Protein AF-A0A3A0BJ01-F1 (afdb_monomer)

Nearest PDB structures (foldseek):
  8jm9-assembly1_A  TM=3.245E-01  e=1.003E-01  Drosophila melanogaster
  8x84-assembly1_A  TM=2.658E-01  e=8.375E-02  Drosophila melanogaster
  3ja6-assembly1_H  TM=1.370E-01  e=4.586E+00  Escherichia coli

Structure (mmCIF, N/CA/C/O backbone):
data_AF-A0A3A0BJ01-F1
#
_entry.id   AF-A0A3A0BJ01-F1
#
loop_
_atom_site.group_PDB
_atom_site.id
_atom_site.type_symbol
_atom_site.label_atom_id
_atom_site.label_alt_id
_atom_site.label_comp_id
_atom_site.label_asym_id
_atom_site.label_entity_id
_atom_site.label_seq_id
_atom_site.pdbx_PDB_ins_code
_atom_site.Cartn_x
_atom_site.Cartn_y
_atom_site.Cartn_z
_atom_site.occupancy
_atom_site.B_iso_or_equiv
_atom_site.auth_seq_id
_atom_site.auth_comp_id
_atom_site.auth_asym_id
_atom_site.auth_atom_id
_atom_site.pdbx_PDB_model_num
ATOM 1 N N . MET A 1 1 ? -69.010 23.542 46.496 1.00 43.38 1 MET A N 1
ATOM 2 C CA . MET A 1 1 ? -68.711 22.134 46.824 1.00 43.38 1 MET A CA 1
ATOM 3 C C . MET A 1 1 ? -67.770 21.592 45.762 1.00 43.38 1 MET A C 1
ATOM 5 O O . MET A 1 1 ? -68.018 21.868 44.595 1.00 43.38 1 MET A O 1
ATOM 9 N N . PRO A 1 2 ? -66.666 20.950 46.166 1.00 45.06 2 PRO A N 1
ATOM 10 C CA . PRO A 1 2 ? -65.554 20.593 45.295 1.00 45.06 2 PRO A CA 1
ATOM 11 C C . PRO A 1 2 ? -65.758 19.198 44.686 1.00 45.06 2 PRO A C 1
ATOM 13 O O . PRO A 1 2 ? -66.287 18.313 45.352 1.00 45.06 2 PRO A O 1
ATOM 16 N N . SER A 1 3 ? -65.291 18.983 43.456 1.00 46.34 3 SER A N 1
ATOM 17 C CA . SER A 1 3 ? -64.956 17.643 42.967 1.00 46.34 3 SER A CA 1
ATOM 18 C C . SER A 1 3 ? -63.480 17.633 42.591 1.00 46.34 3 SER A C 1
ATOM 20 O O . SER A 1 3 ? -63.078 18.188 41.568 1.00 46.34 3 SER A O 1
ATOM 22 N N . SER A 1 4 ? -62.685 17.044 43.478 1.00 53.72 4 SER A N 1
ATOM 23 C CA . SER A 1 4 ? -61.303 16.646 43.254 1.00 53.72 4 SER A CA 1
ATOM 24 C C . SER A 1 4 ? -61.236 15.619 42.126 1.00 53.72 4 SER A C 1
ATOM 26 O O . SER A 1 4 ? -61.880 14.573 42.208 1.00 53.72 4 SER A O 1
ATOM 28 N N . GLN A 1 5 ? -60.445 15.898 41.097 1.00 47.75 5 GLN A N 1
ATOM 29 C CA . GLN A 1 5 ? -59.937 14.869 40.199 1.00 47.75 5 GLN A CA 1
ATOM 30 C C . GLN A 1 5 ? -58.415 14.960 40.202 1.00 47.75 5 GLN A C 1
ATOM 32 O O . GLN A 1 5 ? -57.836 15.971 39.805 1.00 47.75 5 GLN A O 1
ATOM 37 N N . ASP A 1 6 ? -57.816 13.904 40.741 1.00 53.72 6 ASP A N 1
ATOM 38 C CA . ASP A 1 6 ? -56.385 13.651 40.816 1.00 53.72 6 ASP A CA 1
ATOM 39 C C . ASP A 1 6 ? -55.763 13.489 39.421 1.00 53.72 6 ASP A C 1
ATOM 41 O O . ASP A 1 6 ? -56.314 12.766 38.587 1.00 53.72 6 ASP A O 1
ATOM 45 N N . PRO A 1 7 ? -54.573 14.063 39.172 1.00 49.47 7 PRO A N 1
ATOM 46 C CA . PRO A 1 7 ? -53.703 13.659 38.083 1.00 49.47 7 PRO A CA 1
ATOM 47 C C . PRO A 1 7 ? -52.473 12.947 38.663 1.00 49.47 7 PRO A C 1
ATOM 49 O O . PRO A 1 7 ? -51.399 13.531 38.797 1.00 49.47 7 PRO A O 1
ATOM 52 N N . LEU A 1 8 ? -52.628 11.676 39.028 1.00 53.25 8 LEU A N 1
ATOM 53 C CA . LEU A 1 8 ? -51.527 10.799 39.430 1.00 53.25 8 LEU A CA 1
ATOM 54 C C . LEU A 1 8 ? -51.725 9.427 38.787 1.00 53.25 8 LEU A C 1
ATOM 56 O O . LEU A 1 8 ? -52.238 8.533 39.437 1.00 53.25 8 LEU A O 1
ATOM 60 N N . GLU A 1 9 ? -51.353 9.279 37.513 1.00 48.84 9 GLU A N 1
ATOM 61 C CA . GLU A 1 9 ? -50.993 7.983 36.904 1.00 48.84 9 GLU A CA 1
ATOM 62 C C . GLU A 1 9 ? -50.535 8.183 35.447 1.00 48.84 9 GLU A C 1
ATOM 64 O O . GLU A 1 9 ? -51.226 7.869 34.482 1.00 48.84 9 GLU A O 1
ATOM 69 N N . GLN A 1 10 ? -49.352 8.770 35.249 1.00 49.44 10 GLN A N 1
ATOM 70 C CA . GLN A 1 10 ? -48.706 8.749 33.931 1.00 49.44 10 GLN A CA 1
ATOM 71 C C . GLN A 1 10 ? -47.186 8.866 34.075 1.00 49.44 10 GLN A C 1
ATOM 73 O O . GLN A 1 10 ? -46.572 9.851 33.677 1.00 49.44 10 GLN A O 1
ATOM 78 N N . GLY A 1 11 ? -46.576 7.874 34.730 1.00 49.19 11 GLY A N 1
ATOM 79 C CA . GLY A 1 11 ? -45.164 7.951 35.107 1.00 49.19 11 GLY A CA 1
ATOM 80 C C . GLY A 1 11 ? -44.356 6.659 35.062 1.00 49.19 11 GLY A C 1
ATOM 81 O O . GLY A 1 11 ? -43.204 6.723 35.464 1.00 49.19 11 GLY A O 1
ATOM 82 N N . ASP A 1 12 ? -44.889 5.528 34.575 1.00 48.81 12 ASP A N 1
ATOM 83 C CA . ASP A 1 12 ? -44.187 4.233 34.727 1.00 48.81 12 ASP A CA 1
ATOM 84 C C . ASP A 1 12 ? -43.915 3.436 33.437 1.00 48.81 12 ASP A C 1
ATOM 86 O O . ASP A 1 12 ? -43.229 2.415 33.465 1.00 48.81 12 ASP A O 1
ATOM 90 N N . ASP A 1 13 ? -44.336 3.921 32.265 1.00 48.31 13 ASP A N 1
ATOM 91 C CA . ASP A 1 13 ? -44.242 3.122 31.028 1.00 48.31 13 ASP A CA 1
ATOM 92 C C . ASP A 1 13 ? -42.974 3.353 30.179 1.00 48.31 13 ASP A C 1
ATOM 94 O O . ASP A 1 13 ? -42.780 2.719 29.141 1.00 48.31 13 ASP A O 1
ATOM 98 N N . LEU A 1 14 ? -42.050 4.220 30.616 1.00 49.53 14 LEU A N 1
ATOM 99 C CA . LEU A 1 14 ? -40.811 4.511 29.869 1.00 49.53 14 LEU A CA 1
ATOM 100 C C . LEU A 1 14 ? -39.543 3.844 30.429 1.00 49.53 14 LEU A C 1
ATOM 102 O O . LEU A 1 14 ? -38.511 3.854 29.752 1.00 49.53 14 LEU A O 1
ATOM 106 N N . GLN A 1 15 ? -39.597 3.196 31.599 1.00 49.59 15 GLN A N 1
ATOM 107 C CA . GLN A 1 15 ? -38.452 2.435 32.129 1.00 49.59 15 GLN A CA 1
ATOM 108 C C . GLN A 1 15 ? -38.462 0.941 31.756 1.00 49.59 15 GLN A C 1
ATOM 110 O O . GLN A 1 15 ? -37.413 0.292 31.779 1.00 49.59 15 GLN A O 1
ATOM 115 N N . SER A 1 16 ? -39.592 0.388 31.306 1.00 44.19 16 SER A N 1
ATOM 116 C CA . SER A 1 16 ? -39.706 -1.038 30.956 1.00 44.19 16 SER A CA 1
ATOM 117 C C . SER A 1 16 ? -39.141 -1.396 29.565 1.00 44.19 16 SER A C 1
ATOM 119 O O . SER A 1 16 ? -38.820 -2.560 29.313 1.00 44.19 16 SER A O 1
ATOM 121 N N . GLN A 1 17 ? -38.905 -0.415 28.679 1.00 45.84 17 GLN A N 1
ATOM 122 C CA . GLN A 1 17 ? -38.385 -0.646 27.317 1.00 45.84 17 GLN A CA 1
ATOM 123 C C . GLN A 1 17 ? -36.856 -0.549 27.149 1.00 45.84 17 GLN A C 1
ATOM 125 O O . GLN A 1 17 ? -36.343 -0.833 26.066 1.00 45.84 17 GLN A O 1
ATOM 130 N N . ARG A 1 18 ? -36.083 -0.228 28.199 1.00 46.28 18 ARG A N 1
ATOM 131 C CA . ARG A 1 18 ? -34.603 -0.185 28.139 1.00 46.28 18 ARG A CA 1
ATOM 132 C C . ARG A 1 18 ? -33.897 -1.309 28.895 1.00 46.28 18 ARG A C 1
ATOM 134 O O . ARG A 1 18 ? -32.713 -1.198 29.206 1.00 46.28 18 ARG A O 1
ATOM 141 N N . ARG A 1 19 ? -34.544 -2.466 29.077 1.00 42.84 19 ARG A N 1
ATOM 142 C CA . ARG A 1 19 ? -33.780 -3.714 29.226 1.00 42.84 19 ARG A CA 1
ATOM 143 C C . ARG A 1 19 ? -33.149 -4.037 27.878 1.00 42.84 19 ARG A C 1
ATOM 145 O O . ARG A 1 19 ? -33.715 -4.768 27.067 1.00 42.84 19 ARG A O 1
ATOM 152 N N . VAL A 1 20 ? -31.960 -3.481 27.648 1.00 47.81 20 VAL A N 1
ATOM 153 C CA . VAL A 1 20 ? -31.007 -3.981 26.660 1.00 47.81 20 VAL A CA 1
ATOM 154 C C . VAL A 1 20 ? -30.790 -5.449 27.011 1.00 47.81 20 VAL A C 1
ATOM 156 O O . VAL A 1 20 ? -29.992 -5.780 27.884 1.00 47.81 20 VAL A O 1
ATOM 159 N N . ARG A 1 21 ? -31.569 -6.341 26.384 1.00 38.78 21 ARG A N 1
ATOM 160 C CA . ARG A 1 21 ? -31.279 -7.770 26.365 1.00 38.78 21 ARG A CA 1
ATOM 161 C C . ARG A 1 21 ? -29.864 -7.865 25.821 1.00 38.78 21 ARG A C 1
ATOM 163 O O . ARG A 1 21 ? -29.648 -7.706 24.620 1.00 38.78 21 ARG A O 1
ATOM 170 N N . LEU A 1 22 ? -28.906 -8.107 26.711 1.00 41.88 22 LEU A N 1
ATOM 171 C CA . LEU A 1 22 ? -27.646 -8.741 26.369 1.00 41.88 22 LEU A CA 1
ATOM 172 C C . LEU A 1 22 ? -28.039 -10.106 25.809 1.00 41.88 22 LEU A C 1
ATOM 174 O O . LEU A 1 22 ? -28.161 -11.086 26.539 1.00 41.88 22 LEU A O 1
ATOM 178 N N . LEU A 1 23 ? -28.386 -10.126 24.520 1.00 40.41 23 LEU A N 1
ATOM 179 C CA . LEU A 1 23 ? -28.652 -11.346 23.786 1.00 40.41 23 LEU A CA 1
ATOM 180 C C . LEU A 1 23 ? -27.433 -12.242 24.024 1.00 40.41 23 LEU A C 1
ATOM 182 O O . LEU A 1 23 ? -26.309 -11.772 23.808 1.00 40.41 23 LEU A O 1
ATOM 186 N N . PRO A 1 24 ? -27.624 -13.482 24.510 1.00 44.88 24 PRO A N 1
ATOM 187 C CA . PRO A 1 24 ? -26.521 -14.410 24.674 1.00 44.88 24 PRO A CA 1
ATOM 188 C C . PRO A 1 24 ? -25.799 -14.471 23.334 1.00 44.88 24 PRO A C 1
ATOM 190 O O . PRO A 1 24 ? -26.431 -14.732 22.309 1.00 44.88 24 PRO A O 1
ATOM 193 N N . LEU A 1 25 ? -24.506 -14.125 23.343 1.00 47.22 25 LEU A N 1
ATOM 194 C CA . LEU A 1 25 ? -23.654 -14.124 22.157 1.00 47.22 25 LEU A CA 1
ATOM 195 C C . LEU A 1 25 ? -23.925 -15.434 21.404 1.00 47.22 25 LEU A C 1
ATOM 197 O O . LEU A 1 25 ? -23.622 -16.497 21.956 1.00 47.22 25 LEU A O 1
ATOM 201 N N . PRO A 1 26 ? -24.541 -15.396 20.205 1.00 47.75 26 PRO A N 1
ATOM 202 C CA . PRO A 1 26 ? -24.910 -16.611 19.497 1.00 47.75 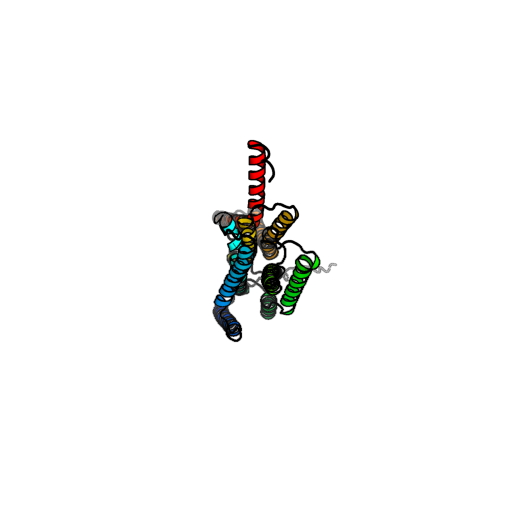26 PRO A CA 1
ATOM 203 C C . PRO A 1 26 ? -23.644 -17.437 19.334 1.00 47.75 26 PRO A C 1
ATOM 205 O O . PRO A 1 26 ? -22.620 -16.905 18.913 1.00 47.75 26 PRO A O 1
ATOM 208 N N . ALA A 1 27 ? -23.684 -18.702 19.756 1.00 51.38 27 ALA A N 1
ATOM 209 C CA . ALA A 1 27 ? -22.530 -19.587 19.781 1.00 51.38 27 ALA A CA 1
ATOM 210 C C . ALA A 1 27 ? -21.781 -19.510 18.440 1.00 51.38 27 ALA A C 1
ATOM 212 O O . ALA A 1 27 ? -22.235 -20.057 17.446 1.00 51.38 27 ALA A O 1
ATOM 213 N N . TRP A 1 28 ? -20.625 -18.835 18.405 1.00 53.66 28 TRP A N 1
ATOM 214 C CA . TRP A 1 28 ? -19.832 -18.532 17.199 1.00 53.66 28 TRP A CA 1
ATOM 215 C C . TRP A 1 28 ? -19.160 -19.772 16.567 1.00 53.66 28 TRP A C 1
ATOM 217 O O . TRP A 1 28 ? -18.328 -19.657 15.664 1.00 53.66 28 TRP A O 1
ATOM 227 N N . ARG A 1 29 ? -19.497 -20.983 17.030 1.00 54.44 29 ARG A N 1
ATOM 228 C CA . ARG A 1 29 ? -18.917 -22.247 16.553 1.00 54.44 29 ARG A CA 1
ATOM 229 C C . ARG A 1 29 ? -19.273 -22.618 15.096 1.00 54.44 29 ARG A C 1
ATOM 231 O O . ARG A 1 29 ? -18.358 -23.094 14.425 1.00 54.44 29 ARG A O 1
ATOM 238 N N . PRO A 1 30 ? -20.479 -22.368 14.538 1.00 55.19 30 PRO A N 1
ATOM 239 C CA . PRO A 1 30 ? -20.766 -22.723 13.148 1.00 55.19 30 PRO A CA 1
ATOM 240 C C . PRO A 1 30 ? -20.083 -21.777 12.146 1.00 55.19 30 PRO A C 1
ATOM 242 O O . PRO A 1 30 ? -19.709 -22.209 11.060 1.00 55.19 30 PRO A O 1
ATOM 245 N N . LEU A 1 31 ? -19.795 -20.522 12.520 1.00 52.22 31 LEU A N 1
ATOM 246 C CA . LEU A 1 31 ? -19.111 -19.563 11.639 1.00 52.22 31 LEU A CA 1
ATOM 247 C C . LEU A 1 31 ? -17.642 -19.925 11.367 1.00 52.22 31 LEU A C 1
ATOM 249 O O . LEU A 1 31 ? -17.128 -19.585 10.305 1.00 52.22 31 LEU A O 1
ATOM 253 N N . ARG A 1 32 ? -16.963 -20.651 12.271 1.00 57.38 32 ARG A N 1
ATOM 254 C CA . ARG A 1 32 ? -15.603 -21.166 12.006 1.00 57.38 32 ARG A CA 1
ATOM 255 C C . ARG A 1 32 ? -15.589 -22.325 11.009 1.00 57.38 32 ARG A C 1
ATOM 257 O O . ARG A 1 32 ? -14.658 -22.411 10.217 1.00 57.38 32 ARG A O 1
ATOM 264 N N . ALA A 1 33 ? -16.599 -23.195 11.039 1.00 63.81 33 ALA A N 1
ATOM 265 C CA . ALA A 1 33 ? -16.736 -24.272 10.057 1.00 63.81 33 ALA A CA 1
ATOM 266 C C . ALA A 1 33 ? -17.129 -23.713 8.680 1.00 63.81 33 ALA A C 1
ATOM 268 O O . ALA A 1 33 ? -16.581 -24.118 7.662 1.00 63.81 33 ALA A O 1
ATOM 269 N N . ILE A 1 34 ? -18.013 -22.714 8.650 1.00 60.03 34 ILE A N 1
ATOM 270 C CA . ILE A 1 34 ? -18.410 -22.044 7.409 1.00 60.03 34 ILE A CA 1
ATOM 271 C C . ILE A 1 34 ? -17.249 -21.225 6.833 1.00 60.03 34 ILE A C 1
ATOM 273 O O . ILE A 1 34 ? -17.028 -21.269 5.628 1.00 60.03 34 ILE A O 1
ATOM 277 N N . SER A 1 35 ? -16.451 -20.538 7.660 1.00 57.97 35 SER A N 1
ATOM 278 C CA . SER A 1 35 ? -15.294 -19.788 7.160 1.00 57.97 35 SER A CA 1
ATOM 279 C C . SER A 1 35 ? -14.182 -20.697 6.648 1.00 57.97 35 SER A C 1
ATOM 281 O O . SER A 1 35 ? -13.565 -20.350 5.647 1.00 57.97 35 SER A O 1
ATOM 283 N N . SER A 1 36 ? -13.941 -21.862 7.263 1.00 70.00 36 SER A N 1
ATOM 284 C CA . SER A 1 36 ? -12.944 -22.814 6.764 1.00 70.00 36 SER A CA 1
ATOM 285 C C . SER A 1 36 ? -13.384 -23.470 5.457 1.00 70.00 36 SER A C 1
ATOM 287 O O . SER A 1 36 ? -12.555 -23.586 4.560 1.00 70.00 36 SER A O 1
ATOM 289 N N . ILE A 1 37 ? -14.670 -23.815 5.315 1.00 73.25 37 ILE A N 1
ATOM 290 C CA . ILE A 1 37 ? -15.249 -24.366 4.079 1.00 73.25 37 ILE A CA 1
ATOM 291 C C . ILE A 1 37 ? -15.296 -23.305 2.975 1.00 73.25 37 ILE A C 1
ATOM 293 O O . ILE A 1 37 ? -14.919 -23.582 1.843 1.00 73.25 37 ILE A O 1
ATOM 297 N N . LEU A 1 38 ? -15.690 -22.066 3.283 1.00 63.81 38 LEU A N 1
ATOM 298 C CA . LEU A 1 38 ? -15.644 -20.967 2.314 1.00 63.81 38 LEU A CA 1
ATOM 299 C C . LEU A 1 38 ? -14.208 -20.635 1.923 1.00 63.81 38 LEU A C 1
ATOM 301 O O . LEU A 1 38 ? -13.948 -20.403 0.751 1.00 63.81 38 LEU A O 1
ATOM 305 N N . LEU A 1 39 ? -13.257 -20.647 2.860 1.00 65.81 39 LEU A N 1
ATOM 306 C CA . LEU A 1 39 ? -11.843 -20.444 2.552 1.00 65.81 39 LEU A CA 1
ATOM 307 C C . LEU A 1 39 ? -11.308 -21.546 1.645 1.00 65.81 39 LEU A C 1
ATOM 309 O O . LEU A 1 39 ? -10.656 -21.226 0.655 1.00 65.81 39 LEU A O 1
ATOM 313 N N . THR A 1 40 ? -11.586 -22.817 1.944 1.00 75.19 40 THR A N 1
ATOM 314 C CA . THR A 1 40 ? -11.135 -23.930 1.103 1.00 75.19 40 THR A CA 1
ATOM 315 C C . THR A 1 40 ? -11.834 -23.935 -0.243 1.00 75.19 40 THR A C 1
ATOM 317 O O . THR A 1 40 ? -11.164 -24.178 -1.236 1.00 75.19 40 THR A O 1
ATOM 320 N N . GLU A 1 41 ? -13.121 -23.607 -0.326 1.00 69.56 41 GLU A N 1
ATOM 321 C CA . GLU A 1 41 ? -13.867 -23.596 -1.585 1.00 69.56 41 GLU A CA 1
ATOM 322 C C . GLU A 1 41 ? -13.527 -22.371 -2.448 1.00 69.56 41 GLU A C 1
ATOM 324 O O . GLU A 1 41 ? -13.358 -22.502 -3.659 1.00 69.56 41 GLU A O 1
ATOM 329 N N . ILE A 1 42 ? -13.331 -21.191 -1.846 1.00 62.16 42 ILE A N 1
ATOM 330 C CA . ILE A 1 42 ? -12.821 -19.997 -2.536 1.00 62.16 42 ILE A CA 1
ATOM 331 C C . ILE A 1 42 ? -11.411 -20.269 -3.042 1.00 62.16 42 ILE A C 1
ATOM 333 O O . ILE A 1 42 ? -11.145 -20.001 -4.207 1.00 62.16 42 ILE A O 1
ATOM 337 N N . ASP A 1 43 ? -10.530 -20.836 -2.217 1.00 65.12 43 ASP A N 1
ATOM 338 C CA . ASP A 1 43 ? -9.165 -21.189 -2.606 1.00 65.12 43 ASP A CA 1
ATOM 339 C C . ASP A 1 43 ? -9.155 -22.304 -3.664 1.00 65.12 43 ASP A C 1
ATOM 341 O O . ASP A 1 43 ? -8.414 -22.230 -4.639 1.00 65.12 43 ASP A O 1
ATOM 345 N N . ARG A 1 44 ? -10.048 -23.295 -3.574 1.00 72.44 44 ARG A N 1
ATOM 346 C CA . ARG A 1 44 ? -10.195 -24.365 -4.569 1.00 72.44 44 ARG A CA 1
ATOM 347 C C . ARG A 1 44 ? -10.722 -23.828 -5.893 1.00 72.44 44 ARG A C 1
ATOM 349 O O . ARG A 1 44 ? -10.128 -24.136 -6.920 1.00 72.44 44 ARG A O 1
ATOM 356 N N . ARG A 1 45 ? -11.757 -22.981 -5.896 1.00 64.69 45 ARG A N 1
ATOM 357 C CA . ARG A 1 45 ? -12.277 -22.310 -7.102 1.00 64.69 45 ARG A CA 1
ATOM 358 C C . ARG A 1 45 ? -11.271 -21.325 -7.683 1.00 64.69 45 ARG A C 1
ATOM 360 O O . ARG A 1 45 ? -11.142 -21.244 -8.901 1.00 64.69 45 ARG A O 1
ATOM 367 N N . TRP A 1 46 ? -10.502 -20.633 -6.846 1.00 61.78 46 TRP A N 1
ATOM 368 C CA . TRP A 1 46 ? -9.414 -19.767 -7.298 1.00 61.78 46 TRP A CA 1
ATOM 369 C C . TRP A 1 46 ? -8.275 -20.552 -7.932 1.00 61.78 46 TRP A C 1
ATOM 371 O O . TRP A 1 46 ? -7.837 -20.218 -9.032 1.00 61.78 46 TRP A O 1
ATOM 381 N N . ARG A 1 47 ? -7.810 -21.618 -7.277 1.00 61.94 47 ARG A N 1
ATOM 382 C CA . ARG A 1 47 ? -6.783 -22.514 -7.816 1.00 61.94 47 ARG A CA 1
ATOM 383 C C . ARG A 1 47 ? -7.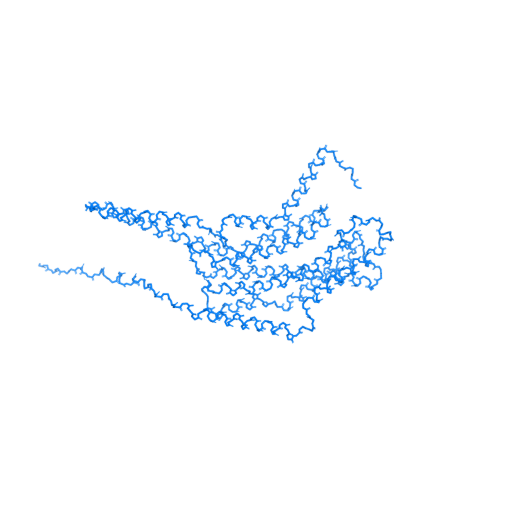277 -23.223 -9.072 1.00 61.94 47 ARG A C 1
ATOM 385 O O . ARG A 1 47 ? -6.498 -23.353 -10.007 1.00 61.94 47 ARG A O 1
ATOM 392 N N . ALA A 1 48 ? -8.542 -23.636 -9.129 1.00 63.81 48 ALA A N 1
ATOM 393 C CA . ALA A 1 48 ? -9.145 -24.264 -10.302 1.00 63.81 48 ALA A CA 1
ATOM 394 C C . ALA A 1 48 ? -9.301 -23.270 -11.464 1.00 63.81 48 ALA A C 1
ATOM 396 O O . ALA A 1 48 ? -8.957 -23.598 -12.594 1.00 63.81 48 ALA A O 1
ATOM 397 N N . GLY A 1 49 ? -9.718 -22.030 -11.192 1.00 56.84 49 GLY A N 1
ATOM 398 C CA . GLY A 1 49 ? -9.815 -20.967 -12.195 1.00 56.84 49 GLY A CA 1
ATOM 399 C C . GLY A 1 49 ? -8.456 -20.507 -12.735 1.00 56.84 49 GLY A C 1
ATOM 400 O O . GLY A 1 49 ? -8.350 -20.178 -13.913 1.00 56.84 49 GLY A O 1
ATOM 401 N N . LEU A 1 50 ? -7.406 -20.528 -11.904 1.00 52.16 50 LEU A N 1
ATOM 402 C CA . LEU A 1 50 ? -6.027 -20.225 -12.313 1.00 52.16 50 LEU A CA 1
ATOM 403 C C . LEU A 1 50 ? -5.339 -21.399 -13.025 1.00 52.16 50 LEU A C 1
ATOM 405 O O . LEU A 1 50 ? -4.599 -21.167 -13.976 1.00 52.16 50 LEU A O 1
ATOM 409 N N . ARG A 1 51 ? -5.569 -22.647 -12.595 1.00 49.81 51 ARG A N 1
ATOM 410 C CA . ARG A 1 51 ? -4.983 -23.842 -13.233 1.00 49.81 51 ARG A CA 1
ATOM 411 C C . ARG A 1 51 ? -5.698 -24.248 -14.516 1.00 49.81 51 ARG A C 1
ATOM 413 O O . ARG A 1 51 ? -5.074 -24.852 -15.374 1.00 49.81 51 ARG A O 1
ATOM 420 N N . GLY A 1 52 ? -6.981 -23.927 -14.661 1.00 46.88 52 GLY A N 1
ATOM 421 C CA . GLY A 1 52 ? -7.792 -24.453 -15.757 1.00 46.88 52 GLY A CA 1
ATOM 422 C C . GLY A 1 52 ? -7.553 -23.820 -17.129 1.00 46.88 52 GLY A C 1
ATOM 423 O O . GLY A 1 52 ? -8.090 -24.337 -18.101 1.00 46.88 52 GLY A O 1
ATOM 424 N N . ARG A 1 53 ? -6.828 -22.693 -17.244 1.00 55.06 53 ARG A N 1
ATOM 425 C CA . ARG A 1 53 ? -6.750 -21.946 -18.523 1.00 55.06 53 ARG A CA 1
ATOM 426 C C . ARG A 1 53 ? -5.423 -21.264 -18.860 1.00 55.06 53 ARG A C 1
ATOM 428 O O . ARG A 1 53 ? -5.303 -20.756 -19.970 1.00 55.06 53 ARG A O 1
ATOM 435 N N . ALA A 1 54 ? -4.441 -21.224 -17.961 1.00 54.50 54 ALA A N 1
ATOM 436 C CA . ALA A 1 54 ? -3.120 -20.700 -18.305 1.00 54.50 54 ALA A CA 1
ATOM 437 C C . ALA A 1 54 ? -2.198 -21.880 -18.662 1.00 54.50 54 ALA A C 1
ATOM 439 O O . ALA A 1 54 ? -1.877 -22.659 -17.766 1.00 54.50 54 ALA A O 1
ATOM 440 N N . PRO A 1 55 ? -1.760 -22.030 -19.928 1.00 64.81 55 PRO A N 1
ATOM 441 C CA . PRO A 1 55 ? -0.902 -23.146 -20.344 1.00 64.81 55 PRO A CA 1
ATOM 442 C C . PRO A 1 55 ? 0.488 -23.127 -19.681 1.00 64.81 55 PRO A C 1
ATOM 444 O O . PRO A 1 55 ? 1.231 -24.097 -19.778 1.00 64.81 55 PRO A O 1
ATOM 447 N N . VAL A 1 56 ? 0.844 -22.039 -18.988 1.00 76.81 56 VAL A N 1
ATOM 448 C CA . VAL A 1 56 ? 2.174 -21.801 -18.423 1.00 76.81 56 VAL A CA 1
ATOM 449 C C . VAL A 1 56 ? 2.066 -21.483 -16.932 1.00 76.81 56 VAL A C 1
ATOM 451 O O . VAL A 1 56 ? 1.234 -20.678 -16.505 1.00 76.81 56 VAL A O 1
ATOM 454 N N . SER A 1 57 ? 2.921 -22.111 -16.118 1.00 88.12 57 SER A N 1
ATOM 455 C CA . SER A 1 57 ? 2.997 -21.809 -14.687 1.00 88.12 57 SER A CA 1
ATOM 456 C C . SER A 1 57 ? 3.435 -20.352 -14.482 1.00 88.12 57 SER A C 1
ATOM 458 O O . SER A 1 57 ? 4.291 -19.834 -15.195 1.00 88.12 57 SER A O 1
ATOM 460 N N . TYR A 1 58 ? 2.881 -19.672 -13.478 1.00 86.50 58 TYR A N 1
ATOM 461 C CA . TYR A 1 58 ? 3.229 -18.272 -13.209 1.00 86.50 58 TYR A CA 1
ATOM 462 C C . TYR A 1 58 ? 4.738 -18.049 -12.991 1.00 86.50 58 TYR A C 1
ATOM 464 O O . TYR A 1 58 ? 5.258 -16.988 -13.315 1.00 86.50 58 TYR A O 1
ATOM 472 N N . GLY A 1 59 ? 5.445 -19.048 -12.449 1.00 89.75 59 GLY A N 1
ATOM 473 C CA . GLY A 1 59 ? 6.897 -18.978 -12.265 1.00 89.75 59 GLY A CA 1
ATOM 474 C C . GLY A 1 59 ? 7.642 -18.837 -13.592 1.00 89.75 59 GLY A C 1
ATOM 475 O O . GLY A 1 59 ? 8.516 -17.984 -13.705 1.00 89.75 59 GLY A O 1
ATOM 476 N N . TRP A 1 60 ? 7.234 -19.590 -14.617 1.00 92.50 60 TRP A N 1
ATOM 477 C CA . TRP A 1 60 ? 7.814 -19.488 -15.958 1.00 92.50 60 TRP A CA 1
ATOM 478 C C . TRP A 1 60 ? 7.557 -18.131 -16.609 1.00 92.50 60 TRP A C 1
ATOM 480 O O . TRP A 1 60 ? 8.436 -17.619 -17.293 1.00 92.50 60 TRP A O 1
ATOM 490 N N . LEU A 1 61 ? 6.401 -17.514 -16.350 1.00 91.69 61 LEU A N 1
ATOM 491 C CA . LEU A 1 61 ? 6.128 -16.151 -16.809 1.00 91.69 61 LEU A CA 1
ATOM 492 C C . LEU A 1 61 ? 7.107 -15.149 -16.182 1.00 91.69 61 LEU A C 1
ATOM 494 O O . LEU A 1 61 ? 7.689 -14.347 -16.901 1.00 91.69 61 LEU A O 1
ATOM 498 N N . VAL A 1 62 ? 7.345 -15.220 -14.868 1.00 93.38 62 VAL A N 1
ATOM 499 C CA . VAL A 1 62 ? 8.310 -14.335 -14.184 1.00 93.38 62 VAL A CA 1
ATOM 500 C C . VAL A 1 62 ? 9.724 -14.519 -14.742 1.00 93.38 62 VAL A C 1
ATOM 502 O O . VAL A 1 62 ? 10.400 -13.533 -15.025 1.00 93.38 62 VAL A O 1
ATOM 505 N N . VAL A 1 63 ? 10.153 -15.770 -14.940 1.00 94.62 63 VAL A N 1
ATOM 506 C CA . VAL A 1 63 ? 11.464 -16.084 -15.530 1.00 94.62 63 VAL A CA 1
ATOM 507 C C . VAL A 1 63 ? 11.563 -15.539 -16.955 1.00 94.62 63 VAL A C 1
ATOM 509 O O . VAL A 1 63 ? 12.539 -14.867 -17.274 1.00 94.62 63 VAL A O 1
ATOM 512 N N . GLY A 1 64 ? 10.542 -15.756 -17.788 1.00 94.12 64 GLY A N 1
ATOM 513 C CA . GLY A 1 64 ? 10.501 -15.249 -19.161 1.00 94.12 64 GLY A CA 1
ATOM 514 C C . GLY A 1 64 ? 10.608 -13.725 -19.233 1.00 94.12 64 GLY A C 1
ATOM 515 O O . GLY A 1 64 ? 11.378 -13.206 -20.037 1.00 94.12 64 GLY A O 1
ATOM 516 N N . LEU A 1 65 ? 9.914 -13.004 -18.345 1.00 92.69 65 LEU A N 1
ATOM 517 C CA . LEU A 1 65 ? 10.019 -11.544 -18.244 1.00 92.69 65 LEU A CA 1
ATOM 518 C C . LEU A 1 65 ? 11.430 -11.090 -17.842 1.00 92.69 65 LEU A C 1
ATOM 520 O O . LEU A 1 65 ? 11.951 -10.134 -18.413 1.00 92.69 65 LEU A O 1
ATOM 524 N N . GLY A 1 66 ? 12.062 -11.784 -16.891 1.00 93.19 66 GLY A N 1
ATOM 525 C CA . GLY A 1 66 ? 13.442 -11.506 -16.489 1.00 93.19 66 GLY A CA 1
ATOM 526 C C . GLY A 1 66 ? 14.434 -11.717 -17.636 1.00 93.19 66 GLY A C 1
ATOM 527 O O . GLY A 1 66 ? 15.224 -10.824 -17.933 1.00 93.19 66 GLY A O 1
ATOM 528 N N . VAL A 1 67 ? 14.348 -12.858 -18.329 1.00 94.31 67 VAL A N 1
ATOM 529 C CA . VAL A 1 67 ? 15.195 -13.172 -19.495 1.00 94.31 67 VAL A CA 1
ATOM 530 C C . VAL A 1 67 ? 15.005 -12.139 -20.603 1.00 94.31 67 VAL A C 1
ATOM 532 O O . VAL A 1 67 ? 15.987 -11.674 -21.175 1.00 94.31 67 VAL A O 1
ATOM 535 N N . MET A 1 68 ? 13.766 -11.721 -20.867 1.00 93.81 68 MET A N 1
ATOM 536 C CA . MET A 1 68 ? 13.484 -10.695 -21.868 1.00 93.81 68 MET A CA 1
ATOM 537 C C . MET A 1 68 ? 14.115 -9.343 -21.505 1.00 93.81 68 MET A C 1
ATOM 539 O O . MET A 1 68 ? 14.713 -8.703 -22.367 1.00 93.81 68 MET A O 1
ATOM 543 N N . GLY A 1 69 ? 14.056 -8.934 -20.232 1.00 91.25 69 GLY A N 1
ATOM 544 C CA . GLY A 1 69 ? 14.730 -7.721 -19.760 1.00 91.25 69 GLY A CA 1
ATOM 545 C C . GLY A 1 69 ? 16.253 -7.781 -19.922 1.00 91.25 69 GLY A C 1
ATOM 546 O O . GLY A 1 69 ? 16.861 -6.804 -20.358 1.00 91.25 69 GLY A O 1
ATOM 547 N N . VAL A 1 70 ? 16.873 -8.933 -19.634 1.00 92.06 70 VAL A N 1
ATOM 548 C CA . VAL A 1 70 ? 18.315 -9.148 -19.864 1.00 92.06 70 VAL A CA 1
ATOM 549 C C . VAL A 1 70 ? 18.646 -9.073 -21.354 1.00 92.06 70 VAL A C 1
ATOM 551 O O . VAL A 1 70 ? 19.580 -8.372 -21.736 1.00 92.06 70 VAL A O 1
ATOM 554 N N . ALA A 1 71 ? 17.863 -9.745 -22.201 1.00 92.31 71 ALA A N 1
ATOM 555 C CA . ALA A 1 71 ? 18.062 -9.742 -23.646 1.00 92.31 71 ALA A CA 1
ATOM 556 C C . ALA A 1 71 ? 17.966 -8.323 -24.231 1.00 92.31 71 ALA A C 1
ATOM 558 O O . ALA A 1 71 ? 18.811 -7.939 -25.037 1.00 92.31 71 ALA A O 1
ATOM 559 N N . GLN A 1 72 ? 16.999 -7.510 -23.786 1.00 91.25 72 GLN A N 1
ATOM 560 C CA . GLN A 1 72 ? 16.904 -6.109 -24.208 1.00 91.25 72 GLN A CA 1
ATOM 561 C C . GLN A 1 72 ? 18.152 -5.314 -23.821 1.00 91.25 72 GLN A C 1
ATOM 563 O O . GLN A 1 72 ? 18.702 -4.598 -24.655 1.00 91.25 72 GLN A O 1
ATOM 568 N N . GLN A 1 73 ? 18.621 -5.455 -22.581 1.00 89.06 73 GLN A N 1
ATOM 569 C CA . GLN A 1 73 ? 19.827 -4.765 -22.123 1.00 89.06 73 GLN A CA 1
ATOM 570 C C . GLN A 1 73 ? 21.053 -5.200 -22.936 1.00 89.06 73 GLN A C 1
ATOM 572 O O . GLN A 1 73 ? 21.831 -4.351 -23.357 1.00 89.06 73 GLN A O 1
ATOM 577 N N . MET A 1 74 ? 21.194 -6.491 -23.252 1.00 88.75 74 MET A N 1
ATOM 578 C CA . MET A 1 74 ? 22.271 -6.981 -24.122 1.00 88.75 74 MET A CA 1
ATOM 579 C C . MET A 1 74 ? 22.216 -6.370 -25.530 1.00 88.75 74 MET A C 1
ATOM 581 O O . MET A 1 74 ? 23.256 -5.972 -26.055 1.00 88.75 74 MET A O 1
ATOM 585 N N . VAL A 1 75 ? 21.027 -6.241 -26.129 1.00 89.81 75 VAL A N 1
ATOM 586 C CA . VAL A 1 75 ? 20.852 -5.605 -27.450 1.00 89.81 75 VAL A CA 1
ATOM 587 C C . VAL A 1 75 ? 21.245 -4.127 -27.420 1.00 89.81 75 VAL A C 1
ATOM 589 O O . VAL A 1 75 ? 21.875 -3.653 -28.361 1.00 89.81 75 VAL A O 1
ATOM 592 N N . ILE A 1 76 ? 20.909 -3.408 -26.347 1.00 86.56 76 ILE A N 1
ATOM 593 C CA . ILE A 1 76 ? 21.309 -2.006 -26.174 1.00 86.56 76 ILE A CA 1
ATOM 594 C C . ILE A 1 76 ? 22.835 -1.928 -26.005 1.00 86.56 76 ILE A C 1
ATOM 596 O O . ILE A 1 76 ? 23.518 -1.302 -26.809 1.00 86.56 76 ILE A O 1
ATOM 600 N N . TYR A 1 77 ? 23.414 -2.619 -25.022 1.00 84.25 77 TYR A N 1
ATOM 601 C CA . TYR A 1 77 ? 24.842 -2.465 -24.722 1.00 84.25 77 TYR A CA 1
ATOM 602 C C . TYR A 1 77 ? 25.775 -2.951 -25.829 1.00 84.25 77 TYR A C 1
ATOM 604 O O . TYR A 1 77 ? 26.758 -2.272 -26.107 1.00 84.25 77 TYR A O 1
ATOM 612 N N . SER A 1 78 ? 25.466 -4.074 -26.485 1.00 85.81 78 SER A N 1
ATOM 613 C CA . SER A 1 78 ? 26.314 -4.612 -27.564 1.00 85.81 78 SER A CA 1
ATOM 614 C C . SER A 1 78 ? 26.496 -3.646 -28.737 1.00 85.81 78 SER A C 1
ATOM 616 O O . SER A 1 78 ? 27.482 -3.750 -29.459 1.00 85.81 78 SER A O 1
ATOM 618 N N . ARG A 1 79 ? 25.569 -2.701 -28.927 1.00 82.75 79 ARG A N 1
ATOM 619 C CA . ARG A 1 79 ? 25.640 -1.715 -30.011 1.00 82.75 79 ARG A CA 1
ATOM 620 C C . ARG A 1 79 ? 26.378 -0.446 -29.633 1.00 82.75 79 ARG A C 1
ATOM 622 O O . ARG A 1 79 ? 27.039 0.138 -30.483 1.00 82.75 79 ARG A O 1
ATOM 629 N N . TYR A 1 80 ? 26.218 0.002 -28.394 1.00 78.06 80 TYR A N 1
ATOM 630 C CA . TYR A 1 80 ? 26.618 1.352 -28.005 1.00 78.06 80 TYR A CA 1
ATOM 631 C C . TYR A 1 80 ? 27.865 1.411 -27.119 1.00 78.06 80 TYR A C 1
ATOM 633 O O . TYR A 1 80 ? 28.431 2.487 -26.957 1.00 78.06 80 TYR A O 1
ATOM 641 N N . ASP A 1 81 ? 28.314 0.283 -26.569 1.00 74.75 81 ASP A N 1
ATOM 642 C CA . ASP A 1 81 ? 29.573 0.186 -25.829 1.00 74.75 81 ASP A CA 1
ATOM 643 C C . ASP A 1 81 ? 30.382 -1.014 -26.354 1.00 74.75 81 ASP A C 1
ATOM 645 O O . ASP A 1 81 ? 30.337 -2.100 -25.768 1.00 74.75 81 ASP A O 1
ATOM 649 N N . PRO A 1 82 ? 31.092 -0.852 -27.492 1.00 63.81 82 PRO A N 1
ATOM 650 C CA . PRO A 1 82 ? 31.824 -1.944 -28.132 1.00 63.81 82 PRO A CA 1
ATOM 651 C C . PRO A 1 82 ? 32.993 -2.452 -27.284 1.00 63.81 82 PRO A C 1
ATOM 653 O O . PRO A 1 82 ? 33.495 -3.545 -27.537 1.00 63.81 82 PRO A O 1
ATOM 656 N N . ALA A 1 83 ? 33.436 -1.678 -26.288 1.00 59.28 83 ALA A N 1
ATOM 657 C CA . ALA A 1 83 ? 34.575 -2.047 -25.468 1.00 59.28 83 ALA A CA 1
ATOM 658 C C . ALA A 1 83 ? 34.177 -2.900 -24.257 1.00 59.28 83 ALA A C 1
ATOM 660 O O . ALA A 1 83 ? 35.032 -3.618 -23.749 1.00 59.28 83 ALA A O 1
ATOM 661 N N . LEU A 1 84 ? 32.924 -2.834 -23.769 1.00 62.84 84 LEU A N 1
ATOM 662 C CA . LEU A 1 84 ? 32.478 -3.459 -22.503 1.00 62.84 84 LEU A CA 1
ATOM 663 C C . LEU A 1 84 ? 33.399 -3.155 -21.293 1.00 62.84 84 LEU A C 1
ATOM 665 O O . LEU A 1 84 ? 33.200 -3.706 -20.212 1.00 62.84 84 LEU A O 1
ATOM 669 N N . SER A 1 85 ? 34.394 -2.276 -21.446 1.00 52.03 85 SER A N 1
ATOM 670 C CA . SER A 1 85 ? 35.675 -2.365 -20.735 1.00 52.03 85 SER A CA 1
ATOM 671 C C . SER A 1 85 ? 35.725 -1.547 -19.452 1.00 52.03 85 SER A C 1
ATOM 673 O O . SER A 1 85 ? 36.728 -1.578 -18.746 1.00 52.03 85 SER A O 1
ATOM 675 N N . SER A 1 86 ? 34.650 -0.832 -19.110 1.00 59.69 86 SER A N 1
ATOM 676 C CA . SER A 1 86 ? 34.465 -0.258 -17.772 1.00 59.69 86 SER A CA 1
ATOM 677 C C . SER A 1 86 ? 33.419 -1.066 -16.994 1.00 59.69 86 SER A C 1
ATOM 679 O O . SER A 1 86 ? 32.346 -0.586 -16.629 1.00 59.69 86 SER A O 1
ATOM 681 N N . GLU A 1 87 ? 33.730 -2.345 -16.760 1.00 59.97 87 GLU A N 1
ATOM 682 C CA . GLU A 1 87 ? 32.822 -3.346 -16.176 1.00 59.97 87 GLU A CA 1
ATOM 683 C C . GLU A 1 87 ? 32.176 -2.928 -14.835 1.00 59.97 87 GLU A C 1
ATOM 685 O O . GLU A 1 87 ? 31.076 -3.384 -14.518 1.00 59.97 87 GLU A O 1
ATOM 690 N N . SER A 1 88 ? 32.792 -2.034 -14.050 1.00 60.47 88 SER A N 1
ATOM 691 C CA . SER A 1 88 ? 32.342 -1.717 -12.685 1.00 60.47 88 SER A CA 1
ATOM 692 C C . SER A 1 88 ? 31.235 -0.657 -12.582 1.00 60.47 88 SER A C 1
ATOM 694 O O . SER A 1 88 ? 30.387 -0.758 -11.695 1.00 60.47 88 SER A O 1
ATOM 696 N N . ALA A 1 89 ? 31.181 0.338 -13.475 1.00 62.50 89 ALA A N 1
ATOM 697 C CA . ALA A 1 89 ? 30.223 1.450 -13.361 1.00 62.50 89 ALA A CA 1
ATOM 698 C C . ALA A 1 89 ? 28.859 1.159 -14.016 1.00 62.50 89 ALA A C 1
ATOM 700 O O . ALA A 1 89 ? 27.844 1.763 -13.662 1.00 62.50 89 ALA A O 1
ATOM 701 N N . ILE A 1 90 ? 28.811 0.222 -14.969 1.00 65.81 90 ILE A N 1
ATOM 702 C CA . ILE A 1 90 ? 27.624 -0.020 -15.804 1.00 65.81 90 ILE A CA 1
ATOM 703 C C . ILE A 1 90 ? 26.743 -1.140 -15.231 1.00 65.81 90 ILE A C 1
ATOM 705 O O . ILE A 1 90 ? 25.525 -1.127 -15.425 1.00 65.81 90 ILE A O 1
ATOM 709 N N . PHE A 1 91 ? 27.325 -2.074 -14.469 1.00 74.00 91 PHE A N 1
ATOM 710 C CA . PHE A 1 91 ? 26.621 -3.228 -13.901 1.00 74.00 91 PHE A CA 1
ATOM 711 C C . PHE A 1 91 ? 25.291 -2.898 -13.191 1.00 74.00 91 PHE A C 1
ATOM 713 O O . PHE A 1 91 ? 24.289 -3.534 -13.534 1.00 74.00 91 PHE A O 1
ATOM 720 N N . PRO A 1 92 ? 25.198 -1.901 -12.279 1.00 76.31 92 PRO A N 1
ATOM 721 C CA . PRO A 1 92 ? 23.940 -1.629 -11.582 1.00 76.31 92 PRO A CA 1
ATOM 722 C C . PRO A 1 92 ? 22.815 -1.214 -12.537 1.00 76.31 92 PRO A C 1
ATOM 724 O O . PRO A 1 92 ? 21.676 -1.625 -12.332 1.00 76.31 92 PRO A O 1
ATOM 727 N N . LYS A 1 93 ? 23.127 -0.484 -13.620 1.00 80.06 93 LYS A N 1
ATOM 728 C CA . LYS A 1 93 ? 22.145 -0.039 -14.623 1.00 80.06 93 LYS A CA 1
ATOM 729 C C . LYS A 1 93 ? 21.640 -1.190 -15.503 1.00 80.06 93 LYS A C 1
ATOM 731 O O . LYS A 1 93 ? 20.458 -1.217 -15.842 1.00 80.06 93 LYS A O 1
ATOM 736 N N . ARG A 1 94 ? 22.489 -2.188 -15.798 1.00 82.50 94 ARG A N 1
ATOM 737 C CA . ARG A 1 94 ? 22.123 -3.340 -16.653 1.00 82.50 94 ARG A CA 1
ATOM 738 C C . ARG A 1 94 ? 21.078 -4.251 -16.011 1.00 82.50 94 ARG A C 1
ATOM 740 O O . ARG A 1 94 ? 20.291 -4.885 -16.708 1.00 82.50 94 ARG A O 1
ATOM 747 N N . VAL A 1 95 ? 21.073 -4.334 -14.682 1.00 87.69 95 VAL A N 1
ATOM 748 C CA . VAL A 1 95 ? 20.211 -5.268 -13.940 1.00 87.69 95 VAL A CA 1
ATOM 749 C C . VAL A 1 95 ? 18.867 -4.635 -13.555 1.00 87.69 95 VAL A C 1
ATOM 751 O O . VAL A 1 95 ? 17.927 -5.360 -13.236 1.00 87.69 95 VAL A O 1
ATOM 754 N N . VAL A 1 96 ? 18.718 -3.307 -13.654 1.00 90.44 96 VAL A N 1
ATOM 755 C CA . VAL A 1 96 ? 17.4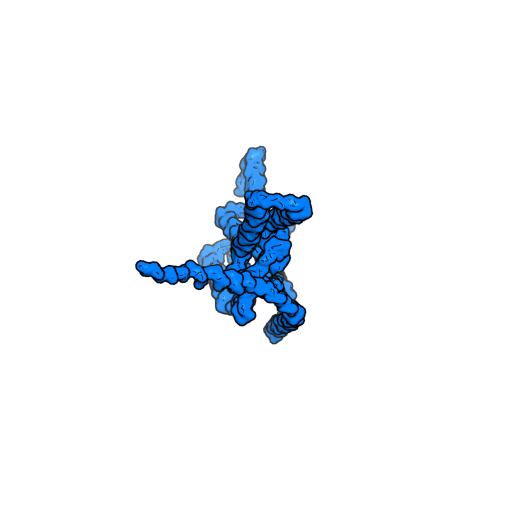90 -2.600 -13.234 1.00 90.44 96 VAL A CA 1
ATOM 756 C C . VAL A 1 96 ? 16.265 -3.129 -13.950 1.00 90.44 96 VAL A C 1
ATOM 758 O O . VAL A 1 96 ? 15.299 -3.517 -13.305 1.00 90.44 96 VAL A O 1
ATOM 761 N N . LEU A 1 97 ? 16.304 -3.173 -15.281 1.00 92.06 97 LEU A N 1
ATOM 762 C CA . LEU A 1 97 ? 15.160 -3.579 -16.085 1.00 92.06 97 LEU A CA 1
ATOM 763 C C . LEU A 1 97 ? 14.684 -5.015 -15.782 1.00 92.06 97 LEU A C 1
ATOM 765 O O . LEU A 1 97 ? 13.500 -5.183 -15.475 1.00 92.06 97 LEU A O 1
ATOM 769 N N . PRO A 1 98 ? 15.537 -6.060 -15.839 1.00 93.31 98 PRO A N 1
ATOM 770 C CA . PRO A 1 98 ? 15.091 -7.412 -15.516 1.00 93.31 98 PRO A CA 1
ATOM 771 C C . PRO A 1 98 ? 14.635 -7.534 -14.059 1.00 93.31 98 PRO A C 1
ATOM 773 O O . PRO A 1 98 ? 13.618 -8.179 -13.796 1.00 93.31 98 PRO A O 1
ATOM 776 N N . LEU A 1 99 ? 15.317 -6.871 -13.118 1.00 94.81 99 LEU A N 1
ATOM 777 C CA . LEU A 1 99 ? 14.914 -6.861 -11.712 1.00 94.81 99 LEU A CA 1
ATOM 778 C C . LEU A 1 99 ? 13.537 -6.208 -11.530 1.00 94.81 99 LEU A C 1
ATOM 780 O O . LEU A 1 99 ? 12.704 -6.729 -10.793 1.00 94.81 99 LEU A O 1
ATOM 784 N N . LEU A 1 100 ? 13.271 -5.116 -12.245 1.00 95.06 100 LEU A N 1
ATOM 785 C CA . LEU A 1 100 ? 12.009 -4.384 -12.223 1.00 95.06 100 LEU A CA 1
ATOM 786 C C . LEU A 1 100 ? 10.862 -5.232 -12.780 1.00 95.06 100 LEU A C 1
ATOM 788 O O . LEU A 1 100 ? 9.809 -5.321 -12.154 1.00 95.06 100 LEU A O 1
ATOM 792 N N . LEU A 1 101 ? 11.070 -5.919 -13.905 1.00 95.00 101 LEU A N 1
ATOM 793 C CA . LEU A 1 101 ? 10.076 -6.827 -14.483 1.00 95.00 101 LEU A CA 1
ATOM 794 C C . LEU A 1 101 ? 9.741 -7.994 -13.544 1.00 95.00 101 LEU A C 1
ATOM 796 O O . LEU A 1 101 ? 8.565 -8.291 -13.308 1.00 95.00 101 LEU A O 1
ATOM 800 N N . VAL A 1 102 ? 10.767 -8.623 -12.961 1.00 96.00 102 VAL A N 1
ATOM 801 C CA . VAL A 1 102 ? 10.602 -9.706 -11.979 1.00 96.00 102 VAL A CA 1
ATOM 802 C C . VAL A 1 102 ? 9.891 -9.202 -10.724 1.00 96.00 102 VAL A C 1
ATOM 804 O O . VAL A 1 102 ? 8.980 -9.871 -10.222 1.00 96.00 102 VAL A O 1
ATOM 807 N N . TYR A 1 103 ? 10.266 -8.017 -10.237 1.00 97.25 103 TYR A N 1
ATOM 808 C CA . TYR A 1 103 ? 9.656 -7.373 -9.080 1.00 97.25 103 TYR A CA 1
ATOM 809 C C . TYR A 1 103 ? 8.177 -7.068 -9.317 1.00 97.25 103 TYR A C 1
ATOM 811 O O . TYR A 1 103 ? 7.344 -7.433 -8.487 1.00 97.25 103 TYR A O 1
ATOM 819 N N . LEU A 1 104 ? 7.833 -6.451 -10.452 1.00 96.62 104 LEU A N 1
ATOM 820 C CA . LEU A 1 104 ? 6.461 -6.086 -10.808 1.00 96.62 104 LEU A CA 1
ATOM 821 C C . LEU A 1 104 ? 5.575 -7.325 -10.907 1.00 96.62 104 LEU A C 1
ATOM 823 O O . LEU A 1 104 ? 4.526 -7.381 -10.264 1.00 96.62 104 LEU A O 1
ATOM 827 N N . ALA A 1 105 ? 6.014 -8.351 -11.640 1.00 95.00 105 ALA A N 1
ATOM 828 C CA . ALA A 1 105 ? 5.273 -9.601 -11.736 1.00 95.00 105 ALA A CA 1
ATOM 829 C C . ALA A 1 105 ? 5.084 -10.220 -10.339 1.00 95.00 105 ALA A C 1
ATOM 831 O O . ALA A 1 105 ? 3.961 -10.373 -9.856 1.00 95.00 105 ALA A O 1
ATOM 832 N N . THR A 1 106 ? 6.170 -10.473 -9.612 1.00 95.81 106 THR A N 1
ATOM 833 C CA . THR A 1 106 ? 6.097 -11.099 -8.283 1.00 95.81 106 THR A CA 1
ATOM 834 C C . THR A 1 106 ? 5.186 -10.322 -7.325 1.00 95.81 106 THR A C 1
ATOM 836 O O . THR A 1 106 ? 4.337 -10.921 -6.655 1.00 95.81 106 THR A O 1
ATOM 839 N N . SER A 1 107 ? 5.281 -8.993 -7.326 1.00 96.38 107 SER A N 1
ATOM 840 C CA . SER A 1 107 ? 4.446 -8.104 -6.519 1.00 96.38 107 SER A CA 1
ATOM 841 C C . SER A 1 107 ? 2.965 -8.208 -6.874 1.00 96.38 107 SER A C 1
ATOM 843 O O . SER A 1 107 ? 2.141 -8.342 -5.971 1.00 96.38 107 SER A O 1
ATOM 845 N N . LEU A 1 108 ? 2.601 -8.254 -8.160 1.00 94.69 108 LEU A N 1
ATOM 846 C CA . LEU A 1 108 ? 1.208 -8.428 -8.593 1.00 94.69 108 LEU A CA 1
ATOM 847 C C . LEU A 1 108 ? 0.583 -9.708 -8.023 1.00 94.69 108 LEU A C 1
ATOM 849 O O . LEU A 1 108 ? -0.551 -9.694 -7.534 1.00 94.69 108 LEU A O 1
ATOM 853 N N . ARG A 1 109 ? 1.325 -10.821 -8.044 1.00 93.88 109 ARG A N 1
ATOM 854 C CA . ARG A 1 109 ? 0.859 -12.087 -7.460 1.00 93.88 109 ARG A CA 1
ATOM 855 C C . ARG A 1 109 ? 0.739 -12.006 -5.942 1.00 93.88 109 ARG A C 1
ATOM 857 O O . ARG A 1 109 ? -0.251 -12.484 -5.383 1.00 93.88 109 ARG A O 1
ATOM 864 N N . ILE A 1 110 ? 1.747 -11.443 -5.280 1.00 94.81 110 ILE A N 1
ATOM 865 C CA . ILE A 1 110 ? 1.787 -11.318 -3.821 1.00 94.81 110 ILE A CA 1
ATOM 866 C C . ILE A 1 110 ? 0.633 -10.444 -3.322 1.00 94.81 110 ILE A C 1
ATOM 868 O O . ILE A 1 110 ? -0.077 -10.870 -2.410 1.00 94.81 110 ILE A O 1
ATOM 872 N N . LEU A 1 111 ? 0.416 -9.281 -3.945 1.00 94.56 111 LEU A N 1
ATOM 873 C CA . LEU A 1 111 ? -0.681 -8.371 -3.627 1.00 94.56 111 LEU A CA 1
ATOM 874 C C . LEU A 1 111 ? -2.020 -9.081 -3.797 1.00 94.56 111 LEU A C 1
ATOM 876 O O . LEU A 1 111 ? -2.752 -9.235 -2.831 1.00 94.56 111 LEU A O 1
ATOM 880 N N . ARG A 1 112 ? -2.299 -9.644 -4.977 1.00 92.69 112 ARG A N 1
ATOM 881 C CA . ARG A 1 112 ? -3.576 -10.323 -5.248 1.00 92.69 112 ARG A CA 1
ATOM 882 C C . ARG A 1 112 ? -3.905 -11.410 -4.211 1.00 92.69 112 ARG A C 1
ATOM 884 O O . ARG A 1 112 ? -5.033 -11.486 -3.719 1.00 92.69 112 ARG A O 1
ATOM 891 N N . ASN A 1 113 ? -2.919 -12.231 -3.848 1.00 92.75 113 ASN A N 1
ATOM 892 C CA . ASN A 1 113 ? -3.098 -13.321 -2.887 1.00 92.75 113 ASN A CA 1
ATOM 893 C C . ASN A 1 113 ? -3.214 -12.842 -1.434 1.00 92.75 113 ASN A C 1
ATOM 895 O O . ASN A 1 113 ? -3.894 -13.480 -0.626 1.00 92.75 113 ASN A O 1
ATOM 899 N N . SER A 1 114 ? -2.515 -11.775 -1.048 1.00 93.44 114 SER A N 1
ATOM 900 C CA . SER A 1 114 ? -2.645 -11.221 0.300 1.00 93.44 114 SER A CA 1
ATOM 901 C C . SER A 1 114 ? -3.974 -10.495 0.473 1.00 93.44 114 SER A C 1
ATOM 903 O O . SER A 1 114 ? -4.620 -10.705 1.498 1.00 93.44 114 SER A O 1
ATOM 905 N N . THR A 1 115 ? -4.434 -9.753 -0.540 1.00 93.88 115 THR A N 1
ATOM 906 C CA . THR A 1 115 ? -5.741 -9.087 -0.545 1.00 93.88 115 THR A CA 1
ATOM 907 C C . THR A 1 115 ? -6.860 -10.082 -0.314 1.00 93.88 115 THR A C 1
ATOM 909 O O . THR A 1 115 ? -7.668 -9.888 0.588 1.00 93.88 115 THR A O 1
ATOM 912 N N . ALA A 1 116 ? -6.892 -11.175 -1.082 1.00 92.94 116 ALA A N 1
ATOM 913 C CA . ALA A 1 116 ? -7.925 -12.194 -0.936 1.00 92.94 116 ALA A CA 1
ATOM 914 C C . ALA A 1 116 ? -7.941 -12.779 0.487 1.00 92.94 116 ALA A C 1
ATOM 916 O O . ALA A 1 116 ? -8.988 -12.808 1.131 1.00 92.94 116 ALA A O 1
ATOM 917 N N . ARG A 1 117 ? -6.773 -13.171 1.018 1.00 94.31 117 ARG A N 1
ATOM 918 C CA . ARG A 1 117 ? -6.659 -13.732 2.376 1.00 94.31 117 ARG A CA 1
ATOM 919 C C . ARG A 1 117 ? -7.105 -12.750 3.453 1.00 94.31 117 ARG A C 1
ATOM 921 O O . ARG A 1 117 ? -7.827 -13.129 4.369 1.00 94.31 117 ARG A O 1
ATOM 928 N N . ALA A 1 118 ? -6.673 -11.501 3.355 1.00 94.19 118 ALA A N 1
ATOM 929 C CA . ALA A 1 118 ? -6.986 -10.491 4.350 1.00 94.19 118 ALA A CA 1
ATOM 930 C C . ALA A 1 118 ? -8.447 -10.034 4.274 1.00 94.19 118 ALA A C 1
ATOM 932 O O . ALA A 1 118 ? -9.051 -9.840 5.321 1.00 94.19 118 ALA A O 1
ATOM 933 N N . LEU A 1 119 ? -9.055 -9.949 3.084 1.00 94.94 119 LEU A N 1
ATOM 934 C CA . LEU A 1 119 ? -10.497 -9.718 2.971 1.00 94.94 119 LEU A CA 1
ATOM 935 C C . LEU A 1 119 ? -11.267 -10.827 3.696 1.00 94.94 119 LEU A C 1
ATOM 937 O O . LEU A 1 119 ? -12.085 -10.527 4.557 1.00 94.94 119 LEU A O 1
ATOM 941 N N . VAL A 1 120 ? -10.921 -12.102 3.501 1.00 94.19 120 VAL A N 1
ATOM 942 C CA . VAL A 1 120 ? -11.600 -13.170 4.254 1.00 94.19 120 VAL A CA 1
ATOM 943 C C . VAL A 1 120 ? -11.400 -13.042 5.773 1.00 94.19 120 VAL A C 1
ATOM 945 O O . VAL A 1 120 ? -12.349 -13.239 6.529 1.00 94.19 120 VAL A O 1
ATOM 948 N N . GLN A 1 121 ? -10.214 -12.632 6.235 1.00 95.19 121 GLN A N 1
ATOM 949 C CA . GLN A 1 121 ? -9.981 -12.337 7.659 1.00 95.19 121 GLN A CA 1
ATOM 950 C C . GLN A 1 121 ? -10.824 -11.164 8.185 1.00 95.19 121 GLN A C 1
ATOM 952 O O . GLN A 1 121 ? -11.132 -11.131 9.373 1.00 95.19 121 GLN A O 1
ATOM 957 N N . LEU A 1 122 ? -11.208 -10.218 7.322 1.00 96.31 122 LEU A N 1
ATOM 958 C CA . LEU A 1 122 ? -12.030 -9.059 7.678 1.00 96.31 122 LEU A CA 1
ATOM 959 C C . LEU A 1 122 ? -13.531 -9.360 7.722 1.00 96.31 122 LEU A C 1
ATOM 961 O O . LEU A 1 122 ? -14.268 -8.609 8.361 1.00 96.31 122 LEU A O 1
ATOM 965 N N . ARG A 1 123 ? -14.001 -10.449 7.097 1.00 96.44 123 ARG A N 1
ATOM 966 C CA . ARG A 1 123 ? -15.429 -10.815 7.080 1.00 96.44 123 ARG A CA 1
ATOM 967 C C . ARG A 1 123 ? -16.119 -10.751 8.455 1.00 96.44 123 ARG A C 1
ATOM 969 O O . ARG A 1 123 ? -17.173 -10.120 8.503 1.00 96.44 123 ARG A O 1
ATOM 976 N N . PRO A 1 124 ? -15.593 -11.337 9.553 1.00 96.06 124 PRO A N 1
ATOM 977 C CA . PRO A 1 124 ? -16.286 -11.334 10.848 1.00 96.06 124 PRO A CA 1
ATOM 978 C C . PRO A 1 124 ? -16.403 -9.946 11.493 1.00 96.06 124 PRO A C 1
ATOM 980 O O . PRO A 1 124 ? -17.213 -9.761 12.397 1.00 96.06 124 PRO A O 1
ATOM 983 N N . VAL A 1 125 ? -15.598 -8.977 11.055 1.00 97.00 125 VAL A N 1
ATOM 984 C CA . VAL A 1 125 ? -15.554 -7.635 11.650 1.00 97.00 125 VAL A CA 1
ATOM 985 C C . VAL A 1 125 ? -16.506 -6.675 10.950 1.00 97.00 125 VAL A C 1
ATOM 987 O O . VAL A 1 125 ? -16.996 -5.729 11.559 1.00 97.00 125 VAL A O 1
ATOM 990 N N . VAL A 1 126 ? -16.798 -6.905 9.673 1.00 97.44 126 VAL A N 1
ATOM 991 C CA . VAL A 1 126 ? -17.649 -6.019 8.877 1.00 97.44 126 VAL A CA 1
ATOM 992 C C . VAL A 1 126 ? -19.123 -6.392 9.080 1.00 97.44 126 VAL A C 1
ATOM 994 O O . VAL A 1 126 ? -19.556 -7.474 8.679 1.00 97.44 126 VAL A O 1
ATOM 997 N N . ARG A 1 127 ? -19.922 -5.485 9.664 1.00 96.88 127 ARG A N 1
ATOM 998 C CA . ARG A 1 127 ? -21.368 -5.669 9.905 1.00 96.88 127 ARG A CA 1
ATOM 999 C C . ARG A 1 127 ? -22.189 -5.353 8.655 1.00 96.88 127 ARG A C 1
ATOM 1001 O O . ARG A 1 127 ? -23.005 -4.437 8.631 1.00 96.88 127 ARG A O 1
ATOM 1008 N N . VAL A 1 128 ? -21.919 -6.093 7.591 1.00 96.56 128 VAL A N 1
ATOM 1009 C CA . VAL A 1 128 ? -22.629 -6.001 6.314 1.00 96.56 128 VAL A CA 1
ATOM 1010 C C . VAL A 1 128 ? -23.172 -7.378 5.960 1.00 96.56 128 VAL A C 1
ATOM 1012 O O . VAL A 1 128 ? -22.583 -8.399 6.333 1.00 96.56 128 VAL A O 1
ATOM 1015 N N . ASP A 1 129 ? -24.302 -7.380 5.260 1.00 97.44 129 ASP A N 1
ATOM 1016 C CA . ASP A 1 129 ? -24.915 -8.581 4.707 1.00 97.44 129 ASP A CA 1
ATOM 1017 C C . ASP A 1 129 ? -23.945 -9.345 3.787 1.00 97.44 129 ASP A C 1
ATOM 1019 O O . ASP A 1 129 ? -23.113 -8.741 3.098 1.00 97.44 129 ASP A O 1
ATOM 1023 N N . ASP A 1 130 ? -24.049 -10.674 3.772 1.00 95.81 130 ASP A N 1
ATOM 1024 C CA . ASP A 1 130 ? -23.142 -11.545 3.020 1.00 95.81 130 ASP A CA 1
ATOM 1025 C C . ASP A 1 130 ? -23.176 -11.235 1.520 1.00 95.81 130 ASP A C 1
ATOM 1027 O O . ASP A 1 130 ? -22.120 -11.106 0.898 1.00 95.81 130 ASP A O 1
ATOM 1031 N N . ALA A 1 131 ? -24.359 -10.996 0.946 1.00 96.56 131 ALA A N 1
ATOM 1032 C CA . ALA A 1 131 ? -24.490 -10.703 -0.481 1.00 96.56 131 ALA A CA 1
ATOM 1033 C C . ALA A 1 131 ? -23.791 -9.387 -0.871 1.00 96.56 131 ALA A C 1
ATOM 1035 O O . ALA A 1 131 ? -23.099 -9.310 -1.894 1.00 96.56 131 ALA A O 1
ATOM 1036 N N . GLN A 1 132 ? -23.920 -8.351 -0.036 1.00 96.94 132 GLN A N 1
ATOM 1037 C CA . GLN A 1 132 ? -23.239 -7.069 -0.239 1.00 96.94 132 GLN A CA 1
ATOM 1038 C C . GLN A 1 132 ? -21.720 -7.205 -0.068 1.00 96.94 132 GLN A C 1
ATOM 1040 O O . GLN A 1 132 ? -20.953 -6.615 -0.836 1.00 96.94 132 GLN A O 1
ATOM 1045 N N . TYR A 1 133 ? -21.279 -7.996 0.913 1.00 96.31 133 TYR A N 1
ATOM 1046 C CA . TYR A 1 133 ? -19.864 -8.268 1.140 1.00 96.31 133 TYR A CA 1
ATOM 1047 C C . TYR A 1 133 ? -19.240 -9.028 -0.041 1.00 96.31 133 TYR A C 1
ATOM 1049 O O . TYR A 1 133 ? -18.179 -8.650 -0.536 1.00 96.31 133 TYR A O 1
ATOM 1057 N N . GLU A 1 134 ? -19.919 -10.050 -0.561 1.00 95.44 134 GLU A N 1
ATOM 1058 C CA . GLU A 1 134 ? -19.482 -10.806 -1.737 1.00 95.44 134 GLU A CA 1
ATOM 1059 C C . GLU A 1 134 ? -19.471 -9.967 -3.017 1.00 95.44 134 GLU A C 1
ATOM 1061 O O . GLU A 1 134 ? -18.569 -10.108 -3.848 1.00 95.44 134 GLU A O 1
ATOM 1066 N N . ALA A 1 135 ? -20.456 -9.085 -3.208 1.00 95.81 135 ALA A N 1
ATOM 1067 C CA . ALA A 1 135 ? -20.456 -8.135 -4.318 1.00 95.81 135 ALA A CA 1
ATOM 1068 C C . ALA A 1 135 ? -19.237 -7.202 -4.240 1.00 95.81 135 ALA A C 1
ATOM 1070 O O . ALA A 1 135 ? -18.544 -7.001 -5.241 1.00 95.81 135 ALA A O 1
ATOM 1071 N N . HIS A 1 136 ? -18.917 -6.707 -3.040 1.00 95.50 136 HIS A N 1
ATOM 1072 C CA . HIS A 1 136 ? -17.721 -5.906 -2.804 1.00 95.50 136 HIS A CA 1
ATOM 1073 C C . HIS A 1 136 ? -16.433 -6.701 -3.065 1.00 95.50 136 HIS A C 1
ATOM 1075 O O . HIS A 1 136 ? -15.539 -6.212 -3.753 1.00 95.50 136 HIS A O 1
ATOM 1081 N N . LEU A 1 137 ? -16.346 -7.944 -2.583 1.00 94.06 137 LEU A N 1
ATOM 1082 C CA . LEU A 1 137 ? -15.203 -8.832 -2.806 1.00 94.06 137 LEU A CA 1
ATOM 1083 C C . LEU A 1 137 ? -14.969 -9.077 -4.302 1.00 94.06 137 LEU A C 1
ATOM 1085 O O . LEU A 1 137 ? -13.837 -8.970 -4.775 1.00 94.06 137 LEU A O 1
ATOM 1089 N N . ARG A 1 138 ? -16.039 -9.366 -5.053 1.00 93.50 138 ARG A N 1
ATOM 1090 C CA . ARG A 1 138 ? -15.983 -9.559 -6.507 1.00 93.50 138 ARG A CA 1
ATOM 1091 C C . ARG A 1 138 ? -15.521 -8.297 -7.215 1.00 93.50 138 ARG A C 1
ATOM 1093 O O . ARG A 1 138 ? -14.620 -8.386 -8.037 1.00 93.50 138 ARG A O 1
ATOM 1100 N N . TRP A 1 139 ? -16.073 -7.135 -6.876 1.00 94.25 139 TRP A N 1
ATOM 1101 C CA . TRP A 1 139 ? -15.648 -5.869 -7.473 1.00 94.25 139 TRP A CA 1
ATOM 1102 C C . TRP A 1 139 ? -14.177 -5.546 -7.170 1.00 94.25 139 TRP A C 1
ATOM 1104 O O . TRP A 1 139 ? -13.445 -5.104 -8.055 1.00 94.25 139 TRP A O 1
ATOM 1114 N N . THR A 1 140 ? -13.726 -5.799 -5.942 1.00 93.06 140 THR A N 1
ATOM 1115 C CA . THR A 1 140 ? -12.354 -5.512 -5.513 1.00 93.06 140 THR A CA 1
ATOM 1116 C C . THR A 1 140 ? -11.348 -6.473 -6.158 1.00 93.06 140 THR A C 1
ATOM 1118 O O . THR A 1 140 ? -10.302 -6.029 -6.620 1.00 93.06 140 THR A O 1
ATOM 1121 N N . LEU A 1 141 ? -11.653 -7.774 -6.245 1.00 91.62 141 LEU A N 1
ATOM 1122 C CA . LEU A 1 141 ? -10.731 -8.790 -6.776 1.00 91.62 141 LEU A CA 1
ATOM 1123 C C . LEU A 1 141 ? -10.815 -9.002 -8.296 1.00 91.62 141 LEU A C 1
ATOM 1125 O O . LEU A 1 141 ? -9.839 -9.469 -8.892 1.00 91.62 141 LEU A O 1
ATOM 1129 N N . ALA A 1 142 ? -11.957 -8.720 -8.925 1.00 91.44 142 ALA A N 1
ATOM 1130 C CA . ALA A 1 142 ? -12.113 -8.829 -10.370 1.00 91.44 142 ALA A CA 1
ATOM 1131 C C . ALA A 1 142 ? -11.660 -7.526 -11.026 1.00 91.44 142 ALA A C 1
ATOM 1133 O O . ALA A 1 142 ? -12.324 -6.493 -10.930 1.00 91.44 142 ALA A O 1
ATOM 1134 N N . VAL A 1 143 ? -10.524 -7.592 -11.715 1.00 87.75 143 VAL A N 1
ATOM 1135 C CA . VAL A 1 143 ? -10.073 -6.500 -12.573 1.00 87.75 143 VAL A CA 1
ATOM 1136 C C . VAL A 1 143 ? -10.819 -6.609 -13.901 1.00 87.75 143 VAL A C 1
ATOM 1138 O O . VAL A 1 143 ? -10.715 -7.652 -14.560 1.00 87.75 143 VAL A O 1
ATOM 1141 N N . PRO A 1 144 ? -11.585 -5.583 -14.307 1.00 87.31 144 PRO A N 1
ATOM 1142 C CA . PRO A 1 144 ? -12.208 -5.573 -15.617 1.00 87.31 144 PRO A CA 1
ATOM 1143 C C . PRO A 1 144 ? -11.132 -5.681 -16.702 1.00 87.31 144 PRO A C 1
ATOM 1145 O O . PRO A 1 144 ? -10.162 -4.927 -16.714 1.00 87.31 144 PRO A O 1
ATOM 1148 N N . ARG A 1 145 ? -11.316 -6.610 -17.646 1.00 89.56 145 ARG A N 1
ATOM 1149 C CA . ARG A 1 145 ? -10.486 -6.686 -18.857 1.00 89.56 145 ARG A CA 1
ATOM 1150 C C . ARG A 1 145 ? -10.389 -5.359 -19.630 1.00 89.56 145 ARG A C 1
ATOM 1152 O O . ARG A 1 145 ? -9.278 -5.076 -20.070 1.00 89.56 145 ARG A O 1
ATOM 1159 N N . PRO A 1 146 ? -11.462 -4.550 -19.804 1.00 92.75 146 PRO A N 1
ATOM 1160 C CA . PRO A 1 146 ? -11.340 -3.288 -20.537 1.00 92.75 146 PRO A CA 1
ATOM 1161 C C . PRO A 1 146 ? -10.320 -2.340 -19.904 1.00 92.75 146 PRO A C 1
ATOM 1163 O O . PRO A 1 146 ? -9.526 -1.762 -20.632 1.00 92.75 146 PRO A O 1
ATOM 1166 N N . ASP A 1 147 ? -10.253 -2.259 -18.573 1.00 92.25 147 ASP A N 1
ATOM 1167 C CA . ASP A 1 147 ? -9.292 -1.396 -17.877 1.00 92.25 147 ASP A CA 1
ATOM 1168 C C . ASP A 1 147 ? -7.846 -1.772 -18.232 1.00 92.25 147 ASP A C 1
ATOM 1170 O O . ASP A 1 147 ? -7.020 -0.904 -18.499 1.00 92.25 147 ASP A O 1
ATOM 1174 N N . ALA A 1 148 ? -7.539 -3.072 -18.310 1.00 91.62 148 ALA A N 1
ATOM 1175 C CA . ALA A 1 148 ? -6.208 -3.540 -18.694 1.00 91.62 148 ALA A CA 1
ATOM 1176 C C . ALA A 1 148 ? -5.852 -3.181 -20.149 1.00 91.62 148 ALA A C 1
ATOM 1178 O O . ALA A 1 148 ? -4.702 -2.828 -20.415 1.00 91.62 148 ALA A O 1
ATOM 1179 N N . PHE A 1 149 ? -6.822 -3.244 -21.070 1.00 94.62 149 PHE A N 1
ATOM 1180 C CA . PHE A 1 149 ? -6.634 -2.833 -22.465 1.00 94.62 149 PHE A CA 1
ATOM 1181 C C . PHE A 1 149 ? -6.500 -1.317 -22.614 1.00 94.62 149 PHE A C 1
ATOM 1183 O O . PHE A 1 149 ? -5.672 -0.867 -23.397 1.00 94.62 149 PHE A O 1
ATOM 1190 N N . LEU A 1 150 ? -7.258 -0.532 -21.844 1.00 96.25 150 LEU A N 1
ATOM 1191 C CA . LEU A 1 150 ? -7.146 0.927 -21.829 1.00 96.25 150 LEU A CA 1
ATOM 1192 C C . LEU A 1 150 ? -5.770 1.371 -21.327 1.00 96.25 150 LEU A C 1
ATOM 1194 O O . LEU A 1 150 ? -5.148 2.232 -21.942 1.00 96.25 150 LEU A O 1
ATOM 1198 N N . LEU A 1 151 ? -5.262 0.745 -20.261 1.00 95.44 151 LEU A N 1
ATOM 1199 C CA . LEU A 1 151 ? -3.904 1.000 -19.777 1.00 95.44 151 LEU A CA 1
ATOM 1200 C C . LEU A 1 151 ? -2.852 0.616 -20.823 1.00 95.44 151 LEU A C 1
ATOM 1202 O O . LEU A 1 151 ? -1.897 1.359 -21.021 1.00 95.44 151 LEU A O 1
ATOM 1206 N N . LEU A 1 152 ? -3.026 -0.512 -21.517 1.00 95.19 152 LEU A N 1
ATOM 1207 C CA . LEU A 1 152 ? -2.116 -0.919 -22.589 1.00 95.19 152 LEU A CA 1
ATOM 1208 C C . LEU A 1 152 ? -2.133 0.077 -23.755 1.00 95.19 152 LEU A C 1
ATOM 1210 O O . LEU A 1 152 ? -1.073 0.487 -24.216 1.00 95.19 152 LEU A O 1
ATOM 1214 N N . ALA A 1 153 ? -3.320 0.497 -24.198 1.00 96.75 153 ALA A N 1
ATOM 1215 C CA . ALA A 1 153 ? -3.487 1.484 -25.260 1.00 96.75 153 ALA A CA 1
ATOM 1216 C C . ALA A 1 153 ? -2.870 2.836 -24.874 1.00 96.75 153 ALA A C 1
ATOM 1218 O O . ALA A 1 153 ? -2.184 3.448 -25.686 1.00 96.75 153 ALA A O 1
ATOM 1219 N N . LEU A 1 154 ? -3.047 3.271 -23.622 1.00 97.44 154 LEU A N 1
ATOM 1220 C CA . LEU A 1 154 ? -2.424 4.485 -23.097 1.00 97.44 154 LEU A CA 1
ATOM 1221 C C . LEU A 1 154 ? -0.893 4.405 -23.162 1.00 97.44 154 LEU A C 1
ATOM 1223 O O . LEU A 1 154 ? -0.250 5.334 -23.646 1.00 97.44 154 LEU A O 1
ATOM 1227 N N . VAL A 1 155 ? -0.308 3.290 -22.713 1.00 96.62 155 VAL A N 1
ATOM 1228 C CA . VAL A 1 155 ? 1.150 3.092 -22.738 1.00 96.62 155 VAL A CA 1
ATOM 1229 C C . VAL A 1 155 ? 1.673 3.010 -24.164 1.00 96.62 155 VAL A C 1
ATOM 1231 O O . VAL A 1 155 ? 2.708 3.605 -24.456 1.00 96.62 155 VAL A O 1
ATOM 1234 N N . LEU A 1 156 ? 0.970 2.310 -25.055 1.00 96.44 156 LEU A N 1
ATOM 1235 C CA . LEU A 1 156 ? 1.325 2.219 -26.468 1.00 96.44 156 LEU A CA 1
ATOM 1236 C C . LEU A 1 156 ? 1.357 3.611 -27.114 1.00 96.44 156 LEU A C 1
ATOM 1238 O O . LEU A 1 156 ? 2.369 3.985 -27.701 1.00 96.44 156 LEU A O 1
ATOM 1242 N N . SER A 1 157 ? 0.292 4.398 -26.942 1.00 96.94 157 SER A N 1
ATOM 1243 C CA . SER A 1 157 ? 0.204 5.765 -27.467 1.00 96.94 157 SER A CA 1
ATOM 1244 C C . SER A 1 157 ? 1.309 6.667 -26.915 1.00 96.94 157 SER A C 1
ATOM 1246 O O . SER A 1 157 ? 1.925 7.410 -27.676 1.00 96.94 157 SER A O 1
ATOM 1248 N N . LEU A 1 158 ? 1.604 6.569 -25.613 1.00 95.94 158 LEU A N 1
ATOM 1249 C CA . LEU A 1 158 ? 2.680 7.331 -24.978 1.00 95.94 158 LEU A CA 1
ATOM 1250 C C . LEU A 1 158 ? 4.055 6.956 -25.553 1.00 95.94 158 LEU A C 1
ATOM 1252 O O . LEU A 1 158 ? 4.820 7.839 -25.924 1.00 95.94 158 LEU A O 1
ATOM 1256 N N . ASN A 1 159 ? 4.360 5.660 -25.676 1.00 93.69 159 ASN A N 1
ATOM 1257 C CA . ASN A 1 159 ? 5.646 5.201 -26.211 1.00 93.69 159 ASN A CA 1
ATOM 1258 C C . ASN A 1 159 ? 5.831 5.603 -27.683 1.00 93.69 159 ASN A C 1
ATOM 1260 O O . ASN A 1 159 ? 6.914 6.048 -28.056 1.00 93.69 159 ASN A O 1
ATOM 1264 N N . ILE A 1 160 ? 4.788 5.488 -28.515 1.00 94.88 160 ILE A N 1
ATOM 1265 C CA . ILE A 1 160 ? 4.842 5.930 -29.918 1.00 94.88 160 ILE A CA 1
ATOM 1266 C C . ILE A 1 160 ? 5.055 7.447 -29.988 1.00 94.88 160 ILE A C 1
ATOM 1268 O O . ILE A 1 160 ? 5.946 7.910 -30.697 1.00 94.88 160 ILE A O 1
ATOM 1272 N N . GLY A 1 161 ? 4.275 8.224 -29.231 1.00 95.94 161 GLY A N 1
ATOM 1273 C CA . GLY A 1 161 ? 4.383 9.682 -29.221 1.00 95.94 161 GLY A CA 1
ATOM 1274 C C . GLY A 1 161 ? 5.767 10.174 -28.788 1.00 95.94 161 GLY A C 1
ATOM 1275 O O . GLY A 1 161 ? 6.364 10.998 -29.476 1.00 95.94 161 GLY A O 1
ATOM 1276 N N . LEU A 1 162 ? 6.306 9.639 -27.689 1.00 93.62 162 LEU A N 1
ATOM 1277 C CA . LEU A 1 162 ? 7.596 10.077 -27.148 1.00 93.62 162 LEU A CA 1
ATOM 1278 C C . LEU A 1 162 ? 8.783 9.590 -27.992 1.00 93.62 162 LEU A C 1
ATOM 1280 O O . LEU A 1 162 ? 9.652 10.382 -28.347 1.00 93.62 162 LEU A O 1
ATOM 1284 N N . TYR A 1 163 ? 8.840 8.302 -28.339 1.00 93.88 163 TYR A N 1
ATOM 1285 C CA . TYR A 1 163 ? 10.059 7.728 -28.926 1.00 93.88 163 TYR A CA 1
ATOM 1286 C C . TYR A 1 163 ? 10.057 7.703 -30.450 1.00 93.88 163 TYR A C 1
ATOM 1288 O O . TYR A 1 163 ? 11.117 7.835 -31.054 1.00 93.88 163 TYR A O 1
ATOM 1296 N N . VAL A 1 164 ? 8.892 7.548 -31.085 1.00 93.06 164 VAL A N 1
ATOM 1297 C CA . VAL A 1 164 ? 8.802 7.474 -32.552 1.00 93.06 164 VAL A CA 1
ATOM 1298 C C . VAL A 1 164 ? 8.556 8.854 -33.150 1.00 93.06 164 VAL A C 1
ATOM 1300 O O . VAL A 1 164 ? 9.230 9.230 -34.101 1.00 93.06 164 VAL A O 1
ATOM 1303 N N . VAL A 1 165 ? 7.611 9.621 -32.594 1.00 95.50 165 VAL A N 1
ATOM 1304 C CA . VAL A 1 165 ? 7.237 10.932 -33.152 1.00 95.50 165 VAL A CA 1
ATOM 1305 C C . VAL A 1 165 ? 8.180 12.039 -32.678 1.00 95.50 165 VAL A C 1
ATOM 1307 O O . VAL A 1 165 ? 8.670 12.805 -33.500 1.00 95.50 165 VAL A O 1
ATOM 1310 N N . GLN A 1 166 ? 8.446 12.132 -31.371 1.00 94.75 166 GLN A N 1
ATOM 1311 C CA . GLN A 1 166 ? 9.316 13.179 -30.814 1.00 94.75 166 GLN A CA 1
ATOM 1312 C C . GLN A 1 166 ? 10.808 12.820 -30.836 1.00 94.75 166 GLN A C 1
ATOM 1314 O O . GLN A 1 166 ? 11.642 13.698 -30.631 1.00 94.75 166 GLN A O 1
ATOM 1319 N N . GLY A 1 167 ? 11.155 11.549 -31.069 1.00 91.62 167 GLY A N 1
ATOM 1320 C CA . GLY A 1 167 ? 12.547 11.097 -31.080 1.00 91.62 167 GLY A CA 1
ATOM 1321 C C . GLY A 1 167 ? 13.248 11.245 -29.727 1.00 91.62 167 GLY A C 1
ATOM 1322 O O . GLY A 1 167 ? 14.461 11.450 -29.692 1.00 91.62 167 GLY A O 1
ATOM 1323 N N . MET A 1 168 ? 12.503 11.174 -28.615 1.00 91.50 168 MET A N 1
ATOM 1324 C CA . MET A 1 168 ? 13.091 11.260 -27.279 1.00 91.50 168 MET A CA 1
ATOM 1325 C C . MET A 1 168 ? 14.077 10.120 -27.023 1.00 91.50 168 MET A C 1
ATOM 1327 O O . MET A 1 168 ? 13.969 9.021 -27.574 1.00 91.50 168 MET A O 1
ATOM 1331 N N . THR A 1 169 ? 15.036 10.380 -26.139 1.00 90.19 169 THR A N 1
ATOM 1332 C CA . THR A 1 169 ? 16.000 9.373 -25.713 1.00 90.19 169 THR A CA 1
ATOM 1333 C C . THR A 1 169 ? 15.326 8.302 -24.861 1.00 90.19 169 THR A C 1
ATOM 1335 O O . THR A 1 169 ? 14.400 8.558 -24.087 1.00 90.19 169 THR A O 1
ATOM 1338 N N . LEU A 1 170 ? 15.775 7.062 -25.031 1.00 85.50 170 LEU A N 1
ATOM 1339 C CA . LEU A 1 170 ? 15.223 5.914 -24.335 1.00 85.50 170 LEU A CA 1
ATOM 1340 C C . LEU A 1 170 ? 15.568 6.002 -22.837 1.00 85.50 170 LEU A C 1
ATOM 1342 O O . LEU A 1 170 ? 16.741 6.174 -22.477 1.00 85.50 170 LEU A O 1
ATOM 1346 N N . PRO A 1 171 ? 14.579 5.827 -21.942 1.00 76.75 171 PRO A N 1
ATOM 1347 C CA . PRO A 1 171 ? 14.831 5.794 -20.514 1.00 76.75 171 PRO A CA 1
ATOM 1348 C C . PRO A 1 171 ? 15.751 4.608 -20.219 1.00 76.75 171 PRO A C 1
ATOM 1350 O O . PRO A 1 171 ? 15.612 3.538 -20.812 1.00 76.75 171 PRO A O 1
ATOM 1353 N N . LEU A 1 172 ? 16.690 4.790 -19.289 1.00 76.12 172 LEU A N 1
ATOM 1354 C CA . LEU A 1 172 ? 17.702 3.795 -18.897 1.00 76.12 172 LEU A CA 1
ATOM 1355 C C . LEU A 1 172 ? 18.808 3.518 -19.944 1.00 76.12 172 LEU A C 1
ATOM 1357 O O . LEU A 1 172 ? 19.780 2.849 -19.600 1.00 76.12 172 LEU A O 1
ATOM 1361 N N . ALA A 1 173 ? 18.722 4.041 -21.174 1.00 72.31 173 ALA A N 1
ATOM 1362 C CA . ALA A 1 173 ? 19.671 3.743 -22.259 1.00 72.31 173 ALA A CA 1
ATOM 1363 C C . ALA A 1 173 ? 20.729 4.842 -22.491 1.00 72.31 173 ALA A C 1
ATOM 1365 O O . ALA A 1 173 ? 21.160 5.057 -23.616 1.00 72.31 173 ALA A O 1
ATOM 1366 N N . MET A 1 174 ? 21.145 5.566 -21.446 1.00 70.56 174 MET A N 1
ATOM 1367 C CA . MET A 1 174 ? 22.262 6.531 -21.512 1.00 70.56 174 MET A CA 1
ATOM 1368 C C . MET A 1 174 ? 22.144 7.548 -22.672 1.00 70.56 174 MET A C 1
ATOM 1370 O O . MET A 1 174 ? 23.080 7.722 -23.445 1.00 70.56 174 MET A O 1
ATOM 1374 N N . ALA A 1 175 ? 20.987 8.209 -22.795 1.00 75.56 175 ALA A N 1
ATOM 1375 C CA . ALA A 1 175 ? 20.708 9.231 -23.815 1.00 75.56 175 ALA A CA 1
ATOM 1376 C C . ALA A 1 175 ? 20.706 8.741 -25.283 1.00 75.56 175 ALA A C 1
ATOM 1378 O O . ALA A 1 175 ? 20.883 9.533 -26.205 1.00 75.56 175 ALA A O 1
ATOM 1379 N N . GLN A 1 176 ? 20.464 7.451 -25.523 1.00 83.94 176 GLN A N 1
ATOM 1380 C CA . GLN A 1 176 ? 20.391 6.891 -26.877 1.00 83.94 176 GLN A CA 1
ATOM 1381 C C . GLN A 1 176 ? 18.980 6.968 -27.462 1.00 83.94 176 GLN A C 1
ATOM 1383 O O . GLN A 1 176 ? 17.986 6.829 -26.748 1.00 83.94 176 GLN A O 1
ATOM 1388 N N . THR A 1 177 ? 18.889 7.152 -28.777 1.00 91.88 177 THR A N 1
ATOM 1389 C CA . THR A 1 177 ? 17.640 7.068 -29.544 1.00 91.88 177 THR A CA 1
ATOM 1390 C C . THR A 1 177 ? 17.354 5.625 -29.981 1.00 91.88 177 THR A C 1
ATOM 1392 O O . THR A 1 177 ? 18.151 4.707 -29.760 1.00 91.88 177 THR A O 1
ATOM 1395 N N . LEU A 1 178 ? 16.176 5.394 -30.571 1.00 92.56 178 LEU A N 1
ATOM 1396 C CA . LEU A 1 178 ? 15.823 4.086 -31.126 1.00 92.56 178 LEU A CA 1
ATOM 1397 C C . LEU A 1 178 ? 16.812 3.669 -32.230 1.00 92.56 178 LEU A C 1
ATOM 1399 O O . LEU A 1 178 ? 17.158 4.494 -33.078 1.00 92.56 178 LEU A O 1
ATOM 1403 N N . PRO A 1 179 ? 17.242 2.394 -32.262 1.00 92.38 179 PRO A N 1
ATOM 1404 C CA . PRO A 1 179 ? 18.112 1.912 -33.325 1.00 92.38 179 PRO A CA 1
ATOM 1405 C C . PRO A 1 179 ? 17.386 1.965 -34.683 1.00 92.38 179 PRO A C 1
ATOM 1407 O O . PRO A 1 179 ? 16.178 1.730 -34.735 1.00 92.38 179 PRO A O 1
ATOM 1410 N N . PRO A 1 180 ? 18.106 2.201 -35.795 1.00 93.31 180 PRO A N 1
ATOM 1411 C CA . PRO A 1 180 ? 17.503 2.280 -37.129 1.00 93.31 180 PRO A CA 1
ATOM 1412 C C . PRO A 1 180 ? 16.963 0.930 -37.631 1.00 93.31 180 PRO A C 1
ATOM 1414 O O . PRO A 1 180 ? 16.148 0.884 -38.548 1.00 93.31 180 PRO A O 1
ATOM 1417 N N . GLU A 1 181 ? 17.406 -0.184 -37.043 1.00 95.06 181 GLU A N 1
ATOM 1418 C CA . GLU A 1 181 ? 16.935 -1.516 -37.409 1.00 95.06 181 GLU A CA 1
ATOM 1419 C C . GLU A 1 181 ? 15.539 -1.802 -36.829 1.00 95.06 181 GLU A C 1
ATOM 1421 O O . GLU A 1 181 ? 15.376 -1.827 -35.603 1.00 95.06 181 GLU A O 1
ATOM 1426 N N . PRO A 1 182 ? 14.536 -2.113 -37.672 1.00 94.38 182 PRO A N 1
ATOM 1427 C CA . PRO A 1 182 ? 13.141 -2.198 -37.242 1.00 94.38 182 PRO A CA 1
ATOM 1428 C C . PRO A 1 182 ? 12.886 -3.339 -36.252 1.00 94.38 182 PRO A C 1
ATOM 1430 O O . PRO A 1 182 ? 12.065 -3.194 -35.349 1.00 94.38 182 PRO A O 1
ATOM 1433 N N . LEU A 1 183 ? 13.607 -4.461 -36.373 1.00 94.88 183 LEU A N 1
ATOM 1434 C CA . LEU A 1 183 ? 13.477 -5.591 -35.447 1.00 94.88 183 LEU A CA 1
ATOM 1435 C C . LEU A 1 183 ? 13.992 -5.239 -34.045 1.00 94.88 183 LEU A C 1
ATOM 1437 O O . LEU A 1 183 ? 13.319 -5.523 -33.054 1.00 94.88 183 LEU A O 1
ATOM 1441 N N . ALA A 1 184 ? 15.152 -4.582 -33.954 1.00 93.00 184 ALA A N 1
ATOM 1442 C CA . ALA A 1 184 ? 15.718 -4.149 -32.679 1.00 93.00 184 ALA A CA 1
ATOM 1443 C C . ALA A 1 184 ? 14.864 -3.046 -32.036 1.00 93.00 184 ALA A C 1
ATOM 1445 O O . ALA A 1 184 ? 14.562 -3.118 -30.843 1.00 93.00 184 ALA A O 1
ATOM 1446 N N . ALA A 1 185 ? 14.414 -2.068 -32.830 1.00 93.88 185 ALA A N 1
ATOM 1447 C CA . ALA A 1 185 ? 13.517 -1.012 -32.371 1.00 93.88 185 ALA A CA 1
ATOM 1448 C C . ALA A 1 185 ? 12.185 -1.584 -31.868 1.00 93.88 185 ALA A C 1
ATOM 1450 O O . ALA A 1 185 ? 11.749 -1.254 -30.766 1.00 93.88 185 ALA A O 1
ATOM 1451 N N . GLY A 1 186 ? 11.574 -2.498 -32.629 1.00 94.81 186 GLY A N 1
ATOM 1452 C CA . GLY A 1 186 ? 10.339 -3.180 -32.248 1.00 94.81 186 GLY A CA 1
ATOM 1453 C C . GLY A 1 186 ? 10.482 -3.986 -30.956 1.00 94.81 186 GLY A C 1
ATOM 1454 O O . GLY A 1 186 ? 9.597 -3.936 -30.105 1.00 94.81 186 GLY A O 1
ATOM 1455 N N . PHE A 1 187 ? 11.610 -4.675 -30.759 1.00 94.81 187 PHE A N 1
ATOM 1456 C CA . PHE A 1 187 ? 11.882 -5.423 -29.529 1.00 94.81 187 PHE A CA 1
ATOM 1457 C C . PHE A 1 187 ? 12.058 -4.513 -28.300 1.00 94.81 187 PHE A C 1
ATOM 1459 O O . PHE A 1 187 ? 11.482 -4.779 -27.239 1.00 94.81 187 PHE A O 1
ATOM 1466 N N . ILE A 1 188 ? 12.804 -3.411 -28.445 1.00 92.44 188 ILE A N 1
ATOM 1467 C CA . ILE A 1 188 ? 12.985 -2.398 -27.392 1.00 92.44 188 ILE A CA 1
ATOM 1468 C C . ILE A 1 188 ? 11.640 -1.759 -27.031 1.00 92.44 188 ILE A C 1
ATOM 1470 O O . ILE A 1 188 ? 11.273 -1.730 -25.855 1.00 92.44 188 ILE A O 1
ATOM 1474 N N . LEU A 1 189 ? 10.876 -1.309 -28.031 1.00 94.12 189 LEU A N 1
ATOM 1475 C CA . LEU A 1 189 ? 9.555 -0.708 -27.832 1.00 94.12 189 LEU A CA 1
ATOM 1476 C C . LEU A 1 189 ? 8.567 -1.693 -27.212 1.00 94.12 189 LEU A C 1
ATOM 1478 O O . LEU A 1 189 ? 7.842 -1.325 -26.293 1.00 94.12 189 LEU A O 1
ATOM 1482 N N . GLY A 1 190 ? 8.553 -2.949 -27.661 1.00 94.62 190 GLY A N 1
ATOM 1483 C CA . GLY A 1 190 ? 7.690 -3.985 -27.097 1.00 94.62 190 GLY A CA 1
ATOM 1484 C C . GLY A 1 190 ? 7.975 -4.227 -25.615 1.00 94.62 190 GLY A C 1
ATOM 1485 O O . GLY A 1 190 ? 7.047 -4.312 -24.807 1.00 94.62 190 GLY A O 1
ATOM 1486 N N . THR A 1 191 ? 9.253 -4.259 -25.232 1.00 93.12 191 THR A N 1
ATOM 1487 C CA . THR A 1 191 ? 9.635 -4.453 -23.829 1.00 93.12 191 THR A CA 1
ATOM 1488 C C . THR A 1 191 ? 9.334 -3.221 -22.973 1.00 93.12 191 THR A C 1
ATOM 1490 O O . THR A 1 191 ? 8.807 -3.370 -21.870 1.00 93.12 191 THR A O 1
ATOM 1493 N N . LEU A 1 192 ? 9.576 -2.006 -23.483 1.00 92.00 192 LEU A N 1
ATOM 1494 C CA . LEU A 1 192 ? 9.194 -0.757 -22.808 1.00 92.00 192 LEU A CA 1
ATOM 1495 C C . LEU A 1 192 ? 7.677 -0.623 -22.655 1.00 92.00 192 LEU A C 1
ATOM 1497 O O . LEU A 1 192 ? 7.199 -0.238 -21.588 1.00 92.00 192 LEU A O 1
ATOM 1501 N N . MET A 1 193 ? 6.907 -1.006 -23.675 1.00 95.12 193 MET A N 1
ATOM 1502 C CA . MET A 1 193 ? 5.448 -1.023 -23.616 1.00 95.12 193 MET A CA 1
ATOM 1503 C C . MET A 1 193 ? 4.962 -1.992 -22.539 1.00 95.12 193 MET A C 1
ATOM 1505 O O . MET A 1 193 ? 4.104 -1.650 -21.729 1.00 95.12 193 MET A O 1
ATOM 1509 N N . MET A 1 194 ? 5.527 -3.197 -22.491 1.00 94.81 194 MET A N 1
ATOM 1510 C CA . MET A 1 194 ? 5.169 -4.179 -21.477 1.00 94.81 194 MET A CA 1
ATOM 1511 C C . MET A 1 194 ? 5.563 -3.713 -20.068 1.00 94.81 194 MET A C 1
ATOM 1513 O O . MET A 1 194 ? 4.775 -3.867 -19.133 1.00 94.81 194 MET A O 1
ATOM 1517 N N . LEU A 1 195 ? 6.743 -3.106 -19.908 1.00 94.56 195 LEU A N 1
ATOM 1518 C CA . LEU A 1 195 ? 7.182 -2.521 -18.644 1.00 94.56 195 LEU A CA 1
ATOM 1519 C C . LEU A 1 195 ? 6.235 -1.407 -18.184 1.00 94.56 195 LEU A C 1
ATOM 1521 O O . LEU A 1 195 ? 5.744 -1.448 -17.056 1.00 94.56 195 LEU A O 1
ATOM 1525 N N . GLY A 1 196 ? 5.964 -0.433 -19.055 1.00 94.50 196 GLY A N 1
ATOM 1526 C CA . GLY A 1 196 ? 5.070 0.686 -18.767 1.00 94.50 196 GLY A CA 1
ATOM 1527 C C . GLY A 1 196 ? 3.659 0.210 -18.432 1.00 94.50 196 GLY A C 1
ATOM 1528 O O . GLY A 1 196 ? 3.048 0.700 -17.483 1.00 94.50 196 GLY A O 1
ATOM 1529 N N . TRP A 1 197 ? 3.169 -0.811 -19.141 1.00 96.31 197 TRP A N 1
ATOM 1530 C CA . TRP A 1 197 ? 1.884 -1.439 -18.853 1.00 96.31 197 TRP A CA 1
ATOM 1531 C C . TRP A 1 197 ? 1.866 -2.089 -17.471 1.00 96.31 197 TRP A C 1
ATOM 1533 O O . TRP A 1 197 ? 0.957 -1.812 -16.693 1.00 96.31 197 TRP A O 1
ATOM 1543 N N . LEU A 1 198 ? 2.876 -2.891 -17.116 1.00 95.94 198 LEU A N 1
ATOM 1544 C CA . LEU A 1 198 ? 2.973 -3.505 -15.788 1.00 95.94 198 LEU A CA 1
ATOM 1545 C C . LEU A 1 198 ? 3.073 -2.459 -14.667 1.00 95.94 198 LEU A C 1
ATOM 1547 O O . LEU A 1 198 ? 2.461 -2.638 -13.612 1.00 95.94 198 LEU A O 1
ATOM 1551 N N . LEU A 1 199 ? 3.807 -1.368 -14.898 1.00 95.44 199 LEU A N 1
ATOM 1552 C CA . LEU A 1 199 ? 3.974 -0.276 -13.941 1.00 95.44 199 LEU A CA 1
ATOM 1553 C C . LEU A 1 199 ? 2.657 0.478 -13.712 1.00 95.44 199 LEU A C 1
ATOM 1555 O O . LEU A 1 199 ? 2.222 0.637 -12.571 1.00 95.44 199 LEU A O 1
ATOM 1559 N N . LEU A 1 200 ? 1.964 0.884 -14.776 1.00 95.62 200 LEU A N 1
ATOM 1560 C CA . LEU A 1 200 ? 0.648 1.507 -14.624 1.00 95.62 200 LEU A CA 1
ATOM 1561 C C . LEU A 1 200 ? -0.371 0.535 -14.028 1.00 95.62 200 LEU A C 1
ATOM 1563 O O . LEU A 1 200 ? -1.193 0.934 -13.206 1.00 95.62 200 LEU A O 1
ATOM 1567 N N . TYR A 1 201 ? -0.299 -0.746 -14.388 1.00 96.19 201 TYR A N 1
ATOM 1568 C CA . TYR A 1 201 ? -1.202 -1.765 -13.873 1.00 96.19 201 TYR A CA 1
ATOM 1569 C C . TYR A 1 201 ? -1.035 -1.986 -12.365 1.00 96.19 201 TYR A C 1
ATOM 1571 O O . TYR A 1 201 ? -2.038 -2.097 -11.657 1.00 96.19 201 TYR A O 1
ATOM 1579 N N . ILE A 1 202 ? 0.197 -2.002 -11.836 1.00 96.12 202 ILE A N 1
ATOM 1580 C CA . ILE A 1 202 ? 0.412 -2.133 -10.387 1.00 96.12 202 ILE A CA 1
ATOM 1581 C C . ILE A 1 202 ? -0.063 -0.890 -9.627 1.00 96.12 202 ILE A C 1
ATOM 1583 O O . ILE A 1 202 ? -0.715 -1.030 -8.592 1.00 96.12 202 ILE A O 1
ATOM 1587 N N . VAL A 1 203 ? 0.179 0.313 -10.161 1.00 96.00 203 VAL A N 1
ATOM 1588 C CA . VAL A 1 203 ? -0.304 1.572 -9.568 1.00 96.00 203 VAL A CA 1
ATOM 1589 C C . VAL A 1 203 ? -1.832 1.608 -9.565 1.00 96.00 203 VAL A C 1
ATOM 1591 O O . VAL A 1 203 ? -2.440 1.876 -8.528 1.00 96.00 203 VAL A O 1
ATOM 1594 N N . TYR A 1 204 ? -2.456 1.257 -10.693 1.00 96.19 204 TYR A N 1
ATOM 1595 C CA . TYR A 1 204 ? -3.907 1.141 -10.824 1.00 96.19 204 TYR A CA 1
ATOM 1596 C C . TYR A 1 204 ? -4.490 0.150 -9.812 1.00 96.19 204 TYR A C 1
ATOM 1598 O O . TYR A 1 204 ? -5.474 0.461 -9.139 1.00 96.19 204 TYR A O 1
ATOM 1606 N N . LEU A 1 205 ? -3.872 -1.025 -9.653 1.00 95.44 205 LEU A N 1
ATOM 1607 C CA . LEU A 1 205 ? -4.315 -2.015 -8.676 1.00 95.44 205 LEU A CA 1
ATOM 1608 C C . LEU A 1 205 ? -4.209 -1.493 -7.247 1.00 95.44 205 LEU A C 1
ATOM 1610 O O . LEU A 1 205 ? -5.185 -1.593 -6.508 1.00 95.44 205 LEU A O 1
ATOM 1614 N N . CYS A 1 206 ? -3.073 -0.909 -6.859 1.00 96.19 206 CYS A N 1
ATOM 1615 C CA . CYS A 1 206 ? -2.909 -0.299 -5.540 1.00 96.19 206 CYS A CA 1
ATOM 1616 C C . CYS A 1 206 ? -3.991 0.759 -5.282 1.00 96.19 206 CYS A C 1
ATOM 1618 O O . CYS A 1 206 ? -4.666 0.693 -4.258 1.00 96.19 206 CYS A O 1
ATOM 1620 N N . ALA A 1 207 ? -4.235 1.666 -6.234 1.00 95.88 207 ALA A N 1
ATOM 1621 C CA . ALA A 1 207 ? -5.277 2.684 -6.117 1.00 95.88 207 ALA A CA 1
ATOM 1622 C C . ALA A 1 207 ? -6.679 2.066 -5.974 1.00 95.88 207 ALA A C 1
ATOM 1624 O O . ALA A 1 207 ? -7.421 2.402 -5.046 1.00 95.88 207 ALA A O 1
ATOM 1625 N N . ARG A 1 208 ? -7.035 1.109 -6.842 1.00 95.62 208 ARG A N 1
ATOM 1626 C CA . ARG A 1 208 ? -8.327 0.409 -6.800 1.00 95.62 208 ARG A CA 1
ATOM 1627 C C . ARG A 1 208 ? -8.529 -0.318 -5.472 1.00 95.62 208 ARG A C 1
ATOM 1629 O O . ARG A 1 208 ? -9.609 -0.228 -4.888 1.00 95.62 208 ARG A O 1
ATOM 1636 N N . PHE A 1 209 ? -7.508 -1.016 -4.980 1.00 94.81 209 PHE A N 1
ATOM 1637 C CA . PHE A 1 209 ? -7.572 -1.728 -3.707 1.00 94.81 209 PHE A CA 1
ATOM 1638 C C . PHE A 1 209 ? -7.671 -0.778 -2.518 1.00 94.81 209 PHE A C 1
ATOM 1640 O O . PHE A 1 209 ? -8.484 -1.029 -1.629 1.00 94.81 209 PHE A O 1
ATOM 1647 N N . SER A 1 210 ? -6.916 0.321 -2.508 1.00 95.62 210 SER A N 1
ATOM 1648 C CA . SER A 1 210 ? -7.022 1.349 -1.470 1.00 95.62 210 SER A CA 1
ATOM 1649 C C . SER A 1 210 ? -8.427 1.957 -1.430 1.00 95.62 210 SER A C 1
ATOM 1651 O O . SER A 1 210 ? -9.003 2.082 -0.351 1.00 95.62 210 SER A O 1
ATOM 1653 N N . VAL A 1 211 ? -9.033 2.239 -2.590 1.00 96.56 211 VAL A N 1
ATOM 1654 C CA . VAL A 1 211 ? -10.429 2.709 -2.684 1.00 96.56 211 VAL A CA 1
ATOM 1655 C C . VAL A 1 211 ? -11.421 1.633 -2.233 1.00 96.56 211 VAL A C 1
ATOM 1657 O O . VAL A 1 211 ? -12.375 1.938 -1.517 1.00 96.56 211 VAL A O 1
ATOM 1660 N N . GLY A 1 212 ? -11.213 0.372 -2.615 1.00 96.00 212 GLY A N 1
ATOM 1661 C CA . GLY A 1 212 ? -12.048 -0.747 -2.174 1.00 96.00 212 GLY A CA 1
ATOM 1662 C C . GLY A 1 212 ? -12.027 -0.918 -0.658 1.00 96.00 212 GLY A C 1
ATOM 1663 O O . GLY A 1 212 ? -13.078 -0.908 -0.020 1.00 96.00 212 GLY A O 1
ATOM 1664 N N . LEU A 1 213 ? -10.835 -0.968 -0.066 1.00 96.62 213 LEU A N 1
ATOM 1665 C CA . LEU A 1 213 ? -10.666 -1.039 1.383 1.00 96.62 213 LEU A CA 1
ATOM 1666 C C . LEU A 1 213 ? -11.250 0.177 2.091 1.00 96.62 213 LEU A C 1
ATOM 1668 O O . LEU A 1 213 ? -11.904 -0.002 3.110 1.00 96.62 213 LEU A O 1
ATOM 1672 N N . TYR A 1 214 ? -11.083 1.381 1.543 1.00 97.44 214 TYR A N 1
ATOM 1673 C CA . TYR A 1 214 ? -11.704 2.584 2.089 1.00 97.44 214 TYR A CA 1
ATOM 1674 C C . TYR A 1 214 ? -13.235 2.474 2.117 1.00 97.44 214 TYR A C 1
ATOM 1676 O O . TYR A 1 214 ? -13.851 2.715 3.152 1.00 97.44 214 TYR A O 1
ATOM 1684 N N . ARG A 1 215 ? -13.859 2.030 1.016 1.00 97.44 215 ARG A N 1
ATOM 1685 C CA . ARG A 1 215 ? -15.315 1.800 0.952 1.00 97.44 215 ARG A CA 1
ATOM 1686 C C . ARG A 1 215 ? -15.776 0.746 1.956 1.00 97.44 215 ARG A C 1
ATOM 1688 O O . ARG A 1 215 ? -16.835 0.904 2.558 1.00 97.44 215 ARG A O 1
ATOM 1695 N N . LEU A 1 216 ? -14.995 -0.315 2.150 1.00 96.88 216 LEU A N 1
ATOM 1696 C CA . LEU A 1 216 ? -15.285 -1.335 3.156 1.00 96.88 216 LEU A CA 1
ATOM 1697 C C . LEU A 1 216 ? -15.136 -0.779 4.579 1.00 96.88 216 LEU A C 1
ATOM 1699 O O . LEU A 1 216 ? -15.976 -1.039 5.433 1.00 96.88 216 LEU A O 1
ATOM 1703 N N . ALA A 1 217 ? -14.110 0.037 4.812 1.00 97.00 217 ALA A N 1
ATOM 1704 C CA . ALA A 1 217 ? -13.826 0.704 6.077 1.00 97.00 217 ALA A CA 1
ATOM 1705 C C . ALA A 1 217 ? -14.818 1.823 6.428 1.00 97.00 217 ALA A C 1
ATOM 1707 O O . ALA A 1 217 ? -14.778 2.331 7.543 1.00 97.00 217 ALA A O 1
ATOM 1708 N N . GLN A 1 218 ? -15.696 2.231 5.509 1.00 97.25 218 GLN A N 1
ATOM 1709 C CA . GLN A 1 218 ? -16.832 3.113 5.804 1.00 97.25 218 GLN A CA 1
ATOM 1710 C C . GLN A 1 218 ? -18.065 2.347 6.301 1.00 97.25 218 GLN A C 1
ATOM 1712 O O . GLN A 1 218 ? -18.989 2.953 6.838 1.00 97.25 218 GLN A O 1
ATOM 1717 N N . LYS A 1 219 ? -18.118 1.024 6.108 1.00 97.81 219 LYS A N 1
ATOM 1718 C CA . LYS A 1 219 ? -19.215 0.191 6.609 1.00 97.81 219 LYS A CA 1
ATOM 1719 C C . LYS A 1 219 ? -19.066 -0.020 8.117 1.00 97.81 219 LYS A C 1
ATOM 1721 O O . LYS A 1 219 ? -17.932 -0.033 8.591 1.00 97.81 219 LYS A O 1
ATOM 1726 N N . PRO A 1 220 ? -20.165 -0.199 8.873 1.00 97.75 220 PRO A N 1
ATOM 1727 C CA . PRO A 1 220 ? -20.091 -0.353 10.322 1.00 97.75 220 PRO A CA 1
ATOM 1728 C C . PRO A 1 220 ? -19.220 -1.556 10.696 1.00 97.75 220 PRO A C 1
ATOM 1730 O O . PRO A 1 220 ? -19.474 -2.688 10.274 1.00 97.75 220 PRO A O 1
ATOM 1733 N N . LEU A 1 221 ? -18.176 -1.301 11.479 1.00 97.81 221 LEU A N 1
ATOM 1734 C CA . LEU A 1 221 ? -17.247 -2.317 11.958 1.00 97.81 221 LEU A CA 1
ATOM 1735 C C . LEU A 1 221 ? -17.626 -2.736 13.382 1.00 97.81 221 LEU A C 1
ATOM 1737 O O . LEU A 1 221 ? -18.073 -1.931 14.198 1.00 97.81 221 LEU A O 1
ATOM 1741 N N . LEU A 1 222 ? -17.436 -4.012 13.705 1.00 96.94 222 LEU A N 1
ATOM 1742 C CA . LEU A 1 222 ? -17.492 -4.500 15.076 1.00 96.94 222 LEU A CA 1
ATOM 1743 C C . LEU A 1 222 ? -16.178 -4.124 15.765 1.00 96.94 222 LEU A C 1
ATOM 1745 O O . LEU A 1 222 ? -15.174 -4.819 15.637 1.00 96.94 222 LEU A O 1
ATOM 1749 N N . ILE A 1 223 ? -16.184 -2.988 16.459 1.00 96.94 223 ILE A N 1
ATOM 1750 C CA . ILE A 1 223 ? -15.002 -2.458 17.136 1.00 96.94 223 ILE A CA 1
ATOM 1751 C C . ILE A 1 223 ? -15.061 -2.847 18.606 1.00 96.94 223 ILE A C 1
ATOM 1753 O O . ILE A 1 223 ? -15.935 -2.396 19.344 1.00 96.94 223 ILE A O 1
ATOM 1757 N N . ASN A 1 224 ? -14.107 -3.672 19.029 1.00 95.75 224 ASN A N 1
ATOM 1758 C CA . ASN A 1 224 ? -13.797 -3.841 20.438 1.00 95.75 224 ASN A CA 1
ATOM 1759 C C . ASN A 1 224 ? -12.639 -2.899 20.785 1.00 95.75 224 ASN A C 1
ATOM 1761 O O . ASN A 1 224 ? -11.510 -3.120 20.356 1.00 95.75 224 ASN A O 1
ATOM 1765 N N . VAL A 1 225 ? -12.916 -1.840 21.548 1.00 94.75 225 VAL A N 1
ATOM 1766 C CA . VAL A 1 225 ? -11.904 -0.837 21.933 1.00 94.75 225 VAL A CA 1
ATOM 1767 C C . VAL A 1 225 ? -10.779 -1.463 22.770 1.00 94.75 225 VAL A C 1
ATOM 1769 O O . VAL A 1 225 ? -9.644 -1.001 22.711 1.00 94.75 225 VAL A O 1
ATOM 1772 N N . LEU A 1 226 ? -11.077 -2.543 23.501 1.00 93.31 226 LEU A N 1
ATOM 1773 C CA . LEU A 1 226 ? -10.114 -3.269 24.333 1.00 93.31 226 LEU A CA 1
ATOM 1774 C C . LEU A 1 226 ? -9.277 -4.279 23.530 1.00 93.31 226 LEU A C 1
ATOM 1776 O O . LEU A 1 226 ? -8.218 -4.700 23.983 1.00 93.31 226 LEU A O 1
ATOM 1780 N N . ASP A 1 227 ? -9.741 -4.671 22.341 1.00 93.81 227 ASP A N 1
ATOM 1781 C CA . ASP A 1 227 ? -9.082 -5.656 21.481 1.00 93.81 227 ASP A CA 1
ATOM 1782 C C . ASP A 1 227 ? -9.149 -5.223 20.000 1.00 93.81 227 ASP A C 1
ATOM 1784 O O . ASP A 1 227 ? -10.044 -5.638 19.252 1.00 93.81 227 ASP A O 1
ATOM 1788 N N . PRO A 1 228 ? -8.190 -4.401 19.530 1.00 92.69 228 PRO A N 1
ATOM 1789 C CA . PRO A 1 228 ? -8.146 -3.957 18.141 1.00 92.69 228 PRO A CA 1
ATOM 1790 C C . PRO A 1 228 ? -7.584 -5.023 17.181 1.00 92.69 228 PRO A C 1
ATOM 1792 O O . PRO A 1 228 ? -7.420 -4.738 15.990 1.00 92.69 228 PRO A O 1
ATOM 1795 N N . TYR A 1 229 ? -7.263 -6.245 17.638 1.00 95.06 229 TYR A N 1
ATOM 1796 C CA . TYR A 1 229 ? -6.562 -7.236 16.809 1.00 95.06 229 TYR A CA 1
ATOM 1797 C C . TYR A 1 229 ? -7.365 -7.659 15.578 1.00 95.06 229 TYR A C 1
ATOM 1799 O O . TYR A 1 229 ? -6.784 -7.939 14.526 1.00 95.06 229 TYR A O 1
ATOM 1807 N N . ALA A 1 230 ? -8.693 -7.634 15.683 1.00 94.81 230 ALA A N 1
ATOM 1808 C CA . ALA A 1 230 ? -9.595 -7.943 14.583 1.00 94.81 230 ALA A CA 1
ATOM 1809 C C . ALA A 1 230 ? -9.472 -6.944 13.409 1.00 94.81 230 ALA A C 1
ATOM 1811 O O . ALA A 1 230 ? -9.727 -7.304 12.261 1.00 94.81 230 ALA A O 1
ATOM 1812 N N . LEU A 1 231 ? -9.016 -5.711 13.669 1.00 96.75 231 LEU A N 1
ATOM 1813 C CA . LEU A 1 231 ? -8.848 -4.657 12.661 1.00 96.75 231 LEU A CA 1
ATOM 1814 C C . LEU A 1 231 ? -7.443 -4.623 12.036 1.00 96.75 231 LEU A C 1
ATOM 1816 O O . LEU A 1 231 ? -7.253 -3.983 11.001 1.00 96.75 231 LEU A O 1
ATOM 1820 N N . LEU A 1 232 ? -6.463 -5.345 12.596 1.00 96.31 232 LEU A N 1
ATOM 1821 C CA . LEU A 1 232 ? -5.083 -5.379 12.085 1.00 96.31 232 LEU A CA 1
ATOM 1822 C C . LEU A 1 232 ? -4.936 -5.784 10.607 1.00 96.31 232 LEU A C 1
ATOM 1824 O O . LEU A 1 232 ? -3.990 -5.301 9.975 1.00 96.31 232 LEU A O 1
ATOM 1828 N N . PRO A 1 233 ? -5.792 -6.644 10.011 1.00 97.19 233 PRO A N 1
ATOM 1829 C CA . PRO A 1 233 ? -5.681 -6.951 8.589 1.00 97.19 233 PRO A CA 1
ATOM 1830 C C . PRO A 1 233 ? -5.829 -5.719 7.683 1.00 97.19 233 PRO A C 1
ATOM 1832 O O . PRO A 1 233 ? -5.164 -5.677 6.649 1.00 97.19 233 PRO A O 1
ATOM 1835 N N . PHE A 1 234 ? -6.596 -4.689 8.080 1.00 97.25 234 PHE A N 1
ATOM 1836 C CA . PHE A 1 234 ? -6.639 -3.415 7.347 1.00 97.25 234 PHE A CA 1
ATOM 1837 C C . PHE A 1 234 ? -5.257 -2.753 7.319 1.00 97.25 234 PHE A C 1
ATOM 1839 O O . PHE A 1 234 ? -4.744 -2.451 6.242 1.00 97.25 234 PHE A O 1
ATOM 1846 N N . GLY A 1 235 ? -4.629 -2.596 8.492 1.00 96.88 235 GLY A N 1
ATOM 1847 C CA . GLY A 1 235 ? -3.296 -2.001 8.628 1.00 96.88 235 GLY A CA 1
ATOM 1848 C C . GLY A 1 235 ? -2.225 -2.767 7.849 1.00 96.88 235 GLY A C 1
ATOM 1849 O O . GLY A 1 235 ? -1.426 -2.165 7.135 1.00 96.88 235 GLY A O 1
ATOM 1850 N N . ARG A 1 236 ? -2.239 -4.105 7.924 1.00 97.12 236 ARG A N 1
ATOM 1851 C CA . ARG A 1 236 ? -1.295 -4.969 7.190 1.00 97.12 236 ARG A CA 1
ATOM 1852 C C . ARG A 1 236 ? -1.442 -4.840 5.677 1.00 97.12 236 ARG A C 1
ATOM 1854 O O . ARG A 1 236 ? -0.429 -4.768 4.988 1.00 97.12 236 ARG A O 1
ATOM 1861 N N . LEU A 1 237 ? -2.675 -4.806 5.167 1.00 96.50 237 LEU A N 1
ATOM 1862 C CA . LEU A 1 237 ? -2.922 -4.639 3.736 1.00 96.50 237 LEU A CA 1
ATOM 1863 C C . LEU A 1 237 ? -2.466 -3.271 3.238 1.00 96.50 237 LEU A C 1
ATOM 1865 O O . LEU A 1 237 ? -1.707 -3.208 2.276 1.00 96.50 237 LEU A O 1
ATOM 1869 N N . ALA A 1 238 ? -2.889 -2.196 3.905 1.00 97.50 238 ALA A N 1
ATOM 1870 C CA . ALA A 1 238 ? -2.500 -0.835 3.541 1.00 97.50 238 ALA A CA 1
ATOM 1871 C C . ALA A 1 238 ? -0.973 -0.669 3.524 1.00 97.50 238 ALA A C 1
ATOM 1873 O O . ALA A 1 238 ? -0.408 -0.146 2.563 1.00 97.50 238 ALA A O 1
ATOM 1874 N N . LEU A 1 239 ? -0.296 -1.207 4.546 1.00 97.62 239 LEU A N 1
ATOM 1875 C CA . LEU A 1 239 ? 1.160 -1.224 4.613 1.00 97.62 239 LEU A CA 1
ATOM 1876 C C . LEU A 1 239 ? 1.778 -1.997 3.447 1.00 97.62 239 LEU A C 1
ATOM 1878 O O . LEU A 1 239 ? 2.741 -1.528 2.855 1.00 97.62 239 LEU A O 1
ATOM 1882 N N . GLN A 1 240 ? 1.230 -3.155 3.084 1.00 97.62 240 GLN A N 1
ATOM 1883 C CA . GLN A 1 240 ? 1.758 -3.955 1.983 1.00 97.62 240 GLN A CA 1
ATOM 1884 C C . GLN A 1 240 ? 1.653 -3.239 0.626 1.00 97.62 240 GLN A C 1
ATOM 1886 O O . GLN A 1 240 ? 2.609 -3.286 -0.150 1.00 97.62 240 GLN A O 1
ATOM 1891 N N . TYR A 1 241 ? 0.539 -2.557 0.333 1.00 96.88 241 TYR A N 1
ATOM 1892 C CA . TYR A 1 241 ? 0.413 -1.765 -0.900 1.00 96.88 241 TYR A CA 1
ATOM 1893 C C . TYR A 1 241 ? 1.401 -0.600 -0.920 1.00 96.88 241 TYR A C 1
ATOM 1895 O O . TYR A 1 241 ? 2.126 -0.428 -1.898 1.00 96.88 241 TYR A O 1
ATOM 1903 N N . SER A 1 242 ? 1.487 0.143 0.186 1.00 97.81 242 SER A N 1
ATOM 1904 C CA . SER A 1 242 ? 2.451 1.233 0.345 1.00 97.81 242 SER A CA 1
ATOM 1905 C C . SER A 1 242 ? 3.890 0.747 0.160 1.00 97.81 242 SER A C 1
ATOM 1907 O O . SER A 1 242 ? 4.636 1.322 -0.625 1.00 97.81 242 SER A O 1
ATOM 1909 N N . LEU A 1 243 ? 4.279 -0.354 0.813 1.00 97.88 243 LEU A N 1
ATOM 1910 C CA . LEU A 1 243 ? 5.622 -0.933 0.697 1.00 97.88 243 LEU A CA 1
ATOM 1911 C C . LEU A 1 243 ? 5.932 -1.458 -0.705 1.00 97.88 243 LEU A C 1
ATOM 1913 O O . LEU A 1 243 ? 7.090 -1.447 -1.109 1.00 97.88 243 LEU A O 1
ATOM 1917 N N . THR A 1 244 ? 4.923 -1.901 -1.455 1.00 97.81 244 THR A N 1
ATOM 1918 C CA . THR A 1 244 ? 5.120 -2.314 -2.851 1.00 97.81 244 THR A CA 1
ATOM 1919 C C . THR A 1 244 ? 5.439 -1.110 -3.739 1.00 97.81 244 THR A C 1
ATOM 1921 O O . THR A 1 244 ? 6.315 -1.176 -4.595 1.00 97.81 244 THR A O 1
ATOM 1924 N N . LEU A 1 245 ? 4.781 0.028 -3.507 1.00 97.81 245 LEU A N 1
ATOM 1925 C CA . LEU A 1 245 ? 5.117 1.266 -4.211 1.00 97.81 245 LEU A CA 1
ATOM 1926 C C . LEU A 1 245 ? 6.475 1.821 -3.765 1.00 97.81 245 LEU A C 1
ATOM 1928 O O . LEU A 1 245 ? 7.267 2.225 -4.607 1.00 97.81 245 LEU A O 1
ATOM 1932 N N . VAL A 1 246 ? 6.799 1.768 -2.470 1.00 98.00 246 VAL A N 1
ATOM 1933 C CA . VAL A 1 246 ? 8.135 2.136 -1.970 1.00 98.00 246 VAL A CA 1
ATOM 1934 C C . VAL A 1 246 ? 9.212 1.268 -2.612 1.00 98.00 246 VAL A C 1
ATOM 1936 O O . VAL A 1 246 ? 10.179 1.805 -3.135 1.00 98.00 246 VAL A O 1
ATOM 1939 N N . GLY A 1 247 ? 9.039 -0.056 -2.629 1.00 97.69 247 GLY A N 1
ATOM 1940 C CA . GLY A 1 247 ? 9.997 -0.968 -3.251 1.00 97.69 247 GLY A CA 1
ATOM 1941 C C . GLY A 1 247 ? 10.187 -0.685 -4.741 1.00 97.69 247 GLY A C 1
ATOM 1942 O O . GLY A 1 247 ? 11.323 -0.673 -5.205 1.00 97.69 247 GLY A O 1
ATOM 1943 N N . LEU A 1 248 ? 9.107 -0.365 -5.460 1.00 96.62 248 LEU A N 1
ATOM 1944 C CA . LEU A 1 248 ? 9.167 0.081 -6.852 1.00 96.62 248 LEU A CA 1
ATOM 1945 C C . LEU A 1 248 ? 10.011 1.357 -7.016 1.00 96.62 248 LEU A C 1
ATOM 1947 O O . LEU A 1 248 ? 10.889 1.397 -7.873 1.00 96.62 248 LEU A O 1
ATOM 1951 N N . ILE A 1 249 ? 9.770 2.380 -6.190 1.00 95.81 249 ILE A N 1
ATOM 1952 C CA . ILE A 1 249 ? 10.503 3.653 -6.256 1.00 95.81 249 ILE A CA 1
ATOM 1953 C C . ILE A 1 249 ? 11.981 3.438 -5.928 1.00 95.81 249 ILE A C 1
ATOM 1955 O O . ILE A 1 249 ? 12.841 3.928 -6.650 1.00 95.81 249 ILE A O 1
ATOM 1959 N N . LEU A 1 250 ? 12.293 2.674 -4.878 1.00 96.19 250 LEU A N 1
ATOM 1960 C CA . LEU A 1 250 ? 13.676 2.388 -4.489 1.00 96.19 250 LEU A CA 1
ATOM 1961 C C . LEU A 1 250 ? 14.432 1.625 -5.575 1.00 96.19 250 LEU A C 1
ATOM 1963 O O . LEU A 1 250 ? 15.594 1.923 -5.832 1.00 96.19 250 LEU A O 1
ATOM 1967 N N . LEU A 1 251 ? 13.770 0.678 -6.239 1.00 94.44 251 LEU A N 1
ATOM 1968 C CA . LEU A 1 251 ? 14.361 -0.096 -7.327 1.00 94.44 251 LEU A CA 1
ATOM 1969 C C . LEU A 1 251 ? 14.664 0.761 -8.562 1.00 94.44 251 LEU A C 1
ATOM 1971 O O . LEU A 1 251 ? 15.542 0.404 -9.338 1.00 94.44 251 LEU A O 1
ATOM 1975 N N . LEU A 1 252 ? 13.981 1.896 -8.726 1.00 90.88 252 LEU A N 1
ATOM 1976 C CA . LEU A 1 252 ? 14.294 2.889 -9.751 1.00 90.88 252 LEU A CA 1
ATOM 1977 C C . LEU A 1 252 ? 15.386 3.857 -9.276 1.00 90.88 252 LEU A C 1
ATOM 1979 O O . LEU A 1 252 ? 16.410 3.988 -9.938 1.00 90.88 252 LEU A O 1
ATOM 1983 N N . VAL A 1 253 ? 15.202 4.494 -8.117 1.00 91.00 253 VAL A N 1
ATOM 1984 C CA . VAL A 1 253 ? 16.070 5.576 -7.616 1.00 91.00 253 VAL A CA 1
ATOM 1985 C C . VAL A 1 253 ? 17.470 5.081 -7.249 1.00 91.00 253 VAL A C 1
ATOM 1987 O O . VAL A 1 253 ? 18.454 5.723 -7.593 1.00 91.00 253 VAL A O 1
ATOM 1990 N N . VAL A 1 254 ? 17.598 3.934 -6.573 1.00 91.50 254 VAL A N 1
ATOM 1991 C CA . VAL A 1 254 ? 18.909 3.444 -6.110 1.00 91.50 254 VAL A CA 1
ATOM 1992 C C . VAL A 1 254 ? 19.883 3.184 -7.269 1.00 91.50 254 VAL A C 1
ATOM 1994 O O . VAL A 1 254 ? 21.001 3.693 -7.205 1.00 91.50 254 VAL A O 1
ATOM 1997 N N . PRO A 1 255 ? 19.520 2.434 -8.329 1.00 87.75 255 PRO A N 1
ATOM 1998 C CA . PRO A 1 255 ? 20.459 2.160 -9.415 1.00 87.75 255 PRO A CA 1
ATOM 1999 C C . PRO A 1 255 ? 20.546 3.272 -10.466 1.00 87.75 255 PRO A C 1
ATOM 2001 O O . PRO A 1 255 ? 21.571 3.371 -11.141 1.00 87.75 255 PRO A O 1
ATOM 2004 N N . LEU A 1 256 ? 19.503 4.098 -10.633 1.00 85.12 256 LEU A N 1
ATOM 2005 C CA . LEU A 1 256 ? 19.582 5.267 -11.518 1.00 85.12 256 LEU A CA 1
ATOM 2006 C C . LEU A 1 256 ? 20.379 6.410 -10.908 1.00 85.12 256 LEU A C 1
ATOM 2008 O O . LEU A 1 256 ? 20.925 7.233 -11.641 1.00 85.12 256 LEU A O 1
ATOM 2012 N N . GLY A 1 257 ? 20.517 6.397 -9.588 1.00 86.69 257 GLY A N 1
ATOM 2013 C CA . GLY A 1 257 ? 21.191 7.436 -8.849 1.00 86.69 257 GLY A CA 1
ATOM 2014 C C . GLY A 1 257 ? 20.296 8.653 -8.668 1.00 86.69 257 GLY A C 1
ATOM 2015 O O . GLY A 1 257 ? 19.066 8.589 -8.689 1.00 86.69 257 GLY A O 1
ATOM 2016 N N . ARG A 1 258 ? 20.960 9.775 -8.422 1.00 87.06 258 ARG A N 1
ATOM 2017 C CA . ARG A 1 258 ? 20.321 11.040 -8.095 1.00 87.06 258 ARG A CA 1
ATOM 2018 C C . ARG A 1 258 ? 19.555 11.591 -9.311 1.00 87.06 258 ARG A C 1
ATOM 2020 O O . ARG A 1 258 ? 20.145 11.658 -10.390 1.00 87.06 258 ARG A O 1
ATOM 2027 N N . PRO A 1 259 ? 18.322 12.088 -9.118 1.00 89.06 259 PRO A N 1
ATOM 2028 C CA . PRO A 1 259 ? 17.621 12.852 -10.139 1.00 89.06 259 PRO A CA 1
ATOM 2029 C C . PRO A 1 259 ? 18.425 14.090 -10.580 1.00 89.06 259 PRO A C 1
ATOM 2031 O O . PRO A 1 259 ? 18.897 14.888 -9.758 1.00 89.06 259 PRO A O 1
ATOM 2034 N N . SER A 1 260 ? 18.606 14.248 -11.883 1.00 86.69 260 SER A N 1
ATOM 2035 C CA . SER A 1 260 ? 19.357 15.341 -12.504 1.00 86.69 260 SER A CA 1
ATOM 2036 C C . SER A 1 260 ? 18.474 16.538 -12.858 1.00 86.69 260 SER A C 1
ATOM 2038 O O . SER A 1 260 ? 18.921 17.681 -12.754 1.00 86.69 260 SER A O 1
ATOM 2040 N N . ALA A 1 261 ? 17.214 16.283 -13.207 1.00 89.06 261 ALA A N 1
ATOM 2041 C CA . ALA A 1 261 ? 16.268 17.280 -13.689 1.00 89.06 261 ALA A CA 1
ATOM 2042 C C . ALA A 1 261 ? 15.024 17.381 -12.787 1.00 89.06 261 ALA A C 1
ATOM 2044 O O . ALA A 1 261 ? 14.692 16.468 -12.030 1.00 89.06 261 ALA A O 1
ATOM 2045 N N . LEU A 1 262 ? 14.353 18.539 -12.821 1.00 89.44 262 LEU A N 1
ATOM 2046 C CA . LEU A 1 262 ? 13.218 18.856 -11.940 1.00 89.44 262 LEU A CA 1
ATOM 2047 C C . LEU A 1 262 ? 12.030 17.903 -12.139 1.00 89.44 262 LEU A C 1
ATOM 2049 O O . LEU A 1 262 ? 11.349 17.553 -11.177 1.00 89.44 262 LEU A O 1
ATOM 2053 N N . ASP A 1 263 ? 11.788 17.469 -13.369 1.00 87.00 263 ASP A N 1
ATOM 2054 C CA . ASP A 1 263 ? 10.767 16.485 -13.721 1.00 87.00 263 ASP A CA 1
ATOM 2055 C C . ASP A 1 263 ? 11.024 15.121 -13.062 1.00 87.00 263 ASP A C 1
ATOM 2057 O O . ASP A 1 263 ? 10.094 14.521 -12.521 1.00 87.00 263 ASP A O 1
ATOM 2061 N N . GLU A 1 264 ? 12.276 14.668 -12.997 1.00 88.19 264 GLU A N 1
ATOM 2062 C CA . GLU A 1 264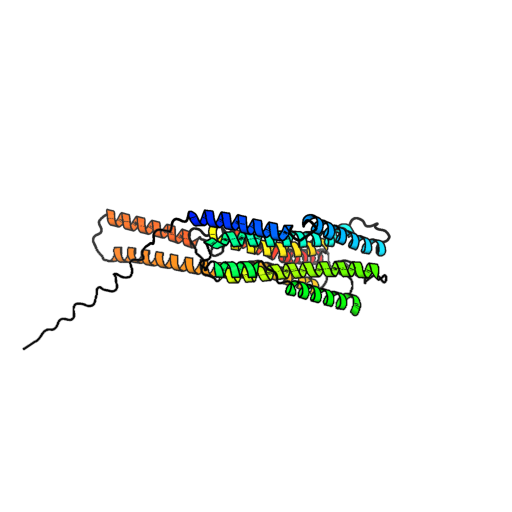 ? 12.647 13.439 -12.287 1.00 88.19 264 GLU A CA 1
ATOM 2063 C C . GLU A 1 264 ? 12.355 13.548 -10.776 1.00 88.19 264 GLU A C 1
ATOM 2065 O O . GLU A 1 264 ? 11.797 12.617 -10.183 1.00 88.19 264 GLU A O 1
ATOM 2070 N N . TYR A 1 265 ? 12.634 14.702 -10.148 1.00 91.69 265 TYR A N 1
ATOM 2071 C CA . TYR A 1 265 ? 12.237 14.949 -8.751 1.00 91.69 265 TYR A CA 1
ATOM 2072 C C . TYR A 1 265 ? 10.720 14.921 -8.578 1.00 91.69 265 TYR A C 1
ATOM 2074 O O . TYR A 1 265 ? 10.226 14.307 -7.630 1.00 91.69 265 TYR A O 1
ATOM 2082 N N . LEU A 1 266 ? 9.970 15.558 -9.483 1.00 93.06 266 LEU A N 1
ATOM 2083 C CA . LEU A 1 266 ? 8.508 15.558 -9.430 1.00 93.06 266 LEU A CA 1
ATOM 2084 C C . LEU A 1 266 ? 7.949 14.137 -9.506 1.00 93.06 266 LEU A C 1
ATOM 2086 O O . LEU A 1 266 ? 7.048 13.804 -8.735 1.00 93.06 266 LEU A O 1
ATOM 2090 N N . VAL A 1 267 ? 8.505 13.279 -10.365 1.00 91.00 267 VAL A N 1
ATOM 2091 C CA . VAL A 1 267 ? 8.108 11.867 -10.452 1.00 91.00 267 VAL A CA 1
ATOM 2092 C C . VAL A 1 267 ? 8.339 11.152 -9.120 1.00 91.00 267 VAL A C 1
ATOM 2094 O O . VAL A 1 267 ? 7.432 10.474 -8.632 1.00 91.00 267 VAL A O 1
ATOM 2097 N N . VAL A 1 268 ? 9.504 11.329 -8.486 1.00 93.06 268 VAL A N 1
ATOM 2098 C CA . VAL A 1 268 ? 9.795 10.691 -7.191 1.00 93.06 268 VAL A CA 1
ATOM 2099 C C . VAL A 1 268 ? 8.887 11.224 -6.079 1.00 93.06 268 VAL A C 1
ATOM 2101 O O . VAL A 1 268 ? 8.370 10.434 -5.284 1.00 93.06 268 VAL A O 1
ATOM 2104 N N . ILE A 1 269 ? 8.642 12.536 -6.030 1.00 95.06 269 ILE A N 1
ATOM 2105 C CA . ILE A 1 2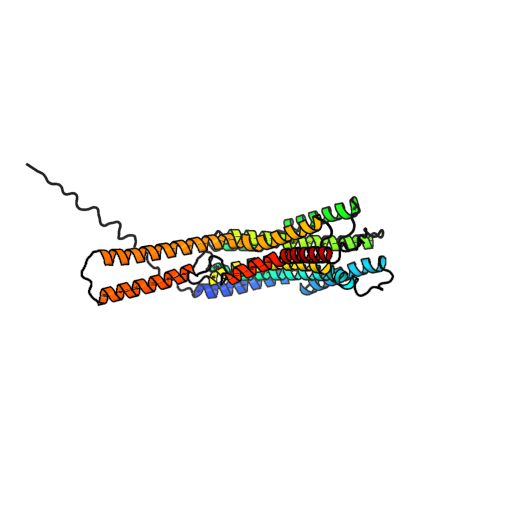69 ? 7.755 13.168 -5.043 1.00 95.06 269 ILE A CA 1
ATOM 2106 C C . ILE A 1 269 ? 6.322 12.656 -5.210 1.00 95.06 269 ILE A C 1
ATOM 2108 O O . ILE A 1 269 ? 5.713 12.221 -4.233 1.00 95.06 269 ILE A O 1
ATOM 2112 N N . LEU A 1 270 ? 5.790 12.652 -6.435 1.00 95.19 270 LEU A N 1
ATOM 2113 C CA . LEU A 1 270 ? 4.439 12.170 -6.723 1.00 95.19 270 LEU A CA 1
ATOM 2114 C C . LEU A 1 270 ? 4.296 10.677 -6.418 1.00 95.19 270 LEU A C 1
ATOM 2116 O O . LEU A 1 270 ? 3.302 10.271 -5.816 1.00 95.19 270 LEU A O 1
ATOM 2120 N N . ALA A 1 271 ? 5.291 9.861 -6.769 1.00 94.06 271 ALA A N 1
ATOM 2121 C CA . ALA A 1 271 ? 5.281 8.437 -6.455 1.00 94.06 271 ALA A CA 1
ATOM 2122 C C . ALA A 1 271 ? 5.329 8.186 -4.935 1.00 94.06 271 ALA A C 1
ATOM 2124 O O . ALA A 1 271 ? 4.586 7.343 -4.429 1.00 94.06 271 ALA A O 1
ATOM 2125 N N . SER A 1 272 ? 6.136 8.957 -4.197 1.00 96.12 272 SER A N 1
ATOM 2126 C CA . SER A 1 272 ? 6.231 8.892 -2.728 1.00 96.12 272 SER A CA 1
ATOM 2127 C C . SER A 1 272 ? 4.953 9.378 -2.040 1.00 96.12 272 SER A C 1
ATOM 2129 O O . SER A 1 272 ? 4.516 8.825 -1.032 1.00 96.12 272 SER A O 1
ATOM 2131 N N . LEU A 1 273 ? 4.297 10.397 -2.594 1.00 96.62 273 LEU A N 1
ATOM 2132 C CA . LEU A 1 273 ? 2.979 10.810 -2.125 1.00 96.62 273 LEU A CA 1
ATOM 2133 C C . LEU A 1 273 ? 1.947 9.711 -2.405 1.00 96.62 273 LEU A C 1
ATOM 2135 O O . LEU A 1 273 ? 1.125 9.404 -1.546 1.00 96.62 273 LEU A O 1
ATOM 2139 N N . GLY A 1 274 ? 2.029 9.066 -3.570 1.00 95.81 274 GLY A N 1
ATOM 2140 C CA . GLY A 1 274 ? 1.211 7.912 -3.931 1.00 95.81 274 GLY A CA 1
ATOM 2141 C C . GLY A 1 274 ? 1.354 6.740 -2.955 1.00 95.81 274 GLY A C 1
ATOM 2142 O O . GLY A 1 274 ? 0.339 6.174 -2.546 1.00 95.81 274 GLY A O 1
ATOM 2143 N N . SER A 1 275 ? 2.576 6.398 -2.522 1.00 96.94 275 SER A N 1
ATOM 2144 C CA . SER A 1 275 ? 2.794 5.354 -1.507 1.00 96.94 275 SER A CA 1
ATOM 2145 C C . SER A 1 275 ? 2.193 5.739 -0.153 1.00 96.94 275 SER A C 1
ATOM 2147 O O . SER A 1 275 ? 1.482 4.932 0.451 1.00 96.94 275 SER A O 1
ATOM 2149 N N . LEU A 1 276 ? 2.384 6.985 0.293 1.00 97.56 276 LEU A N 1
ATOM 2150 C CA . LEU A 1 276 ? 1.789 7.488 1.533 1.00 97.56 276 LEU A CA 1
ATOM 2151 C C . LEU A 1 276 ? 0.254 7.477 1.477 1.00 97.56 276 LEU A C 1
ATOM 2153 O O . LEU A 1 276 ? -0.403 7.029 2.417 1.00 97.56 276 LEU A O 1
ATOM 2157 N N . LEU A 1 277 ? -0.338 7.922 0.370 1.00 97.44 277 LEU A N 1
ATOM 2158 C CA . LEU A 1 277 ? -1.786 7.895 0.171 1.00 97.44 277 LEU A CA 1
ATOM 2159 C C . LEU A 1 277 ? -2.322 6.460 0.129 1.00 97.44 277 LEU A C 1
ATOM 2161 O O . LEU A 1 277 ? -3.371 6.186 0.717 1.00 97.44 277 LEU A O 1
ATOM 2165 N N . ALA A 1 278 ? -1.588 5.525 -0.482 1.00 96.31 278 ALA A N 1
ATOM 2166 C CA . ALA A 1 278 ? -1.940 4.107 -0.473 1.00 96.31 278 ALA A CA 1
ATOM 2167 C C . ALA A 1 278 ? -1.975 3.516 0.948 1.00 96.31 278 ALA A C 1
ATOM 2169 O O . ALA A 1 278 ? -2.760 2.596 1.191 1.00 96.31 278 ALA A O 1
ATOM 2170 N N . LEU A 1 279 ? -1.189 4.064 1.886 1.00 97.62 279 LEU A N 1
ATOM 2171 C CA . LEU A 1 279 ? -1.246 3.734 3.312 1.00 97.62 279 LEU A CA 1
ATOM 2172 C C . LEU A 1 279 ? -2.423 4.420 4.024 1.00 97.62 279 LEU A C 1
ATOM 2174 O O . LEU A 1 279 ? -3.173 3.762 4.741 1.00 97.62 279 LEU A O 1
ATOM 2178 N N . VAL A 1 280 ? -2.583 5.736 3.864 1.00 97.75 280 VAL A N 1
ATOM 2179 C CA . VAL A 1 280 ? -3.500 6.547 4.687 1.00 97.75 280 VAL A CA 1
ATOM 2180 C C . VAL A 1 280 ? -4.961 6.389 4.264 1.00 97.75 280 VAL A C 1
ATOM 2182 O O . VAL A 1 280 ? -5.821 6.164 5.119 1.00 97.75 280 VAL A O 1
ATOM 2185 N N . ILE A 1 281 ? -5.253 6.462 2.960 1.00 97.44 281 ILE A N 1
ATOM 2186 C CA . ILE A 1 281 ? -6.623 6.428 2.422 1.00 97.44 281 ILE A CA 1
ATOM 2187 C C . ILE A 1 281 ? -7.423 5.214 2.925 1.00 97.44 281 ILE A C 1
ATOM 2189 O O . ILE A 1 281 ? -8.487 5.423 3.512 1.00 97.44 281 ILE A O 1
ATOM 2193 N N . PRO A 1 282 ? -6.962 3.954 2.771 1.00 96.50 282 PRO A N 1
ATOM 2194 C CA . PRO A 1 282 ? -7.753 2.795 3.191 1.00 96.50 282 PRO A CA 1
ATOM 2195 C C . PRO A 1 282 ? -7.962 2.713 4.708 1.00 96.50 282 PRO A C 1
ATOM 2197 O O . PRO A 1 282 ? -8.918 2.084 5.158 1.00 96.50 282 PRO A O 1
ATOM 2200 N N . LEU A 1 283 ? -7.089 3.337 5.503 1.00 97.38 283 LEU A N 1
ATOM 2201 C CA . LEU A 1 283 ? -7.143 3.283 6.964 1.00 97.38 283 LEU A CA 1
ATOM 2202 C C . LEU A 1 283 ? -7.980 4.404 7.576 1.00 97.38 283 LEU A C 1
ATOM 2204 O O . LEU A 1 283 ? -8.439 4.257 8.708 1.00 97.38 283 LEU A O 1
ATOM 2208 N N . TRP A 1 284 ? -8.224 5.489 6.838 1.00 97.94 284 TRP A N 1
ATOM 2209 C CA . TRP A 1 284 ? -8.946 6.656 7.345 1.00 97.94 284 TRP A CA 1
ATOM 2210 C C . TRP A 1 284 ? -10.356 6.320 7.850 1.00 97.94 284 TRP A C 1
ATOM 2212 O O . TRP A 1 284 ? -10.780 6.801 8.901 1.00 97.94 284 TRP A O 1
ATOM 2222 N N . GLY A 1 285 ? -11.074 5.443 7.138 1.00 96.62 285 GLY A N 1
ATOM 2223 C CA . GLY A 1 285 ? -12.401 4.981 7.558 1.00 96.62 285 GLY A CA 1
ATOM 2224 C C . GLY A 1 285 ? -12.366 4.226 8.890 1.00 96.62 285 GLY A C 1
ATOM 2225 O O . GLY A 1 285 ? -13.156 4.515 9.788 1.00 96.62 285 GLY A O 1
ATOM 2226 N N . VAL A 1 286 ? -11.396 3.319 9.051 1.00 97.56 286 VAL A N 1
ATOM 2227 C CA . VAL A 1 286 ? -11.210 2.549 10.291 1.00 97.56 286 VAL A CA 1
ATOM 2228 C C . VAL A 1 286 ? -10.805 3.470 11.439 1.00 97.56 286 VAL A C 1
ATOM 2230 O O . VAL A 1 286 ? -11.368 3.369 12.525 1.00 97.56 286 VAL A O 1
ATOM 2233 N N . HIS A 1 287 ? -9.880 4.401 11.185 1.00 97.88 287 HIS A N 1
ATOM 2234 C CA . HIS A 1 287 ? -9.419 5.387 12.160 1.00 97.88 287 HIS A CA 1
ATOM 2235 C C . HIS A 1 287 ? -10.584 6.190 12.751 1.00 97.88 287 HIS A C 1
ATOM 2237 O O . HIS A 1 287 ? -10.734 6.252 13.972 1.00 97.88 287 HIS A O 1
ATOM 2243 N N . ARG A 1 288 ? -11.457 6.730 11.889 1.00 98.19 288 ARG A N 1
ATOM 2244 C CA . ARG A 1 288 ? -12.630 7.496 12.323 1.00 98.19 288 ARG A CA 1
ATOM 2245 C C . ARG A 1 288 ? -13.566 6.659 13.194 1.00 98.19 288 ARG A C 1
ATOM 2247 O O . ARG A 1 288 ? -13.962 7.116 14.260 1.00 98.19 288 ARG A O 1
ATOM 2254 N N . GLN A 1 289 ? -13.894 5.434 12.778 1.00 97.88 289 GLN A N 1
ATOM 2255 C CA . GLN A 1 289 ? -14.788 4.579 13.566 1.00 97.88 289 GLN A CA 1
ATOM 2256 C C . GLN A 1 289 ? -14.169 4.164 14.909 1.00 97.88 289 GLN A C 1
ATOM 2258 O O . GLN A 1 289 ? -14.866 4.145 15.921 1.00 97.88 289 GLN A O 1
ATOM 2263 N N . MET A 1 290 ? -12.863 3.873 14.950 1.00 97.62 290 MET A N 1
ATOM 2264 C CA . MET A 1 290 ? -12.155 3.569 16.200 1.00 97.62 290 MET A CA 1
ATOM 2265 C C . MET A 1 290 ? -12.156 4.765 17.155 1.00 97.62 290 MET A C 1
ATOM 2267 O O . MET A 1 290 ? -12.392 4.591 18.349 1.00 97.62 290 MET A O 1
ATOM 2271 N N . GLN A 1 291 ? -11.931 5.975 16.637 1.00 97.94 291 GLN A N 1
ATOM 2272 C CA . GLN A 1 291 ? -11.980 7.199 17.431 1.00 97.94 291 GLN A CA 1
ATOM 2273 C C . GLN A 1 291 ? -13.375 7.429 18.025 1.00 97.94 291 GLN A C 1
ATOM 2275 O O . GLN A 1 291 ? -13.479 7.708 19.218 1.00 97.94 291 GLN A O 1
ATOM 2280 N N . THR A 1 292 ? -14.437 7.255 17.233 1.00 98.12 292 THR A N 1
ATOM 2281 C CA . THR A 1 292 ? -15.821 7.365 17.717 1.00 98.12 292 THR A CA 1
ATOM 2282 C C . THR A 1 292 ? -16.129 6.313 18.785 1.00 98.12 292 THR A C 1
ATOM 2284 O O . THR A 1 292 ? -16.569 6.672 19.872 1.00 98.12 292 THR A O 1
ATOM 2287 N N . ALA A 1 293 ? -15.805 5.036 18.548 1.00 97.44 293 ALA A N 1
ATOM 2288 C CA . ALA A 1 293 ? -16.030 3.966 19.526 1.00 97.44 293 ALA A CA 1
ATOM 2289 C C . ALA A 1 293 ? -15.279 4.211 20.850 1.00 97.44 293 ALA A C 1
ATOM 2291 O O . ALA A 1 293 ? -15.799 3.950 21.936 1.00 97.44 293 ALA A O 1
ATOM 2292 N N . LYS A 1 294 ? -14.058 4.754 20.771 1.00 97.69 294 LYS A N 1
ATOM 2293 C CA . LYS A 1 294 ? -13.271 5.156 21.941 1.00 97.69 294 LYS A CA 1
ATOM 2294 C C . LYS A 1 294 ? -13.932 6.300 22.710 1.00 97.69 294 LYS A C 1
ATOM 2296 O O . LYS A 1 294 ? -14.026 6.222 23.931 1.00 97.69 294 LYS A O 1
ATOM 2301 N N . GLN A 1 295 ? -14.399 7.337 22.016 1.00 98.12 295 GLN A N 1
ATOM 2302 C CA . GLN A 1 295 ? -15.101 8.469 22.632 1.00 98.12 295 GLN A CA 1
ATOM 2303 C C . GLN A 1 295 ? -16.397 8.026 23.320 1.00 98.12 295 GLN A C 1
ATOM 2305 O O . GLN A 1 295 ? -16.625 8.401 24.465 1.00 98.12 295 GLN A O 1
ATOM 2310 N N . GLU A 1 296 ? -17.195 7.173 22.676 1.00 98.00 296 GLU A N 1
ATOM 2311 C CA . GLU A 1 296 ? -18.419 6.613 23.262 1.00 98.00 296 GLU A CA 1
ATOM 2312 C C . GLU A 1 296 ? -18.137 5.800 24.532 1.00 98.00 296 GLU A C 1
ATOM 2314 O O . GLU A 1 296 ? -18.864 5.906 25.519 1.00 98.00 296 GLU A O 1
ATOM 2319 N N . MET A 1 297 ? -17.074 4.992 24.534 1.00 97.44 297 MET A N 1
ATOM 2320 C CA . MET A 1 297 ? -16.699 4.207 25.710 1.00 97.44 297 MET A CA 1
ATOM 2321 C C . MET A 1 297 ? -16.188 5.096 26.853 1.00 97.44 297 MET A C 1
ATOM 2323 O O . MET A 1 297 ? -16.522 4.859 28.012 1.00 97.44 297 MET A O 1
ATOM 2327 N N . LEU A 1 298 ? -15.412 6.138 26.539 1.00 97.88 298 LEU A N 1
ATOM 2328 C CA . LEU A 1 298 ? -14.955 7.115 27.531 1.00 97.88 298 LEU A CA 1
ATOM 2329 C C . LEU A 1 298 ? -16.116 7.925 28.120 1.00 97.88 298 LEU A C 1
ATOM 2331 O O . LEU A 1 298 ? -16.107 8.174 29.322 1.00 97.88 298 LEU A O 1
ATOM 2335 N N . ALA A 1 299 ? -17.114 8.286 27.309 1.00 98.19 299 ALA A N 1
ATOM 2336 C CA . ALA A 1 299 ? -18.326 8.953 27.778 1.00 98.19 299 ALA A CA 1
ATOM 2337 C C . ALA A 1 299 ? -19.100 8.068 28.766 1.00 98.19 299 ALA A C 1
ATOM 2339 O O . ALA A 1 299 ? -19.388 8.505 29.872 1.00 98.19 299 ALA A O 1
ATOM 2340 N N . LYS A 1 300 ? -19.304 6.783 28.444 1.00 97.81 300 LYS A N 1
ATOM 2341 C CA . LYS A 1 300 ? -19.946 5.823 29.364 1.00 97.81 300 LYS A CA 1
ATOM 2342 C C . LYS A 1 300 ? -19.204 5.683 30.692 1.00 97.81 300 LYS A C 1
ATOM 2344 O O . LYS A 1 300 ? -19.830 5.599 31.740 1.00 97.81 300 LYS A O 1
ATOM 2349 N N . ILE A 1 301 ? -17.871 5.651 30.657 1.00 97.69 301 ILE A N 1
ATOM 2350 C CA . ILE A 1 301 ? -17.061 5.601 31.881 1.00 97.69 301 ILE A CA 1
ATOM 2351 C C . ILE A 1 301 ? -17.212 6.895 32.682 1.00 97.69 301 ILE A C 1
ATOM 2353 O O . ILE A 1 301 ? -17.273 6.846 33.906 1.00 97.69 301 ILE A O 1
ATOM 2357 N N . HIS A 1 302 ? -17.282 8.045 32.012 1.00 97.94 302 HIS A N 1
ATOM 2358 C CA . HIS A 1 302 ? -17.528 9.324 32.669 1.00 97.94 302 HIS A CA 1
ATOM 2359 C C . HIS A 1 302 ? -18.905 9.367 33.345 1.00 97.94 302 HIS A C 1
ATOM 2361 O O . HIS A 1 302 ? -18.982 9.772 34.501 1.00 97.94 302 HIS A O 1
ATOM 2367 N N . ASP A 1 303 ? -19.950 8.870 32.683 1.00 98.25 303 ASP A N 1
ATOM 2368 C CA . ASP A 1 303 ? -21.290 8.759 33.268 1.00 98.25 303 ASP A CA 1
ATOM 2369 C C . ASP A 1 303 ? -21.284 7.849 34.509 1.00 98.25 303 ASP A C 1
ATOM 2371 O O . ASP A 1 303 ? -21.869 8.191 35.531 1.00 98.25 303 ASP A O 1
ATOM 2375 N N . GLN A 1 304 ? -20.546 6.732 34.472 1.00 97.88 304 GLN A N 1
ATOM 2376 C CA . GLN A 1 304 ? -20.380 5.841 35.629 1.00 97.88 304 GLN A CA 1
ATOM 2377 C C . GLN A 1 304 ? -19.585 6.478 36.775 1.00 97.88 304 GLN A C 1
ATOM 2379 O O . GLN A 1 304 ? -19.872 6.210 37.938 1.00 97.88 304 GLN A O 1
ATOM 2384 N N . PHE A 1 305 ? -18.586 7.312 36.475 1.00 97.88 305 PHE A N 1
ATOM 2385 C CA . PHE A 1 305 ? -17.905 8.101 37.504 1.00 97.88 305 PHE A CA 1
ATOM 2386 C C . PHE A 1 305 ? -18.844 9.119 38.141 1.00 97.88 305 PHE A C 1
ATOM 2388 O O . PHE A 1 305 ? -18.807 9.298 39.355 1.00 97.88 305 PHE A O 1
ATOM 2395 N N . ARG A 1 306 ? -19.683 9.768 37.330 1.00 98.00 306 ARG A N 1
ATOM 2396 C CA . ARG A 1 306 ? -20.673 10.723 37.813 1.00 98.00 306 ARG A CA 1
ATOM 2397 C C . ARG A 1 306 ? -21.708 10.045 38.706 1.00 98.00 306 ARG A C 1
ATOM 2399 O O . ARG A 1 306 ? -21.979 10.563 39.771 1.00 98.00 306 ARG A O 1
ATOM 2406 N N . GLU A 1 307 ? -22.189 8.861 38.338 1.00 97.81 307 GLU A N 1
ATOM 2407 C CA . GLU A 1 307 ? -23.084 8.052 39.179 1.00 97.81 307 GLU A CA 1
ATOM 24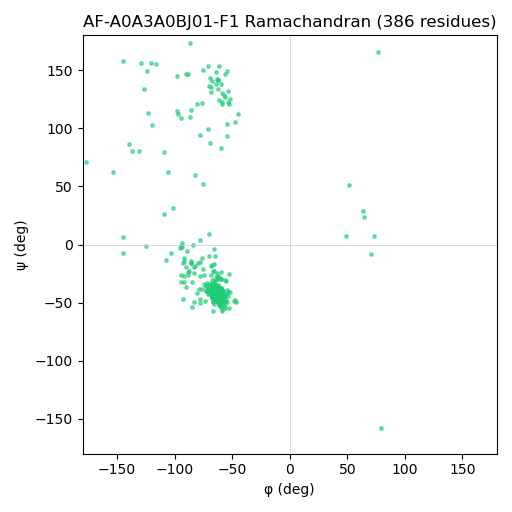08 C C . GLU A 1 307 ? -22.460 7.743 40.553 1.00 97.81 307 GLU A C 1
ATOM 2410 O O . GLU A 1 307 ? -23.109 7.909 41.584 1.00 97.81 307 GLU A O 1
ATOM 2415 N N . VAL A 1 308 ? -21.180 7.349 40.586 1.00 96.50 308 VAL A N 1
ATOM 2416 C CA . VAL A 1 308 ? -20.4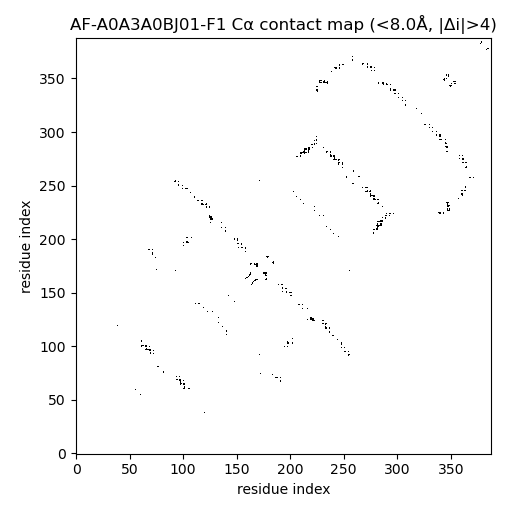47 7.113 41.845 1.00 96.50 308 VAL A CA 1
ATOM 2417 C C . VAL A 1 308 ? -20.302 8.404 42.658 1.00 96.50 308 VAL A C 1
ATOM 2419 O O . VAL A 1 308 ? -20.477 8.386 43.873 1.00 96.50 308 VAL A O 1
ATOM 2422 N N . GLN A 1 309 ? -20.011 9.529 42.003 1.00 96.88 309 GLN A N 1
ATOM 2423 C CA . GLN A 1 309 ? -19.897 10.831 42.658 1.00 96.88 309 GLN A CA 1
ATOM 2424 C C . GLN A 1 309 ? -21.239 11.314 43.220 1.00 96.88 309 GLN A C 1
ATOM 2426 O O . GLN A 1 309 ? -21.285 11.752 44.364 1.00 96.88 309 GLN A O 1
ATOM 2431 N N . ASP A 1 310 ? -22.309 11.232 42.434 1.00 97.06 310 ASP A N 1
ATOM 2432 C CA . ASP A 1 310 ? -23.656 11.640 42.831 1.00 97.06 310 ASP A CA 1
ATOM 2433 C C . ASP A 1 310 ? -24.127 10.788 44.018 1.00 97.06 310 ASP A C 1
ATOM 2435 O O . ASP A 1 310 ? -24.643 11.338 44.985 1.00 97.06 310 ASP A O 1
ATOM 2439 N N . THR A 1 311 ? -23.828 9.480 44.005 1.00 95.75 311 THR A N 1
ATOM 2440 C CA . THR A 1 311 ? -24.055 8.591 45.157 1.00 95.75 311 THR A CA 1
ATOM 2441 C C . THR A 1 311 ? -23.329 9.128 46.389 1.00 95.75 311 THR A C 1
ATOM 2443 O O . THR A 1 311 ? -23.970 9.398 47.392 1.00 95.75 311 THR A O 1
ATOM 2446 N N . LEU A 1 312 ? -22.016 9.379 46.311 1.00 95.00 312 LEU A N 1
ATOM 2447 C CA . LEU A 1 312 ? -21.230 9.903 47.440 1.00 95.00 312 LEU A CA 1
ATOM 2448 C C . LEU A 1 312 ? -21.723 11.267 47.964 1.00 95.00 312 LEU A C 1
ATOM 2450 O O . LEU A 1 312 ? -21.537 11.564 49.145 1.00 95.00 312 LEU A O 1
ATOM 2454 N N . LEU A 1 313 ? -22.314 12.102 47.104 1.00 95.75 313 LEU A N 1
ATOM 2455 C CA . LEU A 1 313 ? -22.796 13.444 47.447 1.00 95.75 313 LEU A CA 1
ATOM 2456 C C . LEU A 1 313 ? -24.216 13.475 48.028 1.00 95.75 313 LEU A C 1
ATOM 2458 O O . LEU A 1 313 ? -24.566 14.482 48.640 1.00 95.75 313 LEU A O 1
ATOM 2462 N N . ASP A 1 314 ? -25.006 12.406 47.896 1.00 95.81 314 ASP A N 1
ATOM 2463 C CA . ASP A 1 314 ? -26.400 12.343 48.378 1.00 95.81 314 ASP A CA 1
ATOM 2464 C C . ASP A 1 314 ? -26.522 12.414 49.919 1.00 95.81 314 ASP A C 1
ATOM 2466 O O . ASP A 1 314 ? -27.608 12.483 50.488 1.00 95.81 314 ASP A O 1
ATOM 2470 N N . GLY A 1 315 ? -25.394 12.444 50.638 1.00 80.50 315 GLY A N 1
ATOM 2471 C CA . GLY A 1 315 ? -25.357 12.717 52.078 1.00 80.50 315 GLY A CA 1
ATOM 2472 C C . GLY A 1 315 ? -25.877 11.571 52.951 1.00 80.50 315 GLY A C 1
ATOM 2473 O O . GLY A 1 315 ? -25.994 11.733 54.169 1.00 80.50 315 GLY A O 1
ATOM 2474 N N . SER A 1 316 ? -26.159 10.407 52.362 1.00 86.31 316 SER A N 1
ATOM 2475 C CA . SER A 1 316 ? -26.468 9.177 53.085 1.00 86.31 316 SER A CA 1
ATOM 2476 C C . SER A 1 316 ? -25.283 8.737 53.951 1.00 86.31 316 SER A C 1
ATOM 2478 O O . SER A 1 316 ? -24.119 8.842 53.563 1.00 86.31 316 SER A O 1
ATOM 2480 N N . ARG A 1 317 ? -25.567 8.227 55.157 1.00 89.44 317 ARG A N 1
ATOM 2481 C CA . ARG A 1 317 ? -24.539 7.602 56.001 1.00 89.44 317 ARG A CA 1
ATOM 2482 C C . ARG A 1 317 ? -24.147 6.265 55.379 1.00 89.44 317 ARG A C 1
ATOM 2484 O O . ARG A 1 317 ? -24.857 5.288 55.574 1.00 89.44 317 ARG A O 1
ATOM 2491 N N . PHE A 1 318 ? -23.031 6.246 54.657 1.00 91.62 318 PHE A N 1
ATOM 2492 C CA . PHE A 1 318 ? -22.474 5.017 54.103 1.00 91.62 318 PHE A CA 1
ATOM 2493 C C . PHE A 1 318 ? -21.913 4.121 55.199 1.00 91.62 318 PHE A C 1
ATOM 2495 O O . PHE A 1 318 ? -21.184 4.579 56.088 1.00 91.62 318 PHE A O 1
ATOM 2502 N N . GLU A 1 319 ? -22.197 2.828 55.102 1.00 95.50 319 GLU A N 1
ATOM 2503 C CA . GLU A 1 319 ? -21.434 1.838 55.850 1.00 95.50 319 GLU A CA 1
ATOM 2504 C C . GLU A 1 319 ? -20.023 1.709 55.259 1.00 95.50 319 GLU A C 1
ATOM 2506 O O . GLU A 1 319 ? -19.786 1.948 54.074 1.00 95.50 319 GLU A O 1
ATOM 2511 N N . LYS A 1 320 ? -19.049 1.295 56.079 1.00 92.88 320 LYS A N 1
ATOM 2512 C CA . LYS A 1 320 ? -17.656 1.127 55.629 1.00 92.88 320 LYS A CA 1
ATOM 2513 C C . LYS A 1 320 ? -17.547 0.209 54.401 1.00 92.88 320 LYS A C 1
ATOM 2515 O O . LYS A 1 320 ? -16.771 0.499 53.499 1.00 92.88 320 LYS A O 1
ATOM 2520 N N . ALA A 1 321 ? -18.344 -0.860 54.358 1.00 94.75 321 ALA A N 1
ATOM 2521 C CA . ALA A 1 321 ? -18.351 -1.805 53.244 1.00 94.75 321 ALA A CA 1
ATOM 2522 C C . ALA A 1 321 ? -18.803 -1.164 51.916 1.00 94.75 321 ALA A C 1
ATOM 2524 O O . ALA A 1 321 ? -18.261 -1.496 50.867 1.00 94.75 321 ALA A O 1
ATOM 2525 N N . GLU A 1 322 ? -19.749 -0.221 51.955 1.00 94.62 322 GLU A N 1
ATOM 2526 C CA . GLU A 1 322 ? -20.228 0.498 50.765 1.00 94.62 322 GLU A CA 1
ATOM 2527 C C . GLU A 1 322 ? -19.175 1.485 50.249 1.00 94.62 322 GLU A C 1
ATOM 2529 O O . GLU A 1 322 ? -18.951 1.586 49.043 1.00 94.62 322 GLU A O 1
ATOM 2534 N N . LEU A 1 323 ? -18.476 2.178 51.157 1.00 94.75 323 LEU A N 1
ATOM 2535 C CA . LEU A 1 323 ? -17.347 3.043 50.797 1.00 94.75 323 LEU A CA 1
ATOM 2536 C C . LEU A 1 323 ? -16.211 2.248 50.145 1.00 94.75 323 LEU A C 1
ATOM 2538 O O . LEU A 1 323 ? -15.622 2.711 49.164 1.00 94.75 323 LEU A O 1
ATOM 2542 N N . ASP A 1 324 ? -15.919 1.056 50.670 1.00 95.94 324 ASP A N 1
ATOM 2543 C CA . ASP A 1 324 ? -14.900 0.166 50.117 1.00 95.94 324 ASP A CA 1
ATOM 2544 C C . ASP A 1 324 ? -15.291 -0.315 48.699 1.00 95.94 324 ASP A C 1
ATOM 2546 O O . ASP A 1 324 ? -14.454 -0.262 47.794 1.00 95.94 324 ASP A O 1
ATOM 2550 N N . ASP A 1 325 ? -16.560 -0.676 48.455 1.00 96.38 325 ASP A N 1
ATOM 2551 C CA . ASP A 1 325 ? -17.057 -1.051 47.115 1.00 96.38 325 ASP A CA 1
ATOM 2552 C C . ASP A 1 325 ? -17.014 0.122 46.117 1.00 96.38 325 ASP A C 1
ATOM 2554 O O . ASP A 1 325 ? -16.522 -0.023 44.992 1.00 96.38 325 ASP A O 1
ATOM 2558 N N . LEU A 1 326 ? -17.444 1.322 46.526 1.00 95.94 326 LEU A N 1
ATOM 2559 C CA . LEU A 1 326 ? -17.375 2.525 45.686 1.00 95.94 326 LEU A CA 1
ATOM 2560 C C . LEU A 1 326 ? -15.925 2.896 45.343 1.00 95.94 326 LEU A C 1
ATOM 2562 O O . LEU A 1 326 ? -15.634 3.282 44.203 1.00 95.94 326 LEU A O 1
ATOM 2566 N N . SER A 1 327 ? -15.004 2.748 46.297 1.00 96.31 327 SER A N 1
ATOM 2567 C CA . SER A 1 327 ? -13.566 2.939 46.086 1.00 96.31 327 SER A CA 1
ATOM 2568 C C . SER A 1 327 ? -13.011 1.929 45.075 1.00 96.31 327 SER A C 1
ATOM 2570 O O . SER A 1 327 ? -12.385 2.321 44.084 1.00 96.31 327 SER A O 1
ATOM 2572 N N . GLU A 1 328 ? -13.321 0.639 45.243 1.00 97.12 328 GLU A N 1
ATOM 2573 C CA . GLU A 1 328 ? -12.899 -0.417 44.319 1.00 97.12 328 GLU A CA 1
ATOM 2574 C C . GLU A 1 328 ? -13.467 -0.192 42.906 1.00 97.12 328 GLU A C 1
ATOM 2576 O O . GLU A 1 328 ? -12.751 -0.309 41.902 1.00 97.12 328 GLU A O 1
ATOM 2581 N N . ARG A 1 329 ? -14.746 0.189 42.800 1.00 96.94 329 ARG A N 1
ATOM 2582 C CA . ARG A 1 329 ? -15.394 0.540 41.528 1.00 96.94 329 ARG A CA 1
ATOM 2583 C C . ARG A 1 329 ? -14.697 1.730 40.866 1.00 96.94 329 ARG A C 1
ATOM 2585 O O . ARG A 1 329 ? -14.390 1.664 39.674 1.00 96.94 329 ARG A O 1
ATOM 2592 N N . THR A 1 330 ? -14.388 2.782 41.622 1.00 97.38 330 THR A N 1
ATOM 2593 C CA . THR A 1 330 ? -13.668 3.974 41.137 1.00 97.38 330 THR A CA 1
ATOM 2594 C C . THR A 1 330 ? -12.279 3.614 40.617 1.00 97.38 330 THR A C 1
ATOM 2596 O O . THR A 1 330 ? -11.867 4.074 39.544 1.00 97.38 330 THR A O 1
ATOM 2599 N N . GLU A 1 331 ? -11.556 2.747 41.325 1.00 97.94 331 GLU A N 1
ATOM 2600 C CA . GLU A 1 331 ? -10.241 2.280 40.899 1.00 97.94 331 GLU A CA 1
ATOM 2601 C C . GLU A 1 331 ? -10.329 1.467 39.597 1.00 97.94 331 GLU A C 1
ATOM 2603 O O . GLU A 1 331 ? -9.581 1.728 38.645 1.00 97.94 331 GLU A O 1
ATOM 2608 N N . LYS A 1 332 ? -11.281 0.528 39.504 1.00 97.38 332 LYS A N 1
ATOM 2609 C CA . LYS A 1 332 ? -11.538 -0.258 38.285 1.00 97.38 332 LYS A CA 1
ATOM 2610 C C . LYS A 1 332 ? -11.857 0.645 37.091 1.00 97.38 332 LYS A C 1
ATOM 2612 O O . LYS A 1 332 ? -11.264 0.468 36.023 1.00 97.38 332 LYS A O 1
ATOM 2617 N N . LEU A 1 333 ? -12.729 1.641 37.267 1.00 97.56 333 LEU A N 1
ATOM 2618 C CA . LEU A 1 333 ? -13.071 2.613 36.223 1.00 97.56 333 LEU A CA 1
ATOM 2619 C C . LEU A 1 333 ? -11.867 3.470 35.817 1.00 97.56 333 LEU A C 1
ATOM 2621 O O . LEU A 1 333 ? -11.670 3.733 34.630 1.00 97.56 333 LEU A O 1
ATOM 2625 N N . THR A 1 334 ? -11.015 3.853 36.770 1.00 97.94 334 THR A N 1
ATOM 2626 C CA . THR A 1 334 ? -9.804 4.646 36.503 1.00 97.94 334 THR A CA 1
ATOM 2627 C C . THR A 1 334 ? -8.804 3.852 35.670 1.00 97.94 334 THR A C 1
ATOM 2629 O O . THR A 1 334 ? -8.292 4.348 34.660 1.00 97.94 334 THR A O 1
ATOM 2632 N N . ARG A 1 335 ? -8.573 2.585 36.037 1.00 97.62 335 ARG A N 1
ATOM 2633 C CA . ARG A 1 335 ? -7.720 1.664 35.274 1.00 97.62 335 ARG A CA 1
ATOM 2634 C C . ARG A 1 335 ? -8.277 1.429 33.868 1.00 97.62 335 ARG A C 1
ATOM 2636 O O . ARG A 1 335 ? -7.523 1.511 32.898 1.00 97.62 335 ARG A O 1
ATOM 2643 N N . LEU A 1 336 ? -9.588 1.208 33.740 1.00 97.12 336 LEU A N 1
ATOM 2644 C CA . LEU A 1 336 ? -10.251 1.010 32.448 1.00 97.12 336 LEU A CA 1
ATOM 2645 C C . LEU A 1 336 ? -10.161 2.259 31.558 1.00 97.12 336 LEU A C 1
ATOM 2647 O O . LEU A 1 336 ? -9.813 2.148 30.382 1.00 97.12 336 LEU A O 1
ATOM 2651 N N . ARG A 1 337 ? -10.399 3.452 32.119 1.00 97.62 337 ARG A N 1
ATOM 2652 C CA . ARG A 1 337 ? -10.252 4.737 31.420 1.00 97.62 337 ARG A CA 1
ATOM 2653 C C . ARG A 1 337 ? -8.843 4.905 30.868 1.00 97.62 337 ARG A C 1
ATOM 2655 O O . ARG A 1 337 ? -8.698 5.243 29.696 1.00 97.62 337 ARG A O 1
ATOM 2662 N N . LYS A 1 338 ? -7.819 4.654 31.691 1.00 97.06 338 LYS A N 1
ATOM 2663 C CA . LYS A 1 338 ? -6.414 4.723 31.267 1.00 97.06 338 LYS A CA 1
ATOM 2664 C C . LYS A 1 338 ? -6.134 3.737 30.134 1.00 97.06 338 LYS A C 1
ATOM 2666 O O . LYS A 1 338 ? -5.582 4.125 29.112 1.00 97.06 338 LYS A O 1
ATOM 2671 N N . HIS A 1 339 ? -6.593 2.494 30.268 1.00 95.81 339 HIS A N 1
ATOM 2672 C CA . HIS A 1 339 ? -6.396 1.474 29.241 1.00 95.81 339 HIS A CA 1
ATOM 2673 C C . HIS A 1 339 ? -7.042 1.853 27.895 1.00 95.81 339 HIS A C 1
ATOM 2675 O O . HIS A 1 339 ? -6.414 1.722 26.847 1.00 95.81 339 HIS A O 1
ATOM 2681 N N . ILE A 1 340 ? -8.266 2.390 27.913 1.00 96.06 340 ILE A N 1
ATOM 2682 C CA . ILE A 1 340 ? -8.946 2.884 26.705 1.00 96.06 340 ILE A CA 1
ATOM 2683 C C . ILE A 1 340 ? -8.243 4.119 26.136 1.00 96.06 340 ILE A C 1
ATOM 2685 O O . ILE A 1 340 ? -8.128 4.256 24.917 1.00 96.06 340 ILE A O 1
ATOM 2689 N N . TRP A 1 341 ? -7.763 5.021 26.994 1.00 95.94 341 TRP A N 1
ATOM 2690 C CA . TRP A 1 341 ? -7.017 6.207 26.578 1.00 95.94 341 TRP A CA 1
ATOM 2691 C C . TRP A 1 341 ? -5.719 5.847 25.848 1.00 95.94 341 TRP A C 1
ATOM 2693 O O . TRP A 1 341 ? -5.435 6.424 24.796 1.00 95.94 341 TRP A O 1
ATOM 2703 N N . ASP A 1 342 ? -5.001 4.840 26.340 1.00 94.75 342 ASP A N 1
ATOM 2704 C CA . ASP A 1 342 ? -3.739 4.370 25.763 1.00 94.75 342 ASP A CA 1
ATOM 2705 C C . ASP A 1 342 ? -3.943 3.492 24.510 1.00 94.75 342 ASP A C 1
ATOM 2707 O O . ASP A 1 342 ? -3.007 3.283 23.731 1.00 94.75 342 ASP A O 1
ATOM 2711 N N . ALA A 1 343 ? -5.166 3.001 24.266 1.00 94.06 343 ALA A N 1
ATOM 2712 C CA . ALA A 1 343 ? -5.481 2.213 23.078 1.00 94.06 343 ALA A CA 1
ATOM 2713 C C . ALA A 1 343 ? -5.269 3.037 21.785 1.00 94.06 343 ALA A C 1
ATOM 2715 O O . ALA A 1 343 ? -5.716 4.192 21.703 1.00 94.06 343 ALA A O 1
ATOM 2716 N N . PRO A 1 344 ? -4.609 2.473 20.753 1.00 94.94 344 PRO A N 1
ATOM 2717 C CA . PRO A 1 344 ? -4.306 3.190 19.520 1.00 94.94 344 PRO A CA 1
ATOM 2718 C C . PRO A 1 344 ? -5.582 3.500 18.732 1.00 94.94 344 PRO A C 1
ATOM 2720 O O . PRO A 1 344 ? -6.463 2.660 18.592 1.00 94.94 344 PRO A O 1
ATOM 2723 N N . ASN A 1 345 ? -5.647 4.690 18.133 1.00 95.88 345 ASN A N 1
ATOM 2724 C CA . ASN A 1 345 ? -6.779 5.091 17.283 1.00 95.88 345 ASN A CA 1
ATOM 2725 C C . ASN A 1 345 ? -6.648 4.586 15.834 1.00 95.88 345 ASN A C 1
ATOM 2727 O O . ASN A 1 345 ? -7.490 4.890 14.996 1.00 95.88 345 ASN A O 1
ATOM 2731 N N . TRP A 1 346 ? -5.566 3.881 15.514 1.00 96.75 346 TRP A N 1
ATOM 2732 C CA . TRP A 1 346 ? -5.281 3.350 14.184 1.00 96.75 346 TRP A CA 1
ATOM 2733 C C . TRP A 1 346 ? -5.251 1.821 14.239 1.00 96.75 346 TRP A C 1
ATOM 2735 O O . TRP A 1 346 ? -4.936 1.275 15.297 1.00 96.75 346 TRP A O 1
ATOM 2745 N N . PRO A 1 347 ? -5.505 1.116 13.120 1.00 95.88 347 PRO A N 1
ATOM 2746 C CA . PRO A 1 347 ? -5.514 -0.350 13.058 1.00 95.88 347 PRO A CA 1
ATOM 2747 C C . PRO A 1 347 ? -4.096 -0.950 13.068 1.00 95.88 347 PRO A C 1
ATOM 2749 O O . PRO A 1 347 ? -3.720 -1.772 12.230 1.00 95.88 347 PRO A O 1
ATOM 2752 N N . PHE A 1 348 ? -3.302 -0.530 14.046 1.00 95.75 348 PHE A N 1
ATOM 2753 C CA . PHE A 1 348 ? -1.962 -0.989 14.354 1.00 95.75 348 PHE A CA 1
ATOM 2754 C C . PHE A 1 348 ? -1.892 -1.345 15.839 1.00 95.75 348 PHE A C 1
ATOM 2756 O O . PHE A 1 348 ? -2.669 -0.845 16.646 1.00 95.75 348 PHE A O 1
ATOM 2763 N N . LYS A 1 349 ? -0.950 -2.216 16.215 1.00 93.62 349 LYS A N 1
ATOM 2764 C CA . LYS A 1 349 ? -0.836 -2.685 17.606 1.00 93.62 349 LYS A CA 1
ATOM 2765 C C . LYS A 1 349 ? -0.476 -1.558 18.573 1.00 93.62 349 LYS A C 1
ATOM 2767 O O . LYS A 1 349 ? -0.925 -1.557 19.709 1.00 93.62 349 LYS A O 1
ATOM 2772 N N . THR A 1 350 ? 0.378 -0.640 18.132 1.00 94.88 350 THR A N 1
ATOM 2773 C CA . THR A 1 350 ? 0.906 0.458 18.946 1.00 94.88 350 THR A CA 1
ATOM 2774 C C . THR A 1 350 ? 1.097 1.711 18.100 1.00 94.88 350 THR A C 1
ATOM 2776 O O . THR A 1 350 ? 1.301 1.626 16.885 1.00 94.88 350 THR A O 1
ATOM 2779 N N . TRP A 1 351 ? 1.131 2.878 18.746 1.00 93.06 351 TRP A N 1
ATOM 2780 C CA . TRP A 1 351 ? 1.493 4.139 18.089 1.00 93.06 351 TRP A CA 1
ATOM 2781 C C . TRP A 1 351 ? 2.849 4.060 17.367 1.00 93.06 351 TRP A C 1
ATOM 2783 O O . TRP A 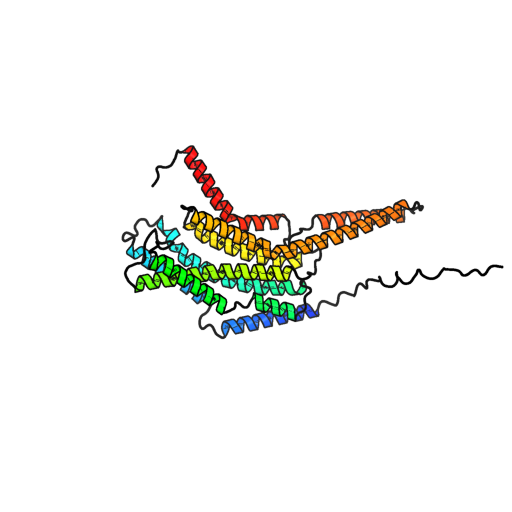1 351 ? 2.976 4.493 16.224 1.00 93.06 351 TRP A O 1
ATOM 2793 N N . ALA A 1 352 ? 3.837 3.402 17.983 1.00 95.75 352 ALA A N 1
ATOM 2794 C CA . ALA A 1 352 ? 5.149 3.190 17.376 1.00 95.75 352 ALA A CA 1
ATOM 2795 C C . ALA A 1 352 ? 5.069 2.411 16.050 1.00 95.75 352 ALA A C 1
ATOM 2797 O O . ALA A 1 352 ? 5.806 2.714 15.116 1.00 95.75 352 ALA A O 1
ATOM 2798 N N . SER A 1 353 ? 4.169 1.425 15.932 1.00 95.62 353 SER A N 1
ATOM 2799 C CA . SER A 1 353 ? 3.972 0.715 14.661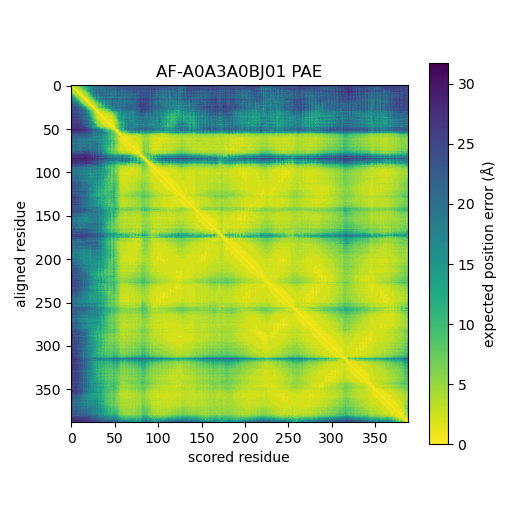 1.00 95.62 353 SER A CA 1
ATOM 2800 C C . SER A 1 353 ? 3.307 1.575 13.582 1.00 95.62 353 SER A C 1
ATOM 2802 O O . SER A 1 353 ? 3.690 1.452 12.421 1.00 95.62 353 SER A O 1
ATOM 2804 N N . THR A 1 354 ? 2.401 2.488 13.951 1.00 95.56 354 THR A N 1
ATOM 2805 C CA . THR A 1 354 ? 1.851 3.493 13.025 1.00 95.56 354 THR A CA 1
ATOM 2806 C C . THR A 1 354 ? 2.954 4.413 12.511 1.00 95.56 354 THR A C 1
ATOM 2808 O O . THR A 1 354 ? 3.099 4.584 11.303 1.00 95.56 354 THR A O 1
ATOM 2811 N N . LEU A 1 355 ? 3.783 4.947 13.414 1.00 96.56 355 LEU A N 1
ATOM 2812 C CA . LEU A 1 355 ? 4.897 5.818 13.045 1.00 96.56 355 LEU A CA 1
ATOM 2813 C C . LEU A 1 355 ? 5.887 5.100 12.120 1.00 96.56 355 LEU A C 1
ATOM 2815 O O . LEU A 1 355 ? 6.256 5.644 11.086 1.00 96.56 355 LEU A O 1
ATOM 2819 N N . ARG A 1 356 ? 6.263 3.852 12.433 1.00 97.44 356 ARG A N 1
ATOM 2820 C CA . ARG A 1 356 ? 7.128 3.035 11.563 1.00 97.44 356 ARG A CA 1
ATOM 2821 C C . ARG A 1 356 ? 6.522 2.819 10.179 1.00 97.44 356 ARG A C 1
ATOM 2823 O O . ARG A 1 356 ? 7.258 2.861 9.204 1.00 97.44 356 ARG A O 1
ATOM 2830 N N . ALA A 1 357 ? 5.212 2.595 10.081 1.00 97.12 357 ALA A N 1
ATOM 2831 C CA . ALA A 1 357 ? 4.531 2.433 8.798 1.00 97.12 357 ALA A CA 1
ATOM 2832 C C . ALA A 1 357 ? 4.581 3.718 7.956 1.00 97.12 357 ALA A C 1
ATOM 2834 O O . ALA A 1 357 ? 4.891 3.657 6.769 1.00 97.12 357 ALA A O 1
ATOM 2835 N N . VAL A 1 358 ? 4.332 4.875 8.578 1.00 97.44 358 VAL A N 1
ATOM 2836 C CA . VAL A 1 358 ? 4.412 6.186 7.913 1.00 97.44 358 VAL A CA 1
ATOM 2837 C C . VAL A 1 358 ? 5.845 6.493 7.484 1.00 97.44 358 VAL A C 1
ATOM 2839 O O . VAL A 1 358 ? 6.074 6.835 6.328 1.00 97.44 358 VAL A O 1
ATOM 2842 N N . LEU A 1 359 ? 6.823 6.300 8.373 1.00 97.62 359 LEU A N 1
ATOM 2843 C CA . LEU A 1 359 ? 8.238 6.479 8.046 1.00 97.62 359 LEU A CA 1
ATOM 2844 C C . LEU A 1 359 ? 8.668 5.550 6.909 1.00 97.62 359 LEU A C 1
ATOM 2846 O O . LEU A 1 359 ? 9.341 6.004 5.993 1.00 97.62 359 LEU A O 1
ATOM 2850 N N . ALA A 1 360 ? 8.226 4.288 6.918 1.00 97.62 360 ALA A N 1
ATOM 2851 C CA . ALA A 1 360 ? 8.506 3.342 5.844 1.00 97.62 360 ALA A CA 1
ATOM 2852 C C . ALA A 1 360 ? 7.932 3.800 4.494 1.00 97.62 360 ALA A C 1
ATOM 2854 O O . ALA A 1 360 ? 8.600 3.664 3.472 1.00 97.62 360 ALA A O 1
ATOM 2855 N N . ALA A 1 361 ? 6.725 4.376 4.486 1.00 96.94 361 ALA A N 1
ATOM 2856 C CA . ALA A 1 361 ? 6.113 4.948 3.286 1.00 96.94 361 ALA A CA 1
ATOM 2857 C C . ALA A 1 361 ? 6.888 6.163 2.741 1.00 96.94 361 ALA A C 1
ATOM 2859 O O . ALA A 1 361 ? 6.917 6.372 1.529 1.00 96.94 361 ALA A O 1
ATOM 2860 N N . LEU A 1 362 ? 7.532 6.924 3.634 1.00 97.25 362 LEU A N 1
ATOM 2861 C CA . LEU A 1 362 ? 8.311 8.127 3.329 1.00 97.25 362 LEU A CA 1
ATOM 2862 C C . LEU A 1 362 ? 9.790 7.858 3.011 1.00 97.25 362 LEU A C 1
ATOM 2864 O O . LEU A 1 362 ? 10.486 8.796 2.627 1.00 97.25 362 LEU A O 1
ATOM 2868 N N . ILE A 1 363 ? 10.280 6.615 3.135 1.00 97.56 363 ILE A N 1
ATOM 2869 C CA . ILE A 1 363 ? 11.693 6.269 2.882 1.00 97.56 363 ILE A CA 1
ATOM 2870 C C . ILE A 1 363 ? 12.220 6.851 1.560 1.00 97.56 363 ILE A C 1
ATOM 2872 O O . ILE A 1 363 ? 13.292 7.450 1.600 1.00 97.56 363 ILE A O 1
ATOM 2876 N N . PRO A 1 364 ? 11.526 6.738 0.407 1.00 95.75 364 PRO A N 1
ATOM 2877 C CA . PRO A 1 364 ? 12.068 7.262 -0.845 1.00 95.75 364 PRO A CA 1
ATOM 2878 C C . PRO A 1 364 ? 12.299 8.776 -0.811 1.00 95.75 364 PRO A C 1
ATOM 2880 O O . PRO A 1 364 ? 13.334 9.250 -1.270 1.00 95.75 364 PRO A O 1
ATOM 2883 N N . LEU A 1 365 ? 11.379 9.526 -0.200 1.00 95.75 365 LEU A N 1
ATOM 2884 C CA . LEU A 1 365 ? 11.505 10.973 -0.046 1.00 95.75 365 LEU A CA 1
ATOM 2885 C C . LEU A 1 365 ? 12.652 11.337 0.904 1.00 95.75 365 LEU A C 1
ATOM 2887 O O . LEU A 1 365 ? 13.425 12.244 0.611 1.00 95.75 365 LEU A O 1
ATOM 2891 N N . ILE A 1 366 ? 12.789 10.604 2.015 1.00 96.56 366 ILE A N 1
ATOM 2892 C CA . ILE A 1 366 ? 13.892 10.783 2.968 1.00 96.56 366 ILE A CA 1
ATOM 2893 C C . ILE A 1 366 ? 15.237 10.519 2.283 1.00 96.56 366 ILE A C 1
ATOM 2895 O O . ILE A 1 366 ? 16.179 11.275 2.494 1.00 96.56 366 ILE A O 1
ATOM 2899 N N . LEU A 1 367 ? 15.331 9.481 1.445 1.00 94.81 367 LEU A N 1
ATOM 2900 C CA . LEU A 1 367 ? 16.559 9.165 0.714 1.00 94.81 367 LEU A CA 1
ATOM 2901 C C . LEU A 1 367 ? 16.938 10.260 -0.279 1.00 94.81 367 LEU A C 1
ATOM 2903 O O . LEU A 1 367 ? 18.097 10.658 -0.297 1.00 94.81 367 LEU A O 1
ATOM 2907 N N . VAL A 1 368 ? 15.985 10.777 -1.059 1.00 93.06 368 VAL A N 1
ATOM 2908 C CA . VAL A 1 368 ? 16.264 11.893 -1.976 1.00 93.06 368 VAL A CA 1
ATOM 2909 C C . VAL A 1 368 ? 16.669 13.149 -1.203 1.00 93.06 368 VAL A C 1
ATOM 2911 O O . VAL A 1 368 ? 17.662 13.781 -1.547 1.00 93.06 368 VAL A O 1
ATOM 2914 N N . ALA A 1 369 ? 15.971 13.481 -0.114 1.00 94.81 369 ALA A N 1
ATOM 2915 C CA . ALA A 1 369 ? 16.333 14.618 0.731 1.00 94.81 369 ALA A CA 1
ATOM 2916 C C . ALA A 1 369 ? 17.737 14.466 1.343 1.00 94.81 369 ALA A C 1
ATOM 2918 O O . ALA A 1 369 ? 18.495 15.431 1.402 1.00 94.81 369 ALA A O 1
ATOM 2919 N N . LEU A 1 370 ? 18.106 13.251 1.764 1.00 95.31 370 LEU A N 1
ATOM 2920 C CA . LEU A 1 370 ? 19.437 12.954 2.286 1.00 95.31 370 LEU A CA 1
ATOM 2921 C C . LEU A 1 370 ? 20.507 13.079 1.194 1.00 95.31 370 LEU A C 1
ATOM 2923 O O . LEU A 1 370 ? 21.553 13.667 1.446 1.00 95.31 370 LEU A O 1
ATOM 2927 N N . GLN A 1 371 ? 20.246 12.567 -0.012 1.00 92.06 371 GLN A N 1
ATOM 2928 C CA . GLN A 1 371 ? 21.151 12.703 -1.159 1.00 92.06 371 GLN A CA 1
ATOM 2929 C C . GLN A 1 371 ? 21.389 14.176 -1.517 1.00 92.06 371 GLN A C 1
ATOM 2931 O O . GLN A 1 371 ? 22.538 14.571 -1.723 1.00 92.06 371 GLN A O 1
ATOM 2936 N N . GLU A 1 372 ? 20.339 15.001 -1.521 1.00 92.38 372 GLU A N 1
ATOM 2937 C CA . GLU A 1 372 ? 20.476 16.445 -1.732 1.00 92.38 372 GLU A CA 1
ATOM 2938 C C . GLU A 1 372 ? 21.233 17.133 -0.597 1.00 92.38 372 GLU A C 1
ATOM 2940 O O . GLU A 1 372 ? 22.116 17.946 -0.863 1.00 92.38 372 GLU A O 1
ATOM 2945 N N . GLY A 1 373 ? 20.945 16.780 0.657 1.00 94.75 373 GLY A N 1
ATOM 2946 C CA . GLY A 1 373 ? 21.635 17.338 1.819 1.00 94.75 373 GLY A CA 1
ATOM 2947 C C . GLY A 1 373 ? 23.132 17.019 1.829 1.00 94.75 373 GLY A C 1
ATOM 2948 O O . GLY A 1 373 ? 23.947 17.906 2.074 1.00 94.75 373 GLY A O 1
ATOM 2949 N N . VAL A 1 374 ? 23.505 15.776 1.503 1.00 94.75 374 VAL A N 1
ATOM 2950 C CA . VAL A 1 374 ? 24.912 15.365 1.372 1.00 94.75 374 VAL A CA 1
ATOM 2951 C C . VAL A 1 374 ? 25.589 16.141 0.248 1.00 94.75 374 VAL A C 1
ATOM 2953 O O . VAL A 1 374 ? 26.683 16.655 0.450 1.00 94.75 374 VAL A O 1
ATOM 2956 N N . LYS A 1 375 ? 24.940 16.276 -0.913 1.00 90.12 375 LYS A N 1
ATOM 2957 C CA . LYS A 1 375 ? 25.501 17.008 -2.055 1.00 90.12 375 LYS A CA 1
ATOM 2958 C C . LYS A 1 375 ? 25.720 18.483 -1.728 1.00 90.12 375 LYS A C 1
ATOM 2960 O O . LYS A 1 375 ? 26.811 18.994 -1.940 1.00 90.12 375 LYS A O 1
ATOM 2965 N N . PHE A 1 376 ? 24.722 19.128 -1.128 1.00 93.19 376 PHE A N 1
ATOM 2966 C CA . PHE A 1 376 ? 24.828 20.507 -0.659 1.00 93.19 376 PHE A CA 1
ATOM 2967 C C . PHE A 1 376 ? 25.989 20.690 0.328 1.00 93.19 376 PHE A C 1
ATOM 2969 O O . PHE A 1 376 ? 26.758 21.638 0.210 1.00 93.19 376 PHE A O 1
ATOM 2976 N N . TYR A 1 377 ? 26.148 19.766 1.280 1.00 95.62 377 TYR A N 1
ATOM 2977 C CA . TYR A 1 377 ? 27.233 19.815 2.259 1.00 95.62 377 TYR A CA 1
ATOM 2978 C C . TYR A 1 377 ? 28.618 19.606 1.626 1.00 95.62 377 TYR A C 1
ATOM 2980 O O . TYR A 1 377 ? 29.565 20.310 1.972 1.00 95.62 377 TYR A O 1
ATOM 2988 N N . VAL A 1 378 ? 28.736 18.666 0.685 1.00 94.62 378 VAL A N 1
ATOM 2989 C CA . VAL A 1 378 ? 29.982 18.400 -0.048 1.00 94.62 378 VAL A CA 1
ATOM 2990 C C . VAL A 1 378 ? 30.378 19.603 -0.905 1.00 94.62 378 VAL A C 1
ATOM 2992 O O . VAL A 1 378 ? 31.522 20.041 -0.809 1.00 94.62 378 VAL A O 1
ATOM 2995 N N . ASP A 1 379 ? 29.441 20.179 -1.663 1.00 92.50 379 ASP A N 1
ATOM 2996 C CA . ASP A 1 379 ? 29.679 21.373 -2.488 1.00 92.50 379 ASP A CA 1
ATOM 2997 C C . ASP A 1 379 ? 30.055 22.590 -1.624 1.00 92.50 379 ASP A C 1
ATOM 2999 O O . ASP A 1 379 ? 30.893 23.405 -2.009 1.00 92.50 379 ASP A O 1
ATOM 3003 N N . TYR A 1 380 ? 29.466 22.708 -0.429 1.00 95.31 380 TYR A N 1
ATOM 3004 C CA . TYR A 1 380 ? 29.803 23.763 0.525 1.00 95.31 380 TYR A CA 1
ATOM 3005 C C . TYR A 1 380 ? 31.229 23.623 1.082 1.00 95.31 380 TYR A C 1
ATOM 3007 O O . TYR A 1 380 ? 31.933 24.623 1.211 1.00 95.31 380 TYR A O 1
ATOM 3015 N N . LEU A 1 381 ? 31.669 22.402 1.412 1.00 96.25 381 LEU A N 1
ATOM 3016 C CA . LEU A 1 381 ? 32.992 22.163 2.002 1.00 96.25 381 LEU A CA 1
ATOM 3017 C C . LEU A 1 381 ? 34.135 22.136 0.985 1.00 96.25 381 LEU A C 1
ATOM 3019 O O . LEU A 1 381 ? 35.221 22.630 1.281 1.00 96.25 381 LEU A O 1
ATOM 3023 N N . LEU A 1 382 ? 33.926 21.506 -0.171 1.00 95.62 382 LEU A N 1
ATOM 3024 C CA . LEU A 1 382 ? 34.976 21.281 -1.172 1.00 95.62 382 LEU A CA 1
ATOM 3025 C C . LEU A 1 382 ? 34.995 22.354 -2.269 1.00 95.62 382 LEU A C 1
ATOM 3027 O O . LEU A 1 382 ? 35.870 22.331 -3.133 1.00 95.62 382 LEU A O 1
ATOM 3031 N N . GLY A 1 383 ? 34.053 23.299 -2.225 1.00 90.62 383 GLY A N 1
ATOM 3032 C CA . GLY A 1 383 ? 33.751 24.178 -3.346 1.00 90.62 383 GLY A CA 1
ATOM 3033 C C . GLY A 1 383 ? 32.928 23.452 -4.418 1.00 90.62 383 GLY A C 1
ATOM 3034 O O . GLY A 1 383 ? 32.813 22.223 -4.399 1.00 90.62 383 GLY A O 1
ATOM 3035 N N . PRO A 1 384 ? 32.326 24.197 -5.363 1.00 86.38 384 PRO A N 1
ATOM 3036 C CA . PRO A 1 384 ? 31.555 23.594 -6.439 1.00 86.38 384 PRO A CA 1
ATOM 3037 C C . PRO A 1 384 ? 32.459 22.648 -7.230 1.00 86.38 384 PRO A C 1
ATOM 3039 O O . PRO A 1 384 ? 33.488 23.066 -7.765 1.00 86.38 384 PRO A O 1
ATOM 3042 N N . SER A 1 385 ? 32.078 21.371 -7.297 1.00 80.56 385 SER A N 1
ATOM 3043 C CA . SER A 1 385 ? 32.742 20.425 -8.190 1.00 80.56 385 SER A CA 1
ATOM 3044 C C . SER A 1 385 ? 32.718 21.011 -9.611 1.00 80.56 385 SER A C 1
ATOM 3046 O O . SER A 1 385 ? 31.659 21.500 -10.024 1.00 80.56 385 SER A O 1
ATOM 3048 N N . PRO A 1 386 ? 33.849 21.034 -10.348 1.00 79.75 386 PRO A N 1
ATOM 3049 C CA . PRO A 1 386 ? 33.833 21.467 -11.739 1.00 79.75 386 PRO A CA 1
ATOM 3050 C C . PRO A 1 386 ? 32.783 20.628 -12.468 1.00 79.75 386 PRO A C 1
ATOM 3052 O O . PRO A 1 386 ? 32.811 19.399 -12.392 1.00 79.75 386 PRO A O 1
ATOM 3055 N N . GLY A 1 387 ? 31.805 21.305 -13.076 1.00 75.12 387 GLY A N 1
ATOM 3056 C CA . GLY A 1 387 ? 30.712 20.636 -13.775 1.00 75.12 387 GLY A CA 1
ATOM 3057 C C . GLY A 1 387 ? 31.250 19.650 -14.822 1.00 75.12 387 GLY A C 1
ATOM 3058 O O . GLY A 1 387 ? 32.350 19.873 -15.335 1.00 75.12 387 GLY A O 1
ATOM 3059 N N . PRO A 1 388 ? 30.514 18.559 -15.098 1.00 51.47 388 PRO A N 1
ATOM 3060 C CA . PRO A 1 388 ? 30.890 17.595 -16.127 1.00 51.47 388 PRO A CA 1
ATOM 3061 C C . PRO A 1 388 ? 30.991 18.221 -17.521 1.00 51.47 388 PRO A C 1
ATOM 3063 O O . PRO A 1 388 ? 30.239 19.187 -17.797 1.00 51.47 388 PRO A O 1
#

Solvent-accessible surface area (backbone atoms only — not comparable to full-atom values): 21673 Å² total; per-residue (Å²): 137,87,82,92,78,84,92,85,89,88,83,73,83,79,70,74,78,69,71,75,72,78,66,76,76,72,78,67,66,62,58,55,56,50,49,52,51,49,49,51,48,52,50,48,52,48,52,46,65,55,62,73,73,51,98,62,58,70,67,59,53,39,50,50,44,24,53,51,30,45,52,49,42,49,62,52,44,65,72,77,44,84,71,67,76,64,64,80,81,51,51,57,58,54,48,38,56,17,51,47,45,34,49,51,50,55,46,56,56,52,50,56,55,48,51,57,55,37,52,61,65,38,52,89,34,46,72,61,57,67,70,62,49,50,53,49,50,48,58,60,70,52,76,60,67,66,60,59,50,52,47,40,52,52,32,46,53,48,51,44,48,43,44,68,71,65,56,40,54,42,84,94,51,86,75,34,60,75,58,92,49,66,69,61,31,50,51,50,50,52,52,51,36,51,49,48,27,53,52,53,48,53,52,50,47,43,52,51,45,24,51,43,42,22,60,57,31,67,46,59,63,70,78,45,73,93,52,57,70,73,44,32,51,58,38,54,50,22,46,50,48,7,48,52,46,37,52,53,50,44,60,48,42,66,55,69,45,77,72,87,49,72,67,53,48,49,51,53,52,53,52,34,49,49,12,40,47,31,32,47,55,24,42,49,32,45,25,53,54,44,45,50,56,43,50,54,52,52,50,54,51,49,53,54,51,45,52,54,48,52,58,70,65,68,72,68,88,72,53,73,69,56,53,53,50,54,49,54,50,50,51,51,50,50,54,49,50,51,54,54,69,71,42,54,52,47,44,43,94,38,63,68,54,48,51,51,50,52,51,56,21,41,43,64,55,53,51,52,52,46,54,51,52,52,48,53,52,48,35,68,74,74,42,76,71,81,75,133

Mean predicted aligned error: 7.99 Å

Radius of gyration: 30.69 Å; Cα contacts (8 Å, |Δi|>4): 287; chains: 1; bounding box: 104×49×93 Å

Foldseek 3Di:
DDDDDDDPDDPPDPPVPPPPPPPPPPPCVVVVVVLVVCVVVVVVVVCCVVVVPDPDDLVVVLVVLLVLLLVLLCLLCVPPPVPCPVVPLCVLLSNLRSVLSSLLSVLVVVLLVLLLVLLSLLVVFFPDDPVVSVVLVCQLNDDDPVVLVVLLVVLLVVLCCQQVVVVFADPSSPRDHQDPDPVSSVSNSVSSSVSSSSVVVLLVSLVSNLVSLLVSLLGHTNDDLLDLQSLLSLQVSLLSSLLSLLVSLCSCDVSVDADPDPVVVVVLVVSLVSSLCSNCSSFVSQLVNSVVVLVVVLVVLVVVVVVLVVVVVPPDDDDPVVVVVSVVSVVVSVVVNVSSVLRDSTSDRHPVVVVVSNVSSCVSVVVNVVSVVVVVVCCVPVPHDDDD

pLDDT: mean 87.28, std 15.55, range [38.78, 98.25]

Sequence (388 aa):
MPSSQDPLEQGDDLQSQRRVRLLPLPAWRPLRAISSILLTEIDRRWRAGLRGRAPVSYGWLVVGLGVMGVAQQMVIYSRYDPALSSESAIFPKRVVLPLLLVYLATSLRILRNSTARALVQLRPVVRVDDAQYEAHLRWTLAVPRPDAFLLLALVLSLNIGLYVVQGMTLPLAMAQTLPPEPLAAGFILGTLMMLGWLLLYIVYLCARFSVGLYRLAQKPLLINVLDPYALLPFGRLALQYSLTLVGLILLLVVPLGRPSALDEYLVVILASLGSLLALVIPLWGVHRQMQTAKQEMLAKIHDQFREVQDTLLDGSRFEKAELDDLSERTEKLTRLRKHIWDAPNWPFKTWASTLRAVLAALIPLILVALQEGVKFYVDYLLGPSPGP

Secondary structure (DSSP, 8-state):
----------SSSSSGGG----------HHHHHHHHHHHHHHHHHHHHHHHTT-SS-HHHHHHHHHHHHHHHHHHHHHHH-TT---HHHHHHHHHHHHHHHHHHHHHHHHHHHHHHHHHHHHTTTB-S-HHHHHHHHHHHH---HHHHHHHHHHHHHHHIIIIIIS-PPPTTSTTPPPPSSHHHHHHHHHHHHHHHHHHHHHHHHHHHHHHHHHHHHTSPB---TT-GGGGHHHHHHHHHHHHHHHHHHHHHHHHH-S--SHHHHHHHHHHHHHHHHHHHHHHHHHHHHHHHHHHHHHHHHHHHHHHHHHHHHS-----HHHHHHHHHHHHHHHHHHHHHHHS-SSSSSSHHHHHHHHHHHHHHHHHHHHHHHHHHHHHHHH-PPPP-